Protein AF-0000000074468790 (afdb_homodimer)

Structure (mmCIF, N/CA/C/O backbone):
data_AF-0000000074468790-model_v1
#
loop_
_entity.id
_entity.type
_entity.pdbx_description
1 polymer 'Restriction endonuclease type IV Mrr domain-containing protein'
#
loop_
_atom_site.group_PDB
_atom_site.id
_atom_site.type_symbol
_atom_site.label_atom_id
_atom_site.label_alt_id
_atom_site.label_comp_id
_atom_site.label_asym_id
_atom_site.label_entity_id
_atom_site.label_seq_id
_atom_site.pdbx_PDB_ins_code
_atom_site.Cartn_x
_atom_site.Cartn_y
_atom_site.Cartn_z
_atom_site.occupancy
_atom_site.B_iso_or_equiv
_atom_site.auth_seq_id
_atom_site.auth_comp_id
_atom_site.auth_asym_id
_atom_site.auth_atom_id
_atom_site.pdbx_PDB_model_num
ATOM 1 N N . MET A 1 1 ? 9.562 -25.734 -19.328 1 58.09 1 MET A N 1
ATOM 2 C CA . MET A 1 1 ? 8.664 -25.547 -18.203 1 58.09 1 MET A CA 1
ATOM 3 C C . MET A 1 1 ? 7.207 -25.625 -18.656 1 58.09 1 MET A C 1
ATOM 5 O O . MET A 1 1 ? 6.852 -25.078 -19.703 1 58.09 1 MET A O 1
ATOM 9 N N . THR A 1 2 ? 6.508 -26.531 -18.078 1 64.88 2 THR A N 1
ATOM 10 C CA . THR A 1 2 ? 5.125 -26.766 -18.484 1 64.88 2 THR A CA 1
ATOM 11 C C . THR A 1 2 ? 4.309 -25.484 -18.391 1 64.88 2 THR A C 1
ATOM 13 O O . THR A 1 2 ? 4.414 -24.75 -17.406 1 64.88 2 THR A O 1
ATOM 16 N N . THR A 1 3 ? 3.779 -25.078 -19.578 1 78.25 3 THR A N 1
ATOM 17 C CA . THR A 1 3 ? 2.891 -23.922 -19.641 1 78.25 3 THR A CA 1
ATOM 18 C C . THR A 1 3 ? 1.458 -24.359 -19.938 1 78.25 3 THR A C 1
ATOM 20 O O . THR A 1 3 ? 1.228 -25.469 -20.422 1 78.25 3 THR A O 1
ATOM 23 N N . LEU A 1 4 ? 0.617 -23.656 -19.438 1 90.06 4 LEU A N 1
ATOM 24 C CA . LEU A 1 4 ? -0.796 -23.891 -19.703 1 90.06 4 LEU A CA 1
ATOM 25 C C . LEU A 1 4 ? -1.142 -23.5 -21.141 1 90.06 4 LEU A C 1
ATOM 27 O O . LEU A 1 4 ? -0.714 -22.453 -21.625 1 90.06 4 LEU A O 1
ATOM 31 N N . SER A 1 5 ? -1.896 -24.406 -21.797 1 90.56 5 SER A N 1
ATOM 32 C CA . SER A 1 5 ? -2.41 -24.031 -23.109 1 90.56 5 SER A CA 1
ATOM 33 C C . SER A 1 5 ? -3.418 -22.891 -23 1 90.56 5 SER A C 1
ATOM 35 O O . SER A 1 5 ? -4.023 -22.688 -21.953 1 90.56 5 SER A O 1
ATOM 37 N N . PRO A 1 6 ? -3.533 -22.172 -24.094 1 91.44 6 PRO A N 1
ATOM 38 C CA . PRO A 1 6 ? -4.539 -21.109 -24.078 1 91.44 6 PRO A CA 1
ATOM 39 C C . PRO A 1 6 ? -5.941 -21.625 -23.766 1 91.44 6 PRO A C 1
ATOM 41 O O . PRO A 1 6 ? -6.703 -20.969 -23.062 1 91.44 6 PRO A O 1
ATOM 44 N N . LEU A 1 7 ? -6.254 -22.766 -24.297 1 93.88 7 LEU A N 1
ATOM 45 C CA . LEU A 1 7 ? -7.566 -23.359 -24.047 1 93.88 7 LEU A CA 1
ATOM 46 C C . LEU A 1 7 ? -7.754 -23.672 -22.578 1 93.88 7 LEU A C 1
ATOM 48 O O . LEU A 1 7 ? -8.797 -23.375 -22 1 93.88 7 LEU A O 1
ATOM 52 N N . THR A 1 8 ? -6.734 -24.266 -22.016 1 94.56 8 THR A N 1
ATOM 53 C CA . THR A 1 8 ? -6.801 -24.641 -20.609 1 94.56 8 THR A CA 1
ATOM 54 C C . THR A 1 8 ? -6.945 -23.391 -19.734 1 94.56 8 THR A C 1
ATOM 56 O O . THR A 1 8 ? -7.754 -23.375 -18.812 1 94.56 8 THR A O 1
ATOM 59 N N . ARG A 1 9 ? -6.18 -22.438 -20.062 1 94.31 9 ARG A N 1
ATOM 60 C CA . ARG A 1 9 ? -6.227 -21.188 -19.312 1 94.31 9 ARG A CA 1
ATOM 61 C C . ARG A 1 9 ? -7.613 -20.547 -19.391 1 94.31 9 ARG A C 1
ATOM 63 O O . ARG A 1 9 ? -8.156 -20.109 -18.375 1 94.31 9 ARG A O 1
ATOM 70 N N . ARG A 1 10 ? -8.148 -20.516 -20.562 1 94.62 10 ARG A N 1
ATOM 71 C CA . ARG A 1 10 ? -9.477 -19.953 -20.766 1 94.62 10 ARG A CA 1
ATOM 72 C C . ARG A 1 10 ? -10.531 -20.781 -20.031 1 94.62 10 ARG A C 1
ATOM 74 O O . ARG A 1 10 ? -11.422 -20.234 -19.391 1 94.62 10 ARG A O 1
ATOM 81 N N . LEU A 1 11 ? -10.375 -22.062 -20.172 1 95.62 11 LEU A N 1
ATOM 82 C CA . LEU A 1 11 ? -11.336 -22.984 -19.578 1 95.62 11 LEU A CA 1
ATOM 83 C C . LEU A 1 11 ? -11.398 -22.812 -18.062 1 95.62 11 LEU A C 1
ATOM 85 O O . LEU A 1 11 ? -12.492 -22.781 -17.484 1 95.62 11 LEU A O 1
ATOM 89 N N . TYR A 1 12 ? -10.289 -22.609 -17.453 1 95.69 12 TYR A N 1
ATOM 90 C CA . TYR A 1 12 ? -10.227 -22.531 -15.992 1 95.69 12 TYR A CA 1
ATOM 91 C C . TYR A 1 12 ? -10.25 -21.078 -15.539 1 95.69 12 TYR A C 1
ATOM 93 O O . TYR A 1 12 ? -10.023 -20.781 -14.359 1 95.69 12 TYR A O 1
ATOM 101 N N . LYS A 1 13 ? -10.461 -20.141 -16.469 1 94 13 LYS A N 1
ATOM 102 C CA . LYS A 1 13 ? -10.641 -18.719 -16.172 1 94 13 LYS A CA 1
ATOM 103 C C . LYS A 1 13 ? -9.422 -18.141 -15.445 1 94 13 LYS A C 1
ATOM 105 O O . LYS A 1 13 ? -9.562 -17.422 -14.453 1 94 13 LYS A O 1
ATOM 110 N N . LEU A 1 14 ? -8.258 -18.516 -15.867 1 94.5 14 LEU A N 1
ATOM 111 C CA . LEU A 1 14 ? -7.008 -18.031 -15.297 1 94.5 14 LEU A CA 1
ATOM 112 C C . LEU A 1 14 ? -6.543 -16.766 -16.016 1 94.5 14 LEU A C 1
ATOM 114 O O . LEU A 1 14 ? -6.77 -16.609 -17.219 1 94.5 14 LEU A O 1
ATOM 118 N N . PRO A 1 15 ? -5.891 -15.891 -15.266 1 93 15 PRO A N 1
ATOM 119 C CA . PRO A 1 15 ? -5.43 -14.664 -15.922 1 93 15 PRO A CA 1
ATOM 120 C C . PRO A 1 15 ? -4.371 -14.93 -16.984 1 93 15 PRO A C 1
ATOM 122 O O . PRO A 1 15 ? -3.623 -15.906 -16.891 1 93 15 PRO A O 1
ATOM 125 N N . HIS A 1 16 ? -4.344 -14.008 -17.922 1 91.19 16 HIS A N 1
ATOM 126 C CA . HIS A 1 16 ? -3.316 -14.102 -18.953 1 91.19 16 HIS A CA 1
ATOM 127 C C . HIS A 1 16 ? -1.979 -13.57 -18.453 1 91.19 16 HIS A C 1
ATOM 129 O O . HIS A 1 16 ? -1.926 -12.516 -17.812 1 91.19 16 HIS A O 1
ATOM 135 N N . PRO A 1 17 ? -0.995 -14.344 -18.719 1 87.75 17 PRO A N 1
ATOM 136 C CA . PRO A 1 17 ? 0.326 -13.859 -18.312 1 87.75 17 PRO A CA 1
ATOM 137 C C . PRO A 1 17 ? 0.677 -12.516 -18.953 1 87.75 17 PRO A C 1
ATOM 139 O O . PRO A 1 17 ? 0.183 -12.188 -20.031 1 87.75 17 PRO A O 1
ATOM 142 N N . PRO A 1 18 ? 1.471 -11.789 -18.188 1 83.38 18 PRO A N 1
ATOM 143 C CA . PRO A 1 18 ? 1.897 -10.523 -18.797 1 83.38 18 PRO A CA 1
ATOM 144 C C . PRO A 1 18 ? 2.713 -10.719 -20.062 1 83.38 18 PRO A C 1
ATOM 146 O O . PRO A 1 18 ? 3.447 -11.703 -20.188 1 83.38 18 PRO A O 1
ATOM 149 N N . ILE A 1 19 ? 2.479 -9.781 -20.938 1 77.19 19 ILE A N 1
ATOM 150 C CA . ILE A 1 19 ? 3.262 -9.812 -22.172 1 77.19 19 ILE A CA 1
ATOM 151 C C . ILE A 1 19 ? 4.641 -9.211 -21.922 1 77.19 19 ILE A C 1
ATOM 153 O O . ILE A 1 19 ? 4.754 -8.086 -21.406 1 77.19 19 ILE A O 1
ATOM 157 N N . PRO A 1 20 ? 5.566 -10.062 -22.125 1 73.12 20 PRO A N 1
ATOM 158 C CA . PRO A 1 20 ? 6.898 -9.477 -21.953 1 73.12 20 PRO A CA 1
ATOM 159 C C . PRO A 1 20 ? 7.113 -8.242 -22.812 1 73.12 20 PRO A C 1
ATOM 161 O O . PRO A 1 20 ? 6.609 -8.172 -23.938 1 73.12 20 PRO A O 1
ATOM 164 N N . PRO A 1 21 ? 7.738 -7.348 -22.156 1 68.75 21 PRO A N 1
ATOM 165 C CA . PRO A 1 21 ? 8 -6.184 -23 1 68.75 21 PRO A CA 1
ATOM 166 C C . PRO A 1 21 ? 8.805 -6.531 -24.25 1 68.75 21 PRO A C 1
ATOM 168 O O . PRO A 1 21 ? 9.586 -7.488 -24.234 1 68.75 21 PRO A O 1
ATOM 171 N N . SER A 1 22 ? 8.438 -5.84 -25.266 1 64.31 22 SER A N 1
ATOM 172 C CA . SER A 1 22 ? 9.094 -6.062 -26.547 1 64.31 22 SER A CA 1
ATOM 173 C C . SER A 1 22 ? 10.609 -5.969 -26.406 1 64.31 22 SER A C 1
ATOM 175 O O . SER A 1 22 ? 11.352 -6.629 -27.141 1 64.31 22 SER A O 1
ATOM 177 N N . SER A 1 23 ? 10.961 -5.266 -25.516 1 63.75 23 SER A N 1
ATOM 178 C CA . SER A 1 23 ? 12.391 -5.027 -25.359 1 63.75 23 SER A CA 1
ATOM 179 C C . SER A 1 23 ? 13.055 -6.137 -24.547 1 63.75 23 SER A C 1
ATOM 181 O O . SER A 1 23 ? 14.266 -6.121 -24.344 1 63.75 23 SER A O 1
ATOM 183 N N . SER A 1 24 ? 12.242 -7.051 -24.328 1 72.56 24 SER A N 1
ATOM 184 C CA . SER A 1 24 ? 12.828 -8.078 -23.469 1 72.56 24 SER A CA 1
ATOM 185 C C . SER A 1 24 ? 13.797 -8.953 -24.25 1 72.56 24 SER A C 1
ATOM 187 O O . SER A 1 24 ? 13.453 -9.477 -25.312 1 72.56 24 SER A O 1
ATOM 189 N N . SER A 1 25 ? 14.953 -9.07 -23.812 1 80.19 25 SER A N 1
ATOM 190 C CA . SER A 1 25 ? 16.031 -9.844 -24.422 1 80.19 25 SER A CA 1
ATOM 191 C C . SER A 1 25 ? 16.031 -11.289 -23.938 1 80.19 25 SER A C 1
ATOM 193 O O . SER A 1 25 ? 16.797 -12.117 -24.438 1 80.19 25 SER A O 1
ATOM 195 N N . HIS A 1 26 ? 15.211 -11.555 -23.078 1 88.06 26 HIS A N 1
ATOM 196 C CA . HIS A 1 26 ? 15.133 -12.906 -22.531 1 88.06 26 HIS A CA 1
ATOM 197 C C . HIS A 1 26 ? 13.773 -13.18 -21.906 1 88.06 26 HIS A C 1
ATOM 199 O O . HIS A 1 26 ? 13.094 -12.25 -21.469 1 88.06 26 HIS A O 1
ATOM 205 N N . THR A 1 27 ? 13.336 -14.453 -21.953 1 87.5 27 THR A N 1
ATOM 206 C CA . THR A 1 27 ? 12.031 -14.828 -21.406 1 87.5 27 THR A CA 1
ATOM 207 C C . THR A 1 27 ? 12.156 -16.062 -20.516 1 87.5 27 THR A C 1
ATOM 209 O O . THR A 1 27 ? 11.172 -16.5 -19.922 1 87.5 27 THR A O 1
ATOM 212 N N . THR A 1 28 ? 13.305 -16.688 -20.547 1 90.62 28 THR A N 1
ATOM 213 C CA . THR A 1 28 ? 13.617 -17.844 -19.703 1 90.62 28 THR A CA 1
ATOM 214 C C . THR A 1 28 ? 15.008 -17.688 -19.094 1 90.62 28 THR A C 1
ATOM 216 O O . THR A 1 28 ? 15.781 -16.812 -19.484 1 90.62 28 THR A O 1
ATOM 219 N N . LEU A 1 29 ? 15.273 -18.547 -18.141 1 92.56 29 LEU A N 1
ATOM 220 C CA . LEU A 1 29 ? 16.594 -18.5 -17.531 1 92.56 29 LEU A CA 1
ATOM 221 C C . LEU A 1 29 ? 17.688 -18.781 -18.562 1 92.56 29 LEU A C 1
ATOM 223 O O . LEU A 1 29 ? 18.656 -18.031 -18.672 1 92.56 29 LEU A O 1
ATOM 227 N N . PRO A 1 30 ? 17.531 -19.781 -19.391 1 94.12 30 PRO A N 1
ATOM 228 C CA . PRO A 1 30 ? 18.562 -20.016 -20.406 1 94.12 30 PRO A CA 1
ATOM 229 C C . PRO A 1 30 ? 18.734 -18.828 -21.359 1 94.12 30 PRO A C 1
ATOM 231 O O . PRO A 1 30 ? 19.875 -18.453 -21.672 1 94.12 30 PRO A O 1
ATOM 234 N N . SER A 1 31 ? 17.625 -18.234 -21.797 1 93 31 SER A N 1
ATOM 235 C CA . SER A 1 31 ? 17.734 -17.109 -22.703 1 93 31 SER A CA 1
ATOM 236 C C . SER A 1 31 ? 18.375 -15.906 -22.016 1 93 31 SER A C 1
ATOM 238 O O . SER A 1 31 ? 19.062 -15.109 -22.656 1 93 31 SER A O 1
ATOM 240 N N . PHE A 1 32 ? 18.156 -15.797 -20.781 1 94.12 32 PHE A N 1
ATOM 241 C CA . PHE A 1 32 ? 18.812 -14.727 -20.016 1 94.12 32 PHE A CA 1
ATOM 242 C C . PHE A 1 32 ? 20.312 -14.953 -19.953 1 94.12 32 PHE A C 1
ATOM 244 O O . PHE A 1 32 ? 21.094 -14.023 -20.141 1 94.12 32 PHE A O 1
ATOM 251 N N . LEU A 1 33 ? 20.625 -16.156 -19.578 1 95.44 33 LEU A N 1
ATOM 252 C CA . LEU A 1 33 ? 22.047 -16.484 -19.484 1 95.44 33 LEU A CA 1
ATOM 253 C C . LEU A 1 33 ? 22.75 -16.219 -20.812 1 95.44 33 LEU A C 1
ATOM 255 O O . LEU A 1 33 ? 23.859 -15.711 -20.844 1 95.44 33 LEU A O 1
ATOM 259 N N . ALA A 1 34 ? 22.094 -16.562 -21.859 1 96 34 ALA A N 1
ATOM 260 C CA . ALA A 1 34 ? 22.625 -16.281 -23.188 1 96 34 ALA A CA 1
ATOM 261 C C . ALA A 1 34 ? 22.766 -14.781 -23.422 1 96 34 ALA A C 1
ATOM 263 O O . ALA A 1 34 ? 23.797 -14.32 -23.938 1 96 34 ALA A O 1
ATOM 264 N N . HIS A 1 35 ? 21.719 -14.125 -23.078 1 94.81 35 HIS A N 1
ATOM 265 C CA . HIS A 1 35 ? 21.734 -12.672 -23.219 1 94.81 35 HIS A CA 1
ATOM 266 C C . HIS A 1 35 ? 22.859 -12.055 -22.375 1 94.81 35 HIS A C 1
ATOM 268 O O . HIS A 1 35 ? 23.562 -11.172 -22.859 1 94.81 35 HIS A O 1
ATOM 274 N N . ALA A 1 36 ? 22.938 -12.469 -21.156 1 95.44 36 ALA A N 1
ATOM 275 C CA . ALA A 1 36 ? 23.969 -11.961 -20.25 1 95.44 36 ALA A CA 1
ATOM 276 C C . ALA A 1 36 ? 25.359 -12.211 -20.828 1 95.44 36 ALA A C 1
ATOM 278 O O . ALA A 1 36 ? 26.25 -11.352 -20.734 1 95.44 36 ALA A O 1
ATOM 279 N N . SER A 1 37 ? 25.5 -13.344 -21.406 1 95.62 37 SER A N 1
ATOM 280 C CA . SER A 1 37 ? 26.766 -13.68 -22.047 1 95.62 37 SER A CA 1
ATOM 281 C C . SER A 1 37 ? 27.047 -12.781 -23.25 1 95.62 37 SER A C 1
ATOM 283 O O . SER A 1 37 ? 28.141 -12.234 -23.391 1 95.62 37 SER A O 1
ATOM 285 N N . ARG A 1 38 ? 26.094 -12.562 -24.094 1 95.62 38 ARG A N 1
ATOM 286 C CA . ARG A 1 38 ? 26.219 -11.766 -25.312 1 95.62 38 ARG A CA 1
ATOM 287 C C . ARG A 1 38 ? 26.531 -10.312 -24.984 1 95.62 38 ARG A C 1
ATOM 289 O O . ARG A 1 38 ? 27.297 -9.672 -25.703 1 95.62 38 ARG A O 1
ATOM 296 N N . THR A 1 39 ? 25.984 -9.82 -23.953 1 95.69 39 THR A N 1
ATOM 297 C CA . THR A 1 39 ? 26.141 -8.406 -23.625 1 95.69 39 THR A CA 1
ATOM 298 C C . THR A 1 39 ? 27.234 -8.219 -22.578 1 95.69 39 THR A C 1
ATOM 300 O O . THR A 1 39 ? 27.453 -7.105 -22.094 1 95.69 39 THR A O 1
ATOM 303 N N . SER A 1 40 ? 27.875 -9.312 -22.109 1 96.5 40 SER A N 1
ATOM 304 C CA . SER A 1 40 ? 28.922 -9.273 -21.094 1 96.5 40 SER A CA 1
ATOM 305 C C . SER A 1 40 ? 28.438 -8.633 -19.812 1 96.5 40 SER A C 1
ATOM 307 O O . SER A 1 40 ? 29.109 -7.785 -19.234 1 96.5 40 SER A O 1
ATOM 309 N N . LEU A 1 41 ? 27.266 -8.945 -19.469 1 95.19 41 LEU A N 1
ATOM 310 C CA . LEU A 1 41 ? 26.734 -8.5 -18.188 1 95.19 41 LEU A CA 1
ATOM 311 C C . LEU A 1 41 ? 27.453 -9.195 -17.031 1 95.19 41 LEU A C 1
ATOM 313 O O . LEU A 1 41 ? 27.375 -10.414 -16.891 1 95.19 41 LEU A O 1
ATOM 317 N N . PRO A 1 42 ? 28.141 -8.422 -16.156 1 96.19 42 PRO A N 1
ATOM 318 C CA . PRO A 1 42 ? 28.906 -9.055 -15.086 1 96.19 42 PRO A CA 1
ATOM 319 C C . PRO A 1 42 ? 28.016 -9.805 -14.094 1 96.19 42 PRO A C 1
ATOM 321 O O . PRO A 1 42 ? 27.016 -9.258 -13.625 1 96.19 42 PRO A O 1
ATOM 324 N N . PRO A 1 43 ? 28.391 -10.953 -13.742 1 94.25 43 PRO A N 1
ATOM 325 C CA . PRO A 1 43 ? 27.594 -11.766 -12.812 1 94.25 43 PRO A CA 1
ATOM 326 C C . PRO A 1 43 ? 27.516 -11.148 -11.414 1 94.25 43 PRO A C 1
ATOM 328 O O . PRO A 1 43 ? 26.703 -11.57 -10.594 1 94.25 43 PRO A O 1
ATOM 331 N N . THR A 1 44 ? 28.297 -10.164 -11.102 1 93.31 44 THR A N 1
ATOM 332 C CA . THR A 1 44 ? 28.297 -9.516 -9.789 1 93.31 44 THR A CA 1
ATOM 333 C C . THR A 1 44 ? 27.422 -8.266 -9.805 1 93.31 44 THR A C 1
ATOM 335 O O . THR A 1 44 ? 27.188 -7.652 -8.758 1 93.31 44 THR A O 1
ATOM 338 N N . SER A 1 45 ? 26.984 -7.953 -11.016 1 93.56 45 SER A N 1
ATOM 339 C CA . SER A 1 45 ? 26.125 -6.773 -11.109 1 93.56 45 SER A CA 1
ATOM 340 C C . SER A 1 45 ? 24.766 -7.02 -10.469 1 93.56 45 SER A C 1
ATOM 342 O O . SER A 1 45 ? 24.281 -8.156 -10.445 1 93.56 45 SER A O 1
ATOM 344 N N . THR A 1 46 ? 24.141 -5.941 -9.93 1 89.94 46 THR A N 1
ATOM 345 C CA . THR A 1 46 ? 22.828 -6.02 -9.312 1 89.94 46 THR A CA 1
ATOM 346 C C . THR A 1 46 ? 21.781 -6.496 -10.312 1 89.94 46 THR A C 1
ATOM 348 O O . THR A 1 46 ? 20.875 -7.262 -9.969 1 89.94 46 THR A O 1
ATOM 351 N N . THR A 1 47 ? 21.953 -6.09 -11.555 1 90.5 47 THR A N 1
ATOM 352 C CA . THR A 1 47 ? 21.016 -6.484 -12.602 1 90.5 47 THR A CA 1
ATOM 353 C C . THR A 1 47 ? 21.094 -7.988 -12.859 1 90.5 47 THR A C 1
ATOM 355 O O . THR A 1 47 ? 20.062 -8.664 -12.93 1 90.5 47 THR A O 1
ATOM 358 N N . TYR A 1 48 ? 22.3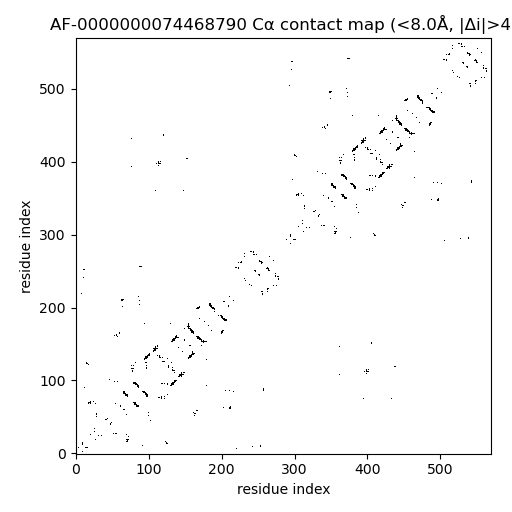12 -8.508 -12.953 1 93.75 48 TYR A N 1
ATOM 359 C CA . TYR A 1 48 ? 22.5 -9.938 -13.195 1 93.75 48 TYR A CA 1
ATOM 360 C C . TYR A 1 48 ? 21.953 -10.75 -12.023 1 93.75 48 TYR A C 1
ATOM 362 O O . TYR A 1 48 ? 21.156 -11.672 -12.219 1 93.75 48 TYR A O 1
ATOM 370 N N . ILE A 1 49 ? 22.359 -10.383 -10.836 1 94.56 49 ILE A N 1
ATOM 371 C CA . ILE A 1 49 ? 21.984 -11.141 -9.641 1 94.56 49 ILE A CA 1
ATOM 372 C C . ILE A 1 49 ? 20.469 -11.117 -9.469 1 94.56 49 ILE A C 1
ATOM 374 O O . ILE A 1 49 ? 19.859 -12.156 -9.219 1 94.56 49 ILE A O 1
ATOM 378 N N . GLY A 1 50 ? 19.891 -9.945 -9.625 1 93.94 50 GLY A N 1
ATOM 379 C CA . GLY A 1 50 ? 18.453 -9.805 -9.484 1 93.94 50 GLY A CA 1
ATOM 380 C C . GLY A 1 50 ? 17.672 -10.633 -10.492 1 93.94 50 GLY A C 1
ATOM 381 O O . GLY A 1 50 ? 16.75 -11.359 -10.117 1 93.94 50 GLY A O 1
ATOM 382 N N . THR A 1 51 ? 18.047 -10.516 -11.742 1 93.25 51 THR A N 1
ATOM 383 C CA . THR A 1 51 ? 17.344 -11.219 -12.812 1 93.25 51 THR A CA 1
ATOM 384 C C . THR A 1 51 ? 17.484 -12.727 -12.664 1 93.25 51 THR A C 1
ATOM 386 O O . THR A 1 51 ? 16.5 -13.469 -12.789 1 93.25 51 THR A O 1
ATOM 389 N N . HIS A 1 52 ? 18.703 -13.125 -12.391 1 95.5 52 HIS A N 1
ATOM 390 C CA . HIS A 1 52 ? 18.953 -14.547 -12.164 1 95.5 52 HIS A CA 1
ATOM 391 C C . HIS A 1 52 ? 18.109 -15.078 -11.008 1 95.5 52 HIS A C 1
ATOM 393 O O . HIS A 1 52 ? 17.531 -16.156 -11.102 1 95.5 52 HIS A O 1
ATOM 399 N N . TYR A 1 53 ? 18.062 -14.336 -10.016 1 96.56 53 TYR A N 1
ATOM 400 C CA . TYR A 1 53 ? 17.281 -14.727 -8.844 1 96.56 53 TYR A CA 1
ATOM 401 C C . TYR A 1 53 ? 15.805 -14.836 -9.172 1 96.56 53 TYR A C 1
ATOM 403 O O . TYR A 1 53 ? 15.125 -15.766 -8.727 1 96.56 53 TYR A O 1
ATOM 411 N N . GLU A 1 54 ? 15.211 -13.898 -9.922 1 96.06 54 GLU A N 1
ATOM 412 C CA . GLU A 1 54 ? 13.82 -13.953 -10.344 1 96.06 54 GLU A CA 1
ATOM 413 C C . GLU A 1 54 ? 13.508 -15.25 -11.078 1 96.06 54 GLU A C 1
ATOM 415 O O . GLU A 1 54 ? 12.508 -15.914 -10.797 1 96.06 54 GLU A O 1
ATOM 420 N N . TYR A 1 55 ? 14.398 -15.602 -11.945 1 96.19 55 TYR A N 1
ATOM 421 C CA . TYR A 1 55 ? 14.203 -16.844 -12.688 1 96.19 55 TYR A CA 1
ATOM 422 C C . TYR A 1 55 ? 14.32 -18.047 -11.773 1 96.19 55 TYR A C 1
ATOM 424 O O . TYR A 1 55 ? 13.602 -19.031 -11.945 1 96.19 55 TYR A O 1
ATOM 432 N N . THR A 1 56 ? 15.234 -17.969 -10.883 1 96.81 56 THR A N 1
ATOM 433 C CA . THR A 1 56 ? 15.406 -19.062 -9.93 1 96.81 56 THR A CA 1
ATOM 434 C C . THR A 1 56 ? 14.141 -19.266 -9.102 1 96.81 56 THR A C 1
ATOM 436 O O . THR A 1 56 ? 13.672 -20.391 -8.93 1 96.81 56 THR A O 1
ATOM 439 N N . ILE A 1 57 ? 13.57 -18.172 -8.648 1 97.69 57 ILE A N 1
ATOM 440 C CA . ILE A 1 57 ? 12.375 -18.219 -7.816 1 97.69 57 ILE A CA 1
ATOM 441 C C . ILE A 1 57 ? 11.195 -18.75 -8.633 1 97.69 57 ILE A C 1
ATOM 443 O O . ILE A 1 57 ? 10.422 -19.578 -8.148 1 97.69 57 ILE A O 1
ATOM 447 N N . GLN A 1 58 ? 11.086 -18.266 -9.844 1 96.56 58 GLN A N 1
ATOM 448 C CA . GLN A 1 58 ? 10.047 -18.734 -10.742 1 96.56 58 GLN A CA 1
ATOM 449 C C . GLN A 1 58 ? 10.062 -20.266 -10.852 1 96.56 58 GLN A C 1
ATOM 451 O O . GLN A 1 58 ? 9.016 -20.906 -10.812 1 96.56 58 GLN A O 1
ATOM 456 N N . SER A 1 59 ? 11.234 -20.797 -10.953 1 95.75 59 SER A N 1
ATOM 457 C CA . SER A 1 59 ? 11.398 -22.25 -11.094 1 95.75 59 SER A CA 1
ATOM 458 C C . SER A 1 59 ? 11.195 -22.953 -9.758 1 95.75 59 SER A C 1
ATOM 460 O O . SER A 1 59 ? 10.484 -23.953 -9.688 1 95.75 59 SER A O 1
ATOM 462 N N . THR A 1 60 ? 11.734 -22.453 -8.734 1 95.94 60 THR A N 1
ATOM 463 C CA . THR A 1 60 ? 11.766 -23.078 -7.426 1 95.94 60 THR A CA 1
ATOM 464 C C . THR A 1 60 ? 10.359 -23.219 -6.855 1 95.94 60 THR A C 1
ATOM 466 O O . THR A 1 60 ? 9.992 -24.266 -6.312 1 95.94 60 THR A O 1
ATOM 469 N N . LEU A 1 61 ? 9.547 -22.25 -6.988 1 96.5 61 LEU A N 1
ATOM 470 C CA . LEU A 1 61 ? 8.25 -22.234 -6.32 1 96.5 61 LEU A CA 1
ATOM 471 C C . LEU A 1 61 ? 7.234 -23.078 -7.07 1 96.5 61 LEU A C 1
ATOM 473 O O . LEU A 1 61 ? 6.117 -23.297 -6.59 1 96.5 61 LEU A O 1
ATOM 477 N N . ARG A 1 62 ? 7.621 -23.672 -8.172 1 95 62 ARG A N 1
ATOM 478 C CA . ARG A 1 62 ? 6.797 -24.656 -8.852 1 95 62 ARG A CA 1
ATOM 479 C C . ARG A 1 62 ? 6.543 -25.875 -7.957 1 95 62 ARG A C 1
ATOM 481 O O . ARG A 1 62 ? 5.48 -26.5 -8.031 1 95 62 ARG A O 1
ATOM 488 N N . SER A 1 63 ? 7.488 -26.125 -7.105 1 92.81 63 SER A N 1
ATOM 489 C CA . SER A 1 63 ? 7.371 -27.266 -6.195 1 92.81 63 SER A CA 1
ATOM 490 C C . SER A 1 63 ? 6.293 -27.016 -5.145 1 92.81 63 SER A C 1
ATOM 492 O O . SER A 1 63 ? 5.867 -27.953 -4.457 1 92.81 63 SER A O 1
ATOM 494 N N . SER A 1 64 ? 5.867 -25.844 -5.066 1 94.19 64 SER A N 1
ATOM 495 C CA . SER A 1 64 ? 4.828 -25.484 -4.109 1 94.19 64 SER A CA 1
ATOM 496 C C . SER A 1 64 ? 3.535 -25.094 -4.82 1 94.19 64 SER A C 1
ATOM 498 O O . SER A 1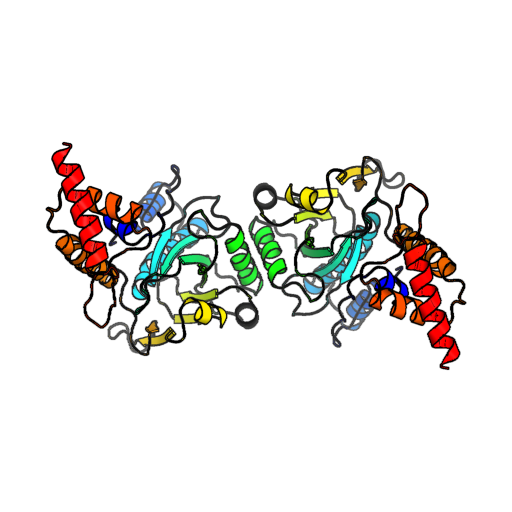 64 ? 2.768 -24.266 -4.316 1 94.19 64 SER A O 1
ATOM 500 N N . ALA A 1 65 ? 3.377 -25.578 -6.023 1 94.81 65 ALA A N 1
ATOM 501 C CA . ALA A 1 65 ? 2.156 -25.469 -6.812 1 94.81 65 ALA A CA 1
ATOM 502 C C . ALA A 1 65 ? 1.932 -24.031 -7.266 1 94.81 65 ALA A C 1
ATOM 504 O O . ALA A 1 65 ? 0.79 -23.594 -7.422 1 94.81 65 ALA A O 1
ATOM 505 N N . LEU A 1 66 ? 2.982 -23.25 -7.359 1 96.94 66 LEU A N 1
ATOM 506 C CA . LEU A 1 66 ? 2.885 -21.906 -7.895 1 96.94 66 LEU A CA 1
ATOM 507 C C . LEU A 1 66 ? 3.221 -21.891 -9.383 1 96.94 66 LEU A C 1
ATOM 509 O O . LEU A 1 66 ? 4.273 -22.375 -9.797 1 96.94 66 LEU A O 1
ATOM 513 N N . LEU A 1 67 ? 2.33 -21.375 -10.125 1 96.31 67 LEU A N 1
ATOM 514 C CA . LEU A 1 67 ? 2.572 -21.094 -11.539 1 96.31 67 LEU A CA 1
ATOM 515 C C . LEU A 1 67 ? 2.838 -19.609 -11.758 1 96.31 67 LEU A C 1
ATOM 517 O O . LEU A 1 67 ? 1.904 -18.812 -11.781 1 96.31 67 LEU A O 1
ATOM 521 N N . LEU A 1 68 ? 4.137 -19.297 -11.992 1 96.19 68 LEU A N 1
ATOM 522 C CA . LEU A 1 68 ? 4.543 -17.891 -11.977 1 96.19 68 LEU A CA 1
ATOM 523 C C . LEU A 1 68 ? 5.062 -17.453 -13.344 1 96.19 68 LEU A C 1
ATOM 525 O O . LEU A 1 68 ? 5.598 -18.281 -14.094 1 96.19 68 LEU A O 1
ATOM 529 N N . HIS A 1 69 ? 4.867 -16.188 -13.555 1 93.25 69 HIS A N 1
ATOM 530 C CA . HIS A 1 69 ? 5.348 -15.547 -14.773 1 93.25 69 HIS A CA 1
ATOM 531 C C . HIS A 1 69 ? 6.105 -14.266 -14.461 1 93.25 69 HIS A C 1
ATOM 533 O O . HIS A 1 69 ? 5.672 -13.477 -13.617 1 93.25 69 HIS A O 1
ATOM 539 N N . ARG A 1 70 ? 7.16 -14.141 -15.133 1 91.88 70 ARG A N 1
ATOM 540 C CA . ARG A 1 70 ? 7.922 -12.906 -14.938 1 91.88 70 ARG A CA 1
ATOM 541 C C . ARG A 1 70 ? 7.219 -11.719 -15.578 1 91.88 70 ARG A C 1
ATOM 543 O O . ARG A 1 70 ? 6.664 -11.836 -16.672 1 91.88 70 ARG A O 1
ATOM 550 N N . THR A 1 71 ? 7.082 -10.609 -14.938 1 85.94 71 THR A N 1
ATOM 551 C CA . THR A 1 71 ? 6.445 -9.406 -15.469 1 85.94 71 THR A CA 1
ATOM 552 C C . THR A 1 71 ? 7.422 -8.602 -16.312 1 85.94 71 THR A C 1
ATOM 554 O O . THR A 1 71 ? 7.039 -8.031 -17.344 1 85.94 71 THR A O 1
ATOM 557 N N . GLY A 1 72 ? 8.492 -8.836 -16.266 1 65.69 72 GLY A N 1
ATOM 558 C CA . GLY A 1 72 ? 9.477 -8.156 -17.094 1 65.69 72 GLY A CA 1
ATOM 559 C C . GLY A 1 72 ? 9.336 -6.645 -17.062 1 65.69 72 GLY A C 1
ATOM 560 O O . GLY A 1 72 ? 8.32 -6.117 -16.609 1 65.69 72 GLY A O 1
ATOM 561 N N . GLY A 1 73 ? 10.297 -5.758 -17.016 1 58.44 73 GLY A N 1
ATOM 562 C CA . GLY A 1 73 ? 10.281 -4.371 -17.453 1 58.44 73 GLY A CA 1
ATOM 563 C C . GLY A 1 73 ? 10.359 -3.383 -16.312 1 58.44 73 GLY A C 1
ATOM 564 O O . GLY A 1 73 ? 10.195 -3.76 -15.141 1 58.44 73 GLY A O 1
ATOM 565 N N . ARG A 1 74 ? 10.672 -2.207 -16.656 1 54.03 74 ARG A N 1
ATOM 566 C CA . ARG A 1 74 ? 10.898 -1.056 -15.789 1 54.03 74 ARG A CA 1
ATOM 567 C C . ARG A 1 74 ? 9.609 -0.629 -15.094 1 54.03 74 ARG A C 1
ATOM 569 O O . ARG A 1 74 ? 9.648 0.035 -14.055 1 54.03 74 ARG A O 1
ATOM 576 N N . SER A 1 75 ? 8.414 -1.146 -15.711 1 53.56 75 SER A N 1
ATOM 577 C CA . SER A 1 75 ? 7.164 -0.521 -15.281 1 53.56 75 SER A CA 1
ATOM 578 C C . SER A 1 75 ? 6.469 -1.351 -14.2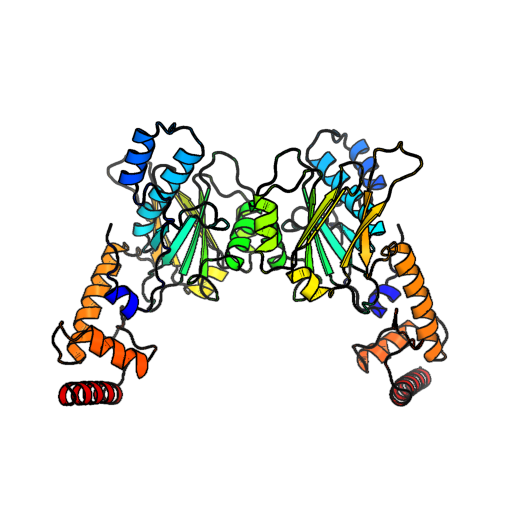03 1 53.56 75 SER A C 1
ATOM 580 O O . SER A 1 75 ? 5.328 -1.066 -13.836 1 53.56 75 SER A O 1
ATOM 582 N N . ASP A 1 76 ? 6.984 -2.438 -13.75 1 59.84 76 ASP A N 1
ATOM 583 C CA . ASP A 1 76 ? 6.152 -3.391 -13.016 1 59.84 76 ASP A CA 1
ATOM 584 C C . ASP A 1 76 ? 6.004 -2.982 -11.555 1 59.84 76 ASP A C 1
ATOM 586 O O . ASP A 1 76 ? 5.32 -3.658 -10.781 1 59.84 76 ASP A O 1
ATOM 590 N N . ALA A 1 77 ? 6.09 -1.794 -11.297 1 70.06 77 ALA A N 1
ATOM 591 C CA . ALA A 1 77 ? 5.711 -1.164 -10.039 1 70.06 77 ALA A CA 1
ATOM 592 C C . ALA A 1 77 ? 6.074 -2.055 -8.852 1 70.06 77 ALA A C 1
ATOM 594 O O . ALA A 1 77 ? 5.254 -2.271 -7.957 1 70.06 77 ALA A O 1
ATOM 595 N N . GLY A 1 78 ? 7.25 -2.861 -8.961 1 84.44 78 GLY A N 1
ATOM 596 C CA . GLY A 1 78 ? 7.773 -3.582 -7.809 1 84.44 78 GLY A CA 1
ATOM 597 C C . GLY A 1 78 ? 7.395 -5.051 -7.805 1 84.44 78 GLY A C 1
ATOM 598 O O . GLY A 1 78 ? 7.832 -5.805 -6.934 1 84.44 78 GLY A O 1
ATOM 599 N N . THR A 1 79 ? 6.609 -5.496 -8.742 1 92.5 79 THR A N 1
ATOM 600 C CA . THR A 1 79 ? 6.23 -6.898 -8.867 1 92.5 79 THR A CA 1
ATOM 601 C C . THR A 1 79 ? 7.129 -7.613 -9.875 1 92.5 79 THR A C 1
ATOM 603 O O . THR A 1 79 ? 7.125 -7.281 -11.062 1 92.5 79 THR A O 1
ATOM 606 N N . ASP A 1 80 ? 7.809 -8.555 -9.406 1 93.38 80 ASP A N 1
ATOM 607 C CA . ASP A 1 80 ? 8.766 -9.258 -10.266 1 93.38 80 ASP A CA 1
ATOM 608 C C . ASP A 1 80 ? 8.102 -10.438 -10.977 1 93.38 80 ASP A C 1
ATOM 610 O O . ASP A 1 80 ? 8.391 -10.703 -12.141 1 93.38 80 ASP A O 1
ATOM 614 N N . LEU A 1 81 ? 7.273 -11.133 -10.258 1 95.31 81 LEU A N 1
ATOM 615 C CA . LEU A 1 81 ? 6.527 -12.266 -10.789 1 95.31 81 LEU A CA 1
ATOM 616 C C . LEU A 1 81 ? 5.047 -12.148 -10.453 1 95.31 81 LEU A C 1
ATOM 618 O O . LEU A 1 81 ? 4.684 -11.609 -9.406 1 95.31 81 LEU A O 1
ATOM 622 N N . VAL A 1 82 ? 4.215 -12.664 -11.336 1 96 82 VAL A N 1
ATOM 623 C CA . VAL A 1 82 ? 2.793 -12.836 -11.07 1 96 82 VAL A CA 1
ATOM 624 C C . VAL A 1 82 ? 2.377 -14.273 -11.383 1 96 82 VAL A C 1
ATOM 626 O O . VAL A 1 82 ? 3.051 -14.969 -12.148 1 96 82 VAL A O 1
ATOM 629 N N . GLY A 1 83 ? 1.291 -14.695 -10.75 1 96.62 83 GLY A N 1
ATOM 630 C CA . GLY A 1 83 ? 0.84 -16.047 -11.062 1 96.62 83 GLY A CA 1
ATOM 631 C C . GLY A 1 83 ? -0.337 -16.484 -10.219 1 96.62 83 GLY A C 1
ATOM 632 O O . GLY A 1 83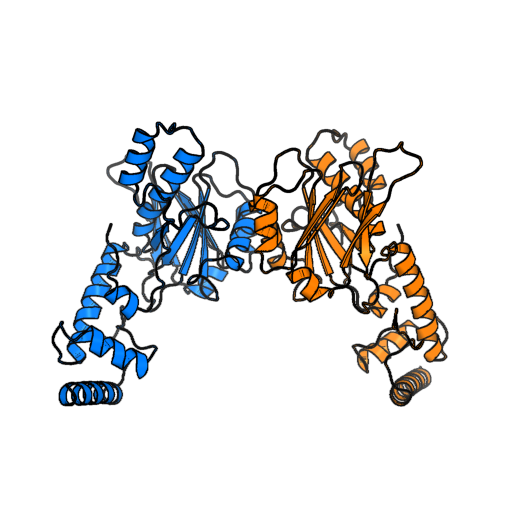 ? -1.177 -15.672 -9.828 1 96.62 83 GLY A O 1
ATOM 633 N N . THR A 1 84 ? -0.463 -17.812 -10.141 1 97.06 84 THR A N 1
ATOM 634 C CA . THR A 1 84 ? -1.549 -18.438 -9.406 1 97.06 84 THR A CA 1
ATOM 635 C C . THR A 1 84 ? -1.015 -19.547 -8.5 1 97.06 84 THR A C 1
ATOM 637 O O . THR A 1 84 ? -0.038 -20.219 -8.844 1 97.06 84 THR A O 1
ATOM 640 N N . TRP A 1 85 ? -1.643 -19.656 -7.391 1 97.69 85 TRP A N 1
ATOM 641 C CA . TRP A 1 85 ? -1.26 -20.641 -6.395 1 97.69 85 TRP A CA 1
ATOM 642 C C . TRP A 1 85 ? -2.266 -21.781 -6.348 1 97.69 85 TRP A C 1
ATOM 644 O O . TRP A 1 85 ? -3.354 -21.641 -5.781 1 97.69 85 TRP A O 1
ATOM 654 N N . HIS A 1 86 ? -1.925 -22.953 -6.863 1 96.44 86 HIS A N 1
ATOM 655 C CA . HIS A 1 86 ? -2.842 -24.062 -7.09 1 96.44 86 HIS A CA 1
ATOM 656 C C . HIS A 1 86 ? -2.805 -25.047 -5.934 1 96.44 86 HIS A C 1
ATOM 658 O O . HIS A 1 86 ? -2.463 -26.219 -6.121 1 96.44 86 HIS A O 1
ATOM 664 N N . LEU A 1 87 ? -3.27 -24.594 -4.816 1 95.38 87 LEU A N 1
ATOM 665 C CA . LEU A 1 87 ? -3.367 -25.422 -3.631 1 95.38 87 LEU A CA 1
ATOM 666 C C . LEU A 1 87 ? -4.461 -26.484 -3.797 1 95.38 87 LEU A C 1
ATOM 668 O O . LEU A 1 87 ? -5.449 -26.25 -4.5 1 95.38 87 LEU A O 1
ATOM 672 N N . PRO A 1 88 ? -4.238 -27.594 -3.107 1 91.88 88 PRO A N 1
ATOM 673 C CA . PRO A 1 88 ? -5.277 -28.625 -3.16 1 91.88 88 PRO A CA 1
ATOM 674 C C . PRO A 1 88 ? -6.621 -28.141 -2.625 1 91.88 88 PRO A C 1
ATOM 676 O O . PRO A 1 88 ? -6.664 -27.234 -1.798 1 91.88 88 PRO A O 1
ATOM 679 N N . ALA A 1 89 ? -7.719 -28.672 -3.123 1 85.12 89 ALA A N 1
ATOM 680 C CA . ALA A 1 89 ? -9.094 -28.453 -2.676 1 85.12 89 ALA A CA 1
ATOM 681 C C . ALA A 1 89 ? -9.586 -27.062 -3.066 1 85.12 89 ALA A C 1
ATOM 683 O O . ALA A 1 89 ? -10.609 -26.594 -2.553 1 85.12 89 ALA A O 1
ATOM 684 N N . HIS A 1 90 ? -8.836 -26.406 -3.928 1 90.12 90 HIS A N 1
ATOM 685 C CA . HIS A 1 90 ? -9.281 -25.109 -4.445 1 90.12 90 HIS A CA 1
ATOM 686 C C . HIS A 1 90 ? -9.609 -25.203 -5.934 1 90.12 90 HIS A C 1
ATOM 688 O O . HIS A 1 90 ? -8.719 -25.406 -6.758 1 90.12 90 HIS A O 1
ATOM 694 N N . GLU A 1 91 ? -10.828 -24.938 -6.188 1 90.12 91 GLU A N 1
ATOM 695 C CA . GLU A 1 91 ? -11.234 -24.953 -7.59 1 90.12 91 GLU A CA 1
ATOM 696 C C . GLU A 1 91 ? -10.758 -23.703 -8.32 1 90.12 91 GLU A C 1
ATOM 698 O O . GLU A 1 91 ? -10.531 -23.734 -9.531 1 90.12 91 GLU A O 1
ATOM 703 N N . HIS A 1 92 ? -10.68 -22.703 -7.582 1 90.75 92 HIS A N 1
ATOM 704 C CA . HIS A 1 92 ? -10.133 -21.469 -8.117 1 90.75 92 HIS A CA 1
ATOM 705 C C . HIS A 1 92 ? -8.906 -21.016 -7.34 1 90.75 92 HIS A C 1
ATOM 707 O O . HIS A 1 92 ? -9 -20.703 -6.148 1 90.75 92 HIS A O 1
ATOM 713 N N . PRO A 1 93 ? -7.801 -20.984 -8.008 1 95.19 93 PRO A N 1
ATOM 714 C CA . PRO A 1 93 ? -6.582 -20.625 -7.277 1 95.19 93 PRO A CA 1
ATOM 715 C C . PRO A 1 93 ? -6.473 -19.141 -6.98 1 95.19 93 PRO A C 1
ATOM 717 O O . PRO A 1 93 ? -6.875 -18.312 -7.805 1 95.19 93 PRO A O 1
ATOM 720 N N . PRO A 1 94 ? -5.969 -18.797 -5.816 1 96.81 94 PRO A N 1
ATOM 721 C CA . PRO A 1 94 ? -5.641 -17.375 -5.594 1 96.81 94 PRO A CA 1
ATOM 722 C C . PRO A 1 94 ? -4.574 -16.859 -6.555 1 96.81 94 PRO A C 1
ATOM 724 O O . PRO A 1 94 ? -3.762 -17.641 -7.062 1 96.81 94 PRO A O 1
ATOM 727 N N . ARG A 1 95 ? -4.656 -15.633 -6.824 1 97.19 95 ARG A N 1
ATOM 728 C CA . ARG A 1 95 ? -3.619 -14.953 -7.598 1 97.19 95 ARG A CA 1
ATOM 729 C C . ARG A 1 95 ? -2.512 -14.43 -6.691 1 97.19 95 ARG A C 1
ATOM 731 O O . ARG A 1 95 ? -2.754 -14.117 -5.523 1 97.19 95 ARG A O 1
ATOM 738 N N . VAL A 1 96 ? -1.291 -14.367 -7.227 1 98.12 96 VAL A N 1
ATOM 739 C CA . VAL A 1 96 ? -0.177 -13.984 -6.363 1 98.12 96 VAL A CA 1
ATOM 740 C C . VAL A 1 96 ? 0.667 -12.914 -7.047 1 98.12 96 VAL A C 1
ATOM 742 O O . VAL A 1 96 ? 0.839 -12.938 -8.266 1 98.12 96 VAL A O 1
ATOM 745 N N . LEU A 1 97 ? 1.131 -11.969 -6.289 1 97.06 97 LEU A N 1
ATOM 746 C CA . LEU A 1 97 ? 2.168 -11 -6.625 1 97.06 97 LEU A CA 1
ATOM 747 C C . LEU A 1 97 ? 3.465 -11.312 -5.883 1 97.06 97 LEU A C 1
ATOM 749 O O . LEU A 1 97 ? 3.473 -11.398 -4.652 1 97.06 97 LEU A O 1
ATOM 753 N N . VAL A 1 98 ? 4.543 -11.461 -6.609 1 97.38 98 VAL A N 1
ATOM 754 C CA . VAL A 1 98 ? 5.793 -11.852 -5.965 1 97.38 98 VAL A CA 1
ATOM 755 C C . VAL A 1 98 ? 6.832 -10.742 -6.141 1 97.38 98 VAL A C 1
ATOM 757 O O . VAL A 1 98 ? 7.051 -10.266 -7.254 1 97.38 98 VAL A O 1
ATOM 760 N N . GLN A 1 99 ? 7.352 -10.352 -5.113 1 96.06 99 GLN A N 1
ATOM 761 C CA . GLN A 1 99 ? 8.508 -9.461 -5.109 1 96.06 99 GLN A CA 1
ATOM 762 C C . GLN A 1 99 ? 9.758 -10.188 -4.625 1 96.06 99 GLN A C 1
ATOM 764 O O . GLN A 1 99 ? 9.758 -10.781 -3.551 1 96.06 99 GLN A O 1
ATOM 769 N N . CYS A 1 100 ? 10.844 -10.117 -5.383 1 95.75 100 CYS A N 1
ATOM 770 C CA . CYS A 1 100 ? 12.109 -10.766 -5.059 1 95.75 100 CYS A CA 1
ATOM 771 C C . CYS A 1 100 ? 13.156 -9.742 -4.625 1 95.75 100 CYS A C 1
ATOM 773 O O . CYS A 1 100 ? 13.383 -8.75 -5.316 1 95.75 100 CYS A O 1
ATOM 775 N N . LYS A 1 101 ? 13.773 -9.977 -3.514 1 94 101 LYS A N 1
ATOM 776 C CA . LYS A 1 101 ? 14.859 -9.148 -3.004 1 94 101 LYS A CA 1
ATOM 777 C C . LYS A 1 101 ? 16.141 -9.961 -2.834 1 94 101 LYS A C 1
ATOM 779 O O . LYS A 1 101 ? 16.344 -10.594 -1.795 1 94 101 LYS A O 1
ATOM 784 N N . ALA A 1 102 ? 17.047 -9.789 -3.766 1 92.69 102 ALA A N 1
ATOM 785 C CA . ALA A 1 102 ? 18.203 -10.672 -3.838 1 92.69 102 ALA A CA 1
ATOM 786 C C . ALA A 1 102 ? 19.391 -10.078 -3.084 1 92.69 102 ALA A C 1
ATOM 788 O O . ALA A 1 102 ? 20.375 -10.781 -2.814 1 92.69 102 ALA A O 1
ATOM 789 N N . LEU A 1 103 ? 19.297 -8.766 -2.781 1 76.06 103 LEU A N 1
ATOM 790 C CA . LEU A 1 103 ? 20.516 -8.078 -2.34 1 76.06 103 LEU A CA 1
ATOM 791 C C . LEU A 1 103 ? 20.859 -8.453 -0.903 1 76.06 103 LEU A C 1
ATOM 793 O O . LEU A 1 103 ? 19.969 -8.797 -0.115 1 76.06 103 LEU A O 1
ATOM 797 N N . LYS A 1 104 ? 22.109 -8.336 -0.637 1 70.56 104 LYS A N 1
ATOM 798 C CA . LYS A 1 104 ? 22.781 -8.797 0.583 1 70.56 104 LYS A CA 1
ATOM 799 C C . LYS A 1 104 ? 22.547 -7.816 1.731 1 70.56 104 LYS A C 1
ATOM 801 O O . LYS A 1 104 ? 22.922 -8.094 2.871 1 70.56 104 LYS A O 1
ATOM 806 N N . THR A 1 105 ? 21.719 -6.945 1.628 1 77.62 105 THR A N 1
ATOM 807 C CA . THR A 1 105 ? 21.484 -6.043 2.748 1 77.62 105 THR A CA 1
ATOM 808 C C . THR A 1 105 ? 20.266 -6.484 3.559 1 77.62 105 THR A C 1
ATOM 810 O O . THR A 1 105 ? 19.344 -7.109 3.021 1 77.62 105 THR A O 1
ATOM 813 N N . LYS A 1 106 ? 20.422 -6.297 4.898 1 82.31 106 LYS A N 1
ATOM 814 C CA . LYS A 1 106 ? 19.281 -6.605 5.77 1 82.31 106 LYS A CA 1
ATOM 815 C C . LYS A 1 106 ? 18.031 -5.844 5.332 1 82.31 106 LYS A C 1
ATOM 817 O O . LYS A 1 106 ? 18.109 -4.672 4.961 1 82.31 106 LYS A O 1
ATOM 822 N N . LEU A 1 107 ? 16.969 -6.648 5.332 1 88.94 107 LEU A N 1
ATOM 823 C CA . LEU A 1 107 ? 15.695 -6.059 4.938 1 88.94 107 LEU A CA 1
ATOM 824 C C . LEU A 1 107 ? 14.898 -5.605 6.16 1 88.94 107 LEU A C 1
ATOM 826 O O . LEU A 1 107 ? 14.797 -6.344 7.141 1 88.94 107 LEU A O 1
ATOM 830 N N . GLY A 1 108 ? 14.422 -4.371 6.168 1 88.81 108 GLY A N 1
ATOM 831 C CA . GLY A 1 108 ? 13.586 -3.848 7.238 1 88.81 108 GLY A CA 1
ATOM 832 C C . GLY A 1 108 ? 12.102 -3.939 6.938 1 88.81 108 GLY A C 1
ATOM 833 O O . GLY A 1 108 ? 11.703 -4.406 5.867 1 88.81 108 GLY A O 1
ATOM 834 N N . PRO A 1 109 ? 11.289 -3.494 7.914 1 90.94 109 PRO A N 1
ATOM 835 C CA . PRO A 1 109 ? 9.828 -3.588 7.766 1 90.94 109 PRO A CA 1
ATOM 836 C C . PRO A 1 109 ? 9.312 -2.799 6.566 1 90.94 109 PRO A C 1
ATOM 838 O O . PRO A 1 109 ? 8.195 -3.043 6.102 1 90.94 109 PRO A O 1
ATOM 841 N N . ASN A 1 110 ? 10.133 -1.827 6.039 1 90.69 110 ASN A N 1
ATOM 842 C CA . ASN A 1 110 ? 9.734 -1.021 4.891 1 90.69 110 ASN A CA 1
ATOM 843 C C . ASN A 1 110 ? 9.453 -1.89 3.666 1 90.69 110 ASN A C 1
ATOM 845 O O . ASN A 1 110 ? 8.633 -1.53 2.818 1 90.69 110 ASN A O 1
ATOM 849 N N . ILE A 1 111 ? 10.094 -3.049 3.568 1 92.81 111 ILE A N 1
ATOM 850 C CA . ILE A 1 111 ? 9.93 -3.902 2.398 1 92.81 111 ILE A CA 1
ATOM 851 C C . ILE A 1 111 ? 8.516 -4.48 2.381 1 92.81 111 ILE A C 1
ATOM 853 O O . ILE A 1 111 ? 7.941 -4.703 1.312 1 92.81 111 ILE A O 1
ATOM 857 N N . VAL A 1 112 ? 7.965 -4.668 3.6 1 95.12 112 VAL A N 1
ATOM 858 C CA . VAL A 1 112 ? 6.594 -5.16 3.693 1 95.12 112 VAL A CA 1
ATOM 859 C C . VAL A 1 112 ? 5.625 -4.094 3.191 1 95.12 112 VAL A C 1
ATOM 861 O O . VAL A 1 112 ? 4.715 -4.387 2.414 1 95.12 112 VAL A O 1
ATOM 864 N N . ARG A 1 113 ? 5.852 -2.889 3.572 1 92.56 113 ARG A N 1
ATOM 865 C CA . ARG A 1 113 ? 5.02 -1.784 3.104 1 92.56 113 ARG A CA 1
ATOM 866 C C . ARG A 1 113 ? 5.148 -1.604 1.596 1 92.56 113 ARG A C 1
ATOM 868 O O . ARG A 1 113 ? 4.172 -1.276 0.918 1 92.56 113 ARG A O 1
ATOM 875 N N . GLU A 1 114 ? 6.355 -1.731 1.124 1 93.25 114 GLU A N 1
ATOM 876 C CA . GLU A 1 114 ? 6.57 -1.686 -0.319 1 93.25 114 GLU A CA 1
ATOM 877 C C . GLU A 1 114 ? 5.738 -2.744 -1.035 1 93.25 114 GLU A C 1
ATOM 879 O O . GLU A 1 114 ? 5.109 -2.461 -2.057 1 93.25 114 GLU A O 1
ATOM 884 N N . LEU A 1 115 ? 5.727 -3.949 -0.477 1 95.69 115 LEU A N 1
ATOM 885 C CA . LEU A 1 115 ? 4.91 -5.016 -1.043 1 95.69 115 LEU A CA 1
ATOM 886 C C . LEU A 1 115 ? 3.43 -4.648 -1 1 95.69 115 LEU A C 1
ATOM 888 O O . LEU A 1 115 ? 2.703 -4.871 -1.972 1 95.69 115 LEU A O 1
ATOM 892 N N . GLU A 1 116 ? 3.016 -4.094 0.109 1 95.31 116 GLU A N 1
ATOM 893 C CA . GLU A 1 116 ? 1.627 -3.662 0.225 1 95.31 116 GLU A CA 1
ATOM 894 C C . GLU A 1 116 ? 1.264 -2.67 -0.877 1 95.31 116 GLU A C 1
ATOM 896 O O . GLU A 1 116 ? 0.163 -2.723 -1.429 1 95.31 116 GLU A O 1
ATOM 901 N N . GLY A 1 117 ? 2.191 -1.807 -1.183 1 93.06 117 GLY A N 1
ATOM 902 C CA . GLY A 1 117 ? 1.962 -0.819 -2.227 1 93.06 117 GLY A CA 1
ATOM 903 C C . GLY A 1 117 ? 1.761 -1.437 -3.598 1 93.06 117 GLY A C 1
ATOM 904 O O . GLY A 1 117 ? 1.127 -0.835 -4.469 1 93.06 117 GLY A O 1
ATOM 905 N N . THR A 1 118 ? 2.277 -2.633 -3.832 1 93.12 118 THR A N 1
ATOM 906 C CA . THR A 1 118 ? 2.172 -3.275 -5.137 1 93.12 118 THR A CA 1
ATOM 907 C C . THR A 1 118 ? 0.737 -3.717 -5.41 1 93.12 118 THR A C 1
ATOM 909 O O . THR A 1 118 ? 0.344 -3.889 -6.566 1 93.12 118 THR A O 1
ATOM 912 N N . PHE A 1 119 ? -0.077 -3.951 -4.387 1 93.5 119 PHE A N 1
ATOM 913 C CA . PHE A 1 119 ? -1.469 -4.344 -4.578 1 93.5 119 PHE A CA 1
ATOM 914 C C . PHE A 1 119 ? -2.234 -3.273 -5.344 1 93.5 119 PHE A C 1
ATOM 916 O O . PHE A 1 119 ? -3.068 -3.588 -6.195 1 93.5 119 PHE A O 1
ATOM 923 N N . ALA A 1 120 ? -1.893 -2.049 -5.02 1 87.94 120 ALA A N 1
ATOM 924 C CA . ALA A 1 120 ? -2.596 -0.938 -5.656 1 87.94 120 ALA A CA 1
ATOM 925 C C . ALA A 1 120 ? -2.182 -0.792 -7.117 1 87.94 120 ALA A C 1
ATOM 927 O O . ALA A 1 120 ? -2.953 -0.291 -7.938 1 87.94 120 ALA A O 1
ATOM 928 N N . SER A 1 121 ? -0.988 -1.216 -7.438 1 86.12 121 SER A N 1
ATOM 929 C CA . SER A 1 121 ? -0.471 -1.045 -8.789 1 86.12 121 SER A CA 1
ATOM 930 C C . SER A 1 121 ? -0.348 -2.385 -9.508 1 86.12 121 SER A C 1
ATOM 932 O O . SER A 1 121 ? 0.417 -2.514 -10.469 1 86.12 121 SER A O 1
ATOM 934 N N . ALA A 1 122 ? -1 -3.348 -9.031 1 89.31 122 ALA A N 1
ATOM 935 C CA . ALA A 1 122 ? -0.913 -4.688 -9.609 1 89.31 122 ALA A CA 1
ATOM 936 C C . ALA A 1 122 ? -1.366 -4.688 -11.07 1 89.31 122 ALA A C 1
ATOM 938 O O . ALA A 1 122 ? -2.254 -3.92 -11.445 1 89.31 122 ALA A O 1
ATOM 939 N N . PRO A 1 123 ? -0.734 -5.504 -11.914 1 86.12 123 PRO A N 1
ATOM 940 C CA . PRO A 1 123 ? -1.177 -5.617 -13.312 1 86.12 123 PRO A CA 1
ATOM 941 C C . PRO A 1 123 ? -2.627 -6.086 -13.43 1 86.12 123 PRO A C 1
ATOM 943 O O . PRO A 1 123 ? -3.166 -6.68 -12.492 1 86.12 123 PRO A O 1
ATOM 946 N N . VAL A 1 124 ? -3.039 -5.793 -14.695 1 84.5 124 VAL A N 1
ATOM 947 C CA . VAL A 1 124 ? -4.402 -6.223 -14.984 1 84.5 124 VAL A CA 1
ATOM 948 C C . VAL A 1 124 ? -4.52 -7.734 -14.797 1 84.5 124 VAL A C 1
ATOM 950 O O . VAL A 1 124 ? -3.639 -8.492 -15.219 1 84.5 124 VAL A O 1
ATOM 953 N N . GLY A 1 125 ? -5.41 -8.273 -14.148 1 89.06 125 GLY A N 1
ATOM 954 C CA . GLY A 1 125 ? -5.625 -9.688 -13.883 1 89.06 125 GLY A CA 1
ATOM 955 C C . GLY A 1 125 ? -5.27 -10.086 -12.461 1 89.06 125 GLY A C 1
ATOM 956 O O . GLY A 1 125 ? -5.633 -11.172 -12.008 1 89.06 125 GLY A O 1
ATOM 957 N N . TRP A 1 126 ? -4.52 -9.188 -11.852 1 93.44 126 TRP A N 1
ATOM 958 C CA . TRP A 1 126 ? -4.066 -9.508 -10.508 1 93.44 126 TRP A CA 1
ATOM 959 C C . TRP A 1 126 ? -4.496 -8.422 -9.516 1 93.44 126 TRP A C 1
ATOM 961 O O . TRP A 1 126 ? -3.77 -8.117 -8.57 1 93.44 126 TRP A O 1
ATOM 971 N N . ARG A 1 127 ? -5.539 -7.859 -9.797 1 90.94 127 ARG A N 1
ATOM 972 C CA . ARG A 1 127 ? -6.133 -6.855 -8.922 1 90.94 127 ARG A CA 1
ATOM 973 C C . ARG A 1 127 ? -7.355 -7.414 -8.195 1 90.94 127 ARG A C 1
ATOM 975 O O . ARG A 1 127 ? -7.879 -8.461 -8.578 1 90.94 127 ARG A O 1
ATOM 982 N N . GLY A 1 128 ? -7.715 -6.797 -7.098 1 88.88 128 GLY A N 1
ATOM 983 C CA . GLY A 1 128 ? -8.961 -7.145 -6.434 1 88.88 128 GLY A CA 1
ATOM 984 C C . GLY A 1 128 ? -8.766 -8.094 -5.266 1 88.88 128 GLY A C 1
ATOM 985 O O . GLY A 1 128 ? -7.691 -8.141 -4.668 1 88.88 128 GLY A O 1
ATOM 986 N N . THR A 1 129 ? -9.836 -8.789 -4.961 1 88.69 129 THR A N 1
ATOM 987 C CA . THR A 1 129 ? -9.844 -9.648 -3.779 1 88.69 129 THR A CA 1
ATOM 988 C C . THR A 1 129 ? -9.172 -10.984 -4.082 1 88.69 129 THR A C 1
ATOM 990 O O . THR A 1 129 ? -9.133 -11.414 -5.238 1 88.69 129 THR A O 1
ATOM 993 N N . GLY A 1 130 ? -8.617 -11.586 -3.111 1 92 130 GLY A N 1
ATOM 994 C CA . GLY A 1 130 ? -8.078 -12.93 -3.225 1 92 130 GLY A CA 1
ATOM 995 C C . GLY A 1 130 ? -6.652 -12.969 -3.746 1 92 130 GLY A C 1
ATOM 996 O O . GLY A 1 130 ? -6.172 -14.016 -4.184 1 92 130 GLY A O 1
ATOM 997 N N . VAL A 1 131 ? -6.059 -11.805 -3.873 1 97.38 131 VAL A N 1
ATOM 998 C CA . VAL A 1 131 ? -4.664 -11.734 -4.293 1 97.38 131 VAL A CA 1
ATOM 999 C C . VAL A 1 131 ? -3.75 -11.859 -3.074 1 97.38 131 VAL A C 1
ATOM 1001 O O . VAL A 1 131 ? -4.012 -11.266 -2.027 1 97.38 131 VAL A O 1
ATOM 1004 N N . ILE A 1 132 ? -2.715 -12.594 -3.18 1 98.5 132 ILE A N 1
ATOM 1005 C CA . ILE A 1 132 ? -1.734 -12.797 -2.119 1 98.5 132 ILE A CA 1
ATOM 1006 C C . ILE A 1 132 ? -0.392 -12.203 -2.533 1 98.5 132 ILE A C 1
ATOM 1008 O O . ILE A 1 132 ? 0.056 -12.391 -3.666 1 98.5 132 ILE A O 1
ATOM 1012 N N . GLY A 1 133 ? 0.181 -11.43 -1.671 1 98.38 133 GLY A N 1
ATOM 1013 C CA . GLY A 1 133 ? 1.526 -10.922 -1.891 1 98.38 133 GLY A CA 1
ATOM 1014 C C . GLY A 1 133 ? 2.602 -11.805 -1.291 1 98.38 133 GLY A C 1
ATOM 1015 O O . GLY A 1 133 ? 2.463 -12.281 -0.163 1 98.38 133 GLY A O 1
ATOM 1016 N N . MET A 1 134 ? 3.697 -12.008 -2.037 1 98.56 134 MET A N 1
ATOM 1017 C CA . MET A 1 134 ? 4.816 -12.812 -1.561 1 98.56 134 MET A CA 1
ATOM 1018 C C . MET A 1 134 ? 6.125 -12.039 -1.655 1 98.56 134 MET A C 1
ATOM 1020 O O . MET A 1 134 ? 6.43 -11.445 -2.691 1 98.56 134 MET A O 1
ATOM 1024 N N . LEU A 1 135 ? 6.812 -12.031 -0.607 1 97.69 135 LEU A N 1
ATOM 1025 C CA . LEU A 1 135 ? 8.172 -11.5 -0.571 1 97.69 135 LEU A CA 1
ATOM 1026 C C . LEU A 1 135 ? 9.188 -12.625 -0.45 1 97.69 135 LEU A C 1
ATOM 1028 O O . LEU A 1 135 ? 9.109 -13.445 0.468 1 97.69 135 LEU A O 1
ATOM 1032 N N . VAL A 1 136 ? 10.156 -12.633 -1.365 1 97.75 136 VAL A N 1
ATOM 1033 C CA . VAL A 1 136 ? 11.148 -13.703 -1.388 1 97.75 136 VAL A CA 1
ATOM 1034 C C . VAL A 1 136 ? 12.547 -13.109 -1.27 1 97.75 136 VAL A C 1
ATOM 1036 O O . VAL A 1 136 ? 12.891 -12.164 -1.982 1 97.75 136 VAL A O 1
ATOM 1039 N N . SER A 1 137 ? 13.32 -13.648 -0.413 1 97.19 137 SER A N 1
ATOM 1040 C CA . SER A 1 137 ? 14.672 -13.148 -0.177 1 97.19 137 SER A CA 1
ATOM 1041 C C . SER A 1 137 ? 15.594 -14.258 0.325 1 97.19 137 SER A C 1
ATOM 1043 O O . SER A 1 137 ? 15.133 -15.203 0.977 1 97.19 137 SER A O 1
ATOM 1045 N N . PRO A 1 138 ? 16.875 -14.164 0.051 1 96.25 138 PRO A N 1
ATOM 1046 C CA . PRO A 1 138 ? 17.828 -15.125 0.618 1 96.25 138 PRO A CA 1
ATOM 1047 C C . PRO A 1 138 ? 18.203 -14.797 2.062 1 96.25 138 PRO A C 1
ATOM 1049 O O . PRO A 1 138 ? 18.906 -15.578 2.707 1 96.25 138 PRO A O 1
ATOM 1052 N N . ARG A 1 139 ? 17.688 -13.742 2.566 1 94.69 139 ARG A N 1
ATOM 1053 C CA . ARG A 1 139 ? 18 -13.344 3.932 1 94.69 139 ARG A CA 1
ATOM 1054 C C . ARG A 1 139 ? 16.844 -13.625 4.875 1 94.69 139 ARG A C 1
ATOM 1056 O O . ARG A 1 139 ? 15.68 -13.547 4.473 1 94.69 139 ARG A O 1
ATOM 1063 N N . GLU A 1 140 ? 17.219 -13.828 6.066 1 93.94 140 GLU A N 1
ATOM 1064 C CA . GLU A 1 140 ? 16.203 -14.109 7.074 1 93.94 140 GLU A CA 1
ATOM 1065 C C . GLU A 1 140 ? 15.344 -12.875 7.348 1 93.94 140 GLU A C 1
ATOM 1067 O O . GLU A 1 140 ? 15.82 -11.742 7.246 1 93.94 140 GLU A O 1
ATOM 1072 N N . ALA A 1 141 ? 14.102 -13.148 7.723 1 93.56 141 ALA A N 1
ATOM 1073 C CA . ALA A 1 141 ? 13.219 -12.062 8.133 1 93.56 141 ALA A CA 1
ATOM 1074 C C . ALA A 1 141 ? 13.633 -11.5 9.492 1 93.56 141 ALA A C 1
ATOM 1076 O O . ALA A 1 141 ? 13.805 -12.25 10.453 1 93.56 141 ALA A O 1
ATOM 1077 N N . THR A 1 142 ? 13.805 -10.242 9.562 1 92.94 142 THR A N 1
ATOM 1078 C CA . THR A 1 142 ? 14.047 -9.594 10.852 1 92.94 142 THR A CA 1
ATOM 1079 C C . THR A 1 142 ? 12.789 -9.617 11.711 1 92.94 142 THR A C 1
ATOM 1081 O O . THR A 1 142 ? 11.703 -9.953 11.227 1 92.94 142 THR A O 1
ATOM 1084 N N . ARG A 1 143 ? 12.969 -9.344 12.992 1 93.25 143 ARG A N 1
ATOM 1085 C CA . ARG A 1 143 ? 11.812 -9.211 13.867 1 93.25 143 ARG A CA 1
ATOM 1086 C C . ARG A 1 143 ? 10.828 -8.172 13.328 1 93.25 143 ARG A C 1
ATOM 1088 O O . ARG A 1 143 ? 9.617 -8.391 13.344 1 93.25 143 ARG A O 1
ATOM 1095 N N . GLY A 1 144 ? 11.367 -7.027 12.852 1 91.06 144 GLY A N 1
ATOM 1096 C CA . GLY A 1 144 ? 10.531 -5.98 12.281 1 91.06 144 GLY A CA 1
ATOM 1097 C C . GLY A 1 144 ? 9.734 -6.441 11.078 1 91.06 144 GLY A C 1
ATOM 1098 O O . GLY A 1 144 ? 8.562 -6.074 10.93 1 91.06 144 GLY A O 1
ATOM 1099 N N . VAL A 1 145 ? 10.305 -7.223 10.305 1 93.88 145 VAL A N 1
ATOM 1100 C CA . VAL A 1 145 ? 9.617 -7.75 9.125 1 93.88 145 VAL A CA 1
ATOM 1101 C C . VAL A 1 145 ? 8.492 -8.688 9.555 1 93.88 145 VAL A C 1
ATOM 1103 O O . VAL A 1 145 ? 7.371 -8.586 9.055 1 93.88 145 VAL A O 1
ATOM 1106 N N . ARG A 1 146 ? 8.773 -9.531 10.469 1 95.94 146 ARG A N 1
ATOM 1107 C CA . ARG A 1 146 ? 7.777 -10.469 10.969 1 95.94 146 ARG A CA 1
ATOM 1108 C C . ARG A 1 146 ? 6.594 -9.734 11.586 1 95.94 146 ARG A C 1
ATOM 1110 O O . ARG A 1 146 ? 5.438 -10.102 11.352 1 95.94 146 ARG A O 1
ATOM 1117 N N . GLU A 1 147 ? 6.871 -8.773 12.336 1 93.81 147 GLU A N 1
ATOM 1118 C CA . GLU A 1 147 ? 5.82 -7.977 12.961 1 93.81 147 GLU A CA 1
ATOM 1119 C C . GLU A 1 147 ? 4.973 -7.258 11.914 1 93.81 147 GLU A C 1
ATOM 1121 O O . GLU A 1 147 ? 3.748 -7.207 12.023 1 93.81 147 GLU A O 1
ATOM 1126 N N . ALA A 1 148 ? 5.664 -6.691 10.938 1 93.5 148 ALA A N 1
ATOM 1127 C CA . ALA A 1 148 ? 4.945 -6.012 9.859 1 93.5 148 ALA A CA 1
ATOM 1128 C C . ALA A 1 148 ? 4.035 -6.977 9.109 1 93.5 148 ALA A C 1
ATOM 1130 O O . ALA A 1 148 ? 2.904 -6.629 8.766 1 93.5 148 ALA A O 1
ATOM 1131 N N . LEU A 1 149 ? 4.5 -8.164 8.875 1 96.12 149 LEU A N 1
ATOM 1132 C CA . LEU A 1 149 ? 3.686 -9.188 8.227 1 96.12 149 LEU A CA 1
ATOM 1133 C C . LEU A 1 149 ? 2.428 -9.484 9.039 1 96.12 149 LEU A C 1
ATOM 1135 O O . LEU A 1 149 ? 1.324 -9.516 8.492 1 96.12 149 LEU A O 1
ATOM 1139 N N . THR A 1 150 ? 2.627 -9.648 10.289 1 95.31 150 THR A N 1
ATOM 1140 C CA . THR A 1 150 ? 1.543 -10.023 11.188 1 95.31 150 THR A CA 1
ATOM 1141 C C . THR A 1 150 ? 0.486 -8.922 11.25 1 95.31 150 THR A C 1
ATOM 1143 O O . THR A 1 150 ? -0.713 -9.203 11.266 1 95.31 150 THR A O 1
ATOM 1146 N N . ARG A 1 151 ? 0.89 -7.699 11.164 1 91.44 151 ARG A N 1
ATOM 1147 C CA . ARG A 1 151 ? -0.009 -6.566 11.359 1 91.44 151 ARG A CA 1
ATOM 1148 C C . ARG A 1 151 ? -0.683 -6.172 10.047 1 91.44 151 ARG A C 1
ATOM 1150 O O . ARG A 1 151 ? -1.672 -5.438 10.047 1 91.44 151 ARG A O 1
ATOM 1157 N N . SER A 1 152 ? -0.127 -6.617 9 1 94.75 152 SER A N 1
ATOM 1158 C CA . SER A 1 152 ? -0.623 -6.188 7.695 1 94.75 152 SER A CA 1
ATOM 1159 C C . SER A 1 152 ? -2.072 -6.613 7.484 1 94.75 152 SER A C 1
ATOM 1161 O O . SER A 1 152 ? -2.463 -7.715 7.879 1 94.75 152 SER A O 1
ATOM 1163 N N . ARG A 1 153 ? -2.842 -5.758 6.805 1 92.81 153 ARG A N 1
ATOM 1164 C CA . ARG A 1 153 ? -4.223 -6.07 6.445 1 92.81 153 ARG A CA 1
ATOM 1165 C C . ARG A 1 153 ? -4.281 -6.859 5.141 1 92.81 153 ARG A C 1
ATOM 1167 O O . ARG A 1 153 ? -5.348 -7.332 4.746 1 92.81 153 ARG A O 1
ATOM 1174 N N . PHE A 1 154 ? -3.191 -6.988 4.453 1 96.44 154 PHE A N 1
ATOM 1175 C CA . PHE A 1 154 ? -3.104 -7.742 3.207 1 96.44 154 PHE A CA 1
ATOM 1176 C C . PHE A 1 154 ? -2.633 -9.164 3.469 1 96.44 154 PHE A C 1
ATOM 1178 O O . PHE A 1 154 ? -1.855 -9.406 4.395 1 96.44 154 PHE A O 1
ATOM 1185 N N . PRO A 1 155 ? -3.154 -10.141 2.695 1 98.38 155 PRO A N 1
ATOM 1186 C CA . PRO A 1 155 ? -2.566 -11.484 2.781 1 98.38 155 PRO A CA 1
ATOM 1187 C C . PRO A 1 155 ? -1.138 -11.539 2.248 1 98.38 155 PRO A C 1
ATOM 1189 O O . PRO A 1 155 ? -0.91 -11.312 1.058 1 98.38 155 PRO A O 1
ATOM 1192 N N . LEU A 1 156 ? -0.203 -11.828 3.1 1 98.69 156 LEU A N 1
ATOM 1193 C CA . LEU A 1 156 ? 1.204 -11.75 2.721 1 98.69 156 LEU A CA 1
ATOM 1194 C C . LEU A 1 156 ? 1.939 -13.031 3.115 1 98.69 156 LEU A C 1
ATOM 1196 O O . LEU A 1 156 ? 1.681 -13.594 4.18 1 98.69 156 LEU A O 1
ATOM 1200 N N . VAL A 1 157 ? 2.891 -13.422 2.291 1 98.62 157 VAL A N 1
ATOM 1201 C CA . VAL A 1 157 ? 3.764 -14.57 2.518 1 98.62 157 VAL A CA 1
ATOM 1202 C C . VAL A 1 157 ? 5.223 -14.133 2.432 1 98.62 157 VAL A C 1
ATOM 1204 O O . VAL A 1 157 ? 5.59 -13.328 1.569 1 98.62 157 VAL A O 1
ATOM 1207 N N . TRP A 1 158 ? 6.031 -14.617 3.33 1 98.12 158 TRP A N 1
ATOM 1208 C CA . TRP A 1 158 ? 7.484 -14.477 3.283 1 98.12 158 TRP A CA 1
ATOM 1209 C C . TRP A 1 158 ? 8.148 -15.812 2.967 1 98.12 158 TRP A C 1
ATOM 1211 O O . TRP A 1 158 ? 7.863 -16.828 3.609 1 98.12 158 TRP A O 1
ATOM 1221 N N . CYS A 1 159 ? 9.062 -15.781 1.993 1 97.75 159 CYS A N 1
ATOM 1222 C CA . CYS A 1 159 ? 9.828 -16.984 1.655 1 97.75 159 CYS A CA 1
ATOM 1223 C C . CYS A 1 159 ? 11.328 -16.719 1.755 1 97.75 159 CYS A C 1
ATOM 1225 O O . CYS A 1 159 ? 11.852 -15.836 1.068 1 97.75 159 CYS A O 1
ATOM 1227 N N . LEU A 1 160 ? 11.945 -17.484 2.629 1 96.75 160 LEU A N 1
ATOM 1228 C CA . LEU A 1 160 ? 13.406 -17.516 2.65 1 96.75 160 LEU A CA 1
ATOM 1229 C C . LEU A 1 160 ? 13.938 -18.531 1.637 1 96.75 160 LEU A C 1
ATOM 1231 O O . LEU A 1 160 ? 13.844 -19.734 1.849 1 96.75 160 LEU A O 1
ATOM 1235 N N . VAL A 1 161 ? 14.5 -17.984 0.56 1 96.88 161 VAL A N 1
ATOM 1236 C CA . VAL A 1 161 ? 15.008 -18.844 -0.502 1 96.88 161 VAL A CA 1
ATOM 1237 C C . VAL A 1 161 ? 16.438 -18.422 -0.86 1 96.88 161 VAL A C 1
ATOM 1239 O O . VAL A 1 161 ? 16.688 -17.266 -1.221 1 96.88 161 VAL A O 1
ATOM 1242 N N . GLY A 1 162 ? 17.297 -19.328 -0.802 1 95.31 162 GLY A N 1
ATOM 1243 C CA . GLY A 1 162 ? 18.672 -19.047 -1.163 1 95.31 162 GLY A CA 1
ATOM 1244 C C . GLY A 1 162 ? 18.844 -18.703 -2.629 1 95.31 162 GLY A C 1
ATOM 1245 O O . GLY A 1 162 ? 17.953 -18.953 -3.441 1 95.31 162 GLY A O 1
ATOM 1246 N N . LEU A 1 163 ? 20 -18.109 -2.93 1 94.75 163 LEU A N 1
ATOM 1247 C CA . LEU A 1 163 ? 20.281 -17.734 -4.309 1 94.75 163 LEU A CA 1
ATOM 1248 C C . LEU A 1 163 ? 20.281 -18.953 -5.219 1 94.75 163 LEU A C 1
ATOM 1250 O O . LEU A 1 163 ? 20.016 -18.844 -6.414 1 94.75 163 LEU A O 1
ATOM 1254 N N . GLU A 1 164 ? 20.484 -20.078 -4.602 1 93.38 164 GLU A N 1
ATOM 1255 C CA . GLU A 1 164 ? 20.547 -21.312 -5.363 1 93.38 164 GLU A CA 1
ATOM 1256 C C . GLU A 1 164 ? 19.172 -21.938 -5.523 1 93.38 164 GLU A C 1
ATOM 1258 O O . GLU A 1 164 ? 19.016 -22.953 -6.219 1 93.38 164 GLU A O 1
ATOM 1263 N N . GLY A 1 165 ? 18.188 -21.422 -4.844 1 95.69 165 GLY A N 1
ATOM 1264 C CA . GLY A 1 165 ? 16.828 -21.859 -5.07 1 95.69 165 GLY A CA 1
ATOM 1265 C C . GLY A 1 165 ? 16.281 -22.734 -3.943 1 95.69 165 GLY A C 1
ATOM 1266 O O . GLY A 1 165 ? 15.133 -23.172 -3.988 1 95.69 165 GLY A O 1
ATOM 1267 N N . ARG A 1 166 ? 17.062 -22.891 -2.875 1 94.44 166 ARG A N 1
ATOM 1268 C CA . ARG A 1 166 ? 16.594 -23.703 -1.758 1 94.44 166 ARG A CA 1
ATOM 1269 C C . ARG A 1 166 ? 15.641 -22.922 -0.868 1 94.44 166 ARG A C 1
ATOM 1271 O O . ARG A 1 166 ? 15.992 -21.859 -0.354 1 94.44 166 ARG A O 1
ATOM 1278 N N . VAL A 1 167 ? 14.484 -23.516 -0.707 1 96.5 167 VAL A N 1
ATOM 1279 C CA . VAL A 1 167 ? 13.508 -22.906 0.188 1 96.5 167 VAL A CA 1
ATOM 1280 C C . VAL A 1 167 ? 13.812 -23.297 1.632 1 96.5 167 VAL A C 1
ATOM 1282 O O . VAL A 1 167 ? 13.844 -24.469 1.971 1 96.5 167 VAL A O 1
ATOM 1285 N N . ARG A 1 168 ? 13.984 -22.328 2.479 1 96 168 ARG A N 1
ATOM 1286 C CA . ARG A 1 168 ? 14.391 -22.609 3.85 1 96 168 ARG A CA 1
ATOM 1287 C C . ARG A 1 168 ? 13.273 -22.297 4.836 1 96 168 ARG A C 1
ATOM 1289 O O . ARG A 1 168 ? 13.195 -22.891 5.906 1 96 168 ARG A O 1
ATOM 1296 N N . GLN A 1 169 ? 12.477 -21.375 4.5 1 96.31 169 GLN A N 1
ATOM 1297 C CA . GLN A 1 169 ? 11.398 -20.969 5.395 1 96.31 169 GLN A CA 1
ATOM 1298 C C . GLN A 1 169 ? 10.234 -20.359 4.617 1 96.31 169 GLN A C 1
ATOM 1300 O O . GLN A 1 169 ? 10.445 -19.656 3.629 1 96.31 169 GLN A O 1
ATOM 1305 N N . VAL A 1 170 ? 9.062 -20.656 5.023 1 97.31 170 VAL A N 1
ATOM 1306 C CA . VAL A 1 170 ? 7.855 -20 4.531 1 97.31 170 VAL A CA 1
ATOM 1307 C C . VAL A 1 170 ? 7.004 -19.547 5.711 1 97.31 170 VAL A C 1
ATOM 1309 O O . VAL A 1 170 ? 6.684 -20.328 6.602 1 97.31 170 VAL A O 1
ATOM 1312 N N . LEU A 1 171 ? 6.738 -18.25 5.742 1 97.31 171 LEU A N 1
ATOM 1313 C CA . LEU A 1 171 ? 5.855 -17.641 6.734 1 97.31 171 LEU A CA 1
ATOM 1314 C C . LEU A 1 171 ? 4.688 -16.938 6.062 1 97.31 171 LEU A C 1
ATOM 1316 O O . LEU A 1 171 ? 4.801 -16.484 4.918 1 97.31 171 LEU A O 1
ATOM 1320 N N . TRP A 1 172 ? 3.568 -16.922 6.727 1 98.06 172 TRP A N 1
ATOM 1321 C CA . TRP A 1 172 ? 2.445 -16.141 6.211 1 98.06 172 TRP A CA 1
ATOM 1322 C C . TRP A 1 172 ? 1.609 -15.57 7.352 1 98.06 172 TRP A C 1
ATOM 1324 O O . TRP A 1 172 ? 1.713 -16.031 8.492 1 98.06 172 TRP A O 1
ATOM 1334 N N . ASN A 1 173 ? 0.92 -14.469 7.098 1 97.81 173 ASN A N 1
ATOM 1335 C CA . ASN A 1 173 ? 0.065 -13.883 8.125 1 97.81 173 ASN A CA 1
ATOM 1336 C C . ASN A 1 173 ? -1.339 -14.477 8.094 1 97.81 173 ASN A C 1
ATOM 1338 O O . ASN A 1 173 ? -1.653 -15.297 7.223 1 97.81 173 ASN A O 1
ATOM 1342 N N . GLU A 1 174 ? -2.152 -14.109 9.039 1 97.38 174 GLU A N 1
ATOM 1343 C CA . GLU A 1 174 ? -3.488 -14.672 9.242 1 97.38 174 GLU A CA 1
ATOM 1344 C C . GLU A 1 174 ? -4.383 -14.398 8.031 1 97.38 174 GLU A C 1
ATOM 1346 O O . GLU A 1 174 ? -5.246 -15.211 7.699 1 97.38 174 GLU A O 1
ATOM 1351 N N . LYS A 1 175 ? -4.188 -13.289 7.363 1 97.62 175 LYS A N 1
ATOM 1352 C CA . LYS A 1 175 ? -5.027 -12.898 6.234 1 97.62 175 LYS A CA 1
ATOM 1353 C C . LYS A 1 175 ? -4.902 -13.898 5.09 1 97.62 175 LYS A C 1
ATOM 1355 O O . LYS A 1 175 ? -5.828 -14.047 4.289 1 97.62 175 LYS A O 1
ATOM 1360 N N . VAL A 1 176 ? -3.768 -14.57 4.98 1 98.19 176 VAL A N 1
ATOM 1361 C CA . VAL A 1 176 ? -3.586 -15.594 3.959 1 98.19 176 VAL A CA 1
ATOM 1362 C C . VAL A 1 176 ? -4.574 -16.734 4.191 1 98.19 176 VAL A C 1
ATOM 1364 O O . VAL A 1 176 ? -5.16 -17.266 3.24 1 98.19 176 VAL A O 1
ATOM 1367 N N . GLU A 1 177 ? -4.766 -17.109 5.418 1 95.75 177 GLU A N 1
ATOM 1368 C CA . GLU A 1 177 ? -5.703 -18.172 5.758 1 95.75 177 GLU A CA 1
ATOM 1369 C C . GLU A 1 177 ? -7.133 -17.781 5.398 1 95.75 177 GLU A C 1
ATOM 1371 O O . GLU A 1 177 ? -7.953 -18.641 5.078 1 95.75 177 GLU A O 1
ATOM 1376 N N . GLY A 1 178 ? -7.379 -16.484 5.453 1 94.94 178 GLY A N 1
ATOM 1377 C CA . GLY A 1 178 ? -8.68 -16.016 5.012 1 94.94 178 GLY A CA 1
ATOM 1378 C C . GLY A 1 178 ? -8.922 -16.219 3.529 1 94.94 178 GLY A C 1
ATOM 1379 O O . GLY A 1 178 ? -10.062 -16.328 3.09 1 94.94 178 GLY A O 1
ATOM 1380 N N . VAL A 1 179 ? -7.84 -16.266 2.803 1 96.06 179 VAL A N 1
ATOM 1381 C CA . VAL A 1 179 ? -7.938 -16.406 1.354 1 96.06 179 VAL A CA 1
ATOM 1382 C C . VAL A 1 179 ? -7.941 -17.875 0.978 1 96.06 179 VAL A C 1
ATOM 1384 O O . VAL A 1 179 ? -8.758 -18.312 0.159 1 96.06 179 VAL A O 1
ATOM 1387 N N . VAL A 1 180 ? -7.078 -18.656 1.63 1 96.06 180 VAL A N 1
ATOM 1388 C CA . VAL A 1 180 ? -6.875 -20.016 1.139 1 96.06 180 VAL A CA 1
ATOM 1389 C C . VAL A 1 180 ? -7.539 -21.016 2.084 1 96.06 180 VAL A C 1
ATOM 1391 O O . VAL A 1 180 ? -7.719 -22.188 1.737 1 96.06 180 VAL A O 1
ATOM 1394 N N . GLY A 1 181 ? -7.906 -20.594 3.273 1 93.44 181 GLY A N 1
ATOM 1395 C CA . GLY A 1 181 ? -8.445 -21.516 4.262 1 93.44 181 GLY A CA 1
ATOM 1396 C C . GLY A 1 181 ? -7.41 -22 5.258 1 93.44 181 GLY A C 1
ATOM 1397 O O . GLY A 1 181 ? -6.281 -21.5 5.277 1 93.44 181 GLY A O 1
ATOM 1398 N N . ASP A 1 182 ? -7.652 -23 6.074 1 92.56 182 ASP A N 1
ATOM 1399 C CA . ASP A 1 182 ? -6.848 -23.359 7.234 1 92.56 182 ASP A CA 1
ATOM 1400 C C . ASP A 1 182 ? -5.98 -24.594 6.938 1 92.56 182 ASP A C 1
ATOM 1402 O O . ASP A 1 182 ? -5.344 -25.141 7.84 1 92.56 182 ASP A O 1
ATOM 1406 N N . GLY A 1 183 ? -5.871 -25.031 5.836 1 95.06 183 GLY A N 1
ATOM 1407 C CA . GLY A 1 183 ? -5.145 -26.25 5.535 1 95.06 183 GLY A CA 1
ATOM 1408 C C . GLY A 1 183 ? -3.668 -26.016 5.273 1 95.06 183 GLY A C 1
ATOM 1409 O O . GLY A 1 183 ? -2.887 -26.969 5.195 1 95.06 183 GLY A O 1
ATOM 1410 N N . LEU A 1 184 ? -3.268 -24.781 5.23 1 95.69 184 LEU A N 1
ATOM 1411 C CA . LEU A 1 184 ? -1.901 -24.422 4.859 1 95.69 184 LEU A CA 1
ATOM 1412 C C . LEU A 1 184 ? -0.926 -24.781 5.977 1 95.69 184 LEU A C 1
ATOM 1414 O O . LEU A 1 184 ? -1.21 -24.547 7.152 1 95.69 184 LEU A O 1
ATOM 1418 N N . GLY A 1 185 ? 0.202 -25.391 5.633 1 96.19 185 GLY A N 1
ATOM 1419 C CA . GLY A 1 185 ? 1.271 -25.734 6.555 1 96.19 185 GLY A CA 1
ATOM 1420 C C . GLY A 1 185 ? 2.637 -25.781 5.895 1 96.19 185 GLY A C 1
ATOM 1421 O O . GLY A 1 185 ? 2.773 -25.453 4.715 1 96.19 185 GLY A O 1
ATOM 1422 N N . VAL A 1 186 ? 3.627 -26.078 6.707 1 95.62 186 VAL A N 1
ATOM 1423 C CA . VAL A 1 186 ? 4.984 -26.203 6.191 1 95.62 186 VAL A CA 1
ATOM 1424 C C . VAL A 1 186 ? 5.645 -27.438 6.797 1 95.62 186 VAL A C 1
ATOM 1426 O O . VAL A 1 186 ? 5.492 -27.719 7.988 1 95.62 186 VAL A O 1
ATOM 1429 N N . GLY A 1 187 ? 6.25 -28.172 5.953 1 92.81 187 GLY A N 1
ATOM 1430 C CA . GLY A 1 187 ? 7.055 -29.297 6.375 1 92.81 187 GLY A CA 1
ATOM 1431 C C . GLY A 1 187 ? 8.516 -29.172 5.984 1 92.81 187 GLY A C 1
ATOM 1432 O O . GLY A 1 187 ? 8.898 -28.234 5.281 1 92.81 187 GLY A O 1
ATOM 1433 N N . VAL A 1 188 ? 9.352 -30.062 6.547 1 90.12 188 VAL A N 1
ATOM 1434 C CA . VAL A 1 188 ? 10.781 -30.078 6.23 1 90.12 188 VAL A CA 1
ATOM 1435 C C . VAL A 1 188 ? 11.125 -31.391 5.527 1 90.12 188 VAL A C 1
ATOM 1437 O O . VAL A 1 188 ? 10.719 -32.469 5.965 1 90.12 188 VAL A O 1
ATOM 1440 N N . VAL A 1 189 ? 11.789 -31.219 4.434 1 84.12 189 VAL A N 1
ATOM 1441 C CA . VAL A 1 189 ? 12.25 -32.375 3.697 1 84.12 189 VAL A CA 1
ATOM 1442 C C . VAL A 1 189 ? 13.773 -32.406 3.676 1 84.12 189 VAL A C 1
ATOM 1444 O O . VAL A 1 189 ? 14.422 -31.375 3.521 1 84.12 189 VAL A O 1
ATOM 1447 N N . TYR A 1 190 ? 14.281 -33.531 4.004 1 77.75 190 TYR A N 1
ATOM 1448 C CA . TYR A 1 190 ? 15.727 -33.719 4.012 1 77.75 190 TYR A CA 1
ATOM 1449 C C . TYR A 1 190 ? 16.203 -34.344 2.713 1 77.75 190 TYR A C 1
ATOM 1451 O O . TYR A 1 190 ? 15.602 -35.312 2.219 1 77.75 190 TYR A O 1
ATOM 1459 N N . ARG A 1 191 ? 16.906 -33.656 1.889 1 65.25 191 ARG A N 1
ATOM 1460 C CA . ARG A 1 191 ? 17.453 -34.219 0.647 1 65.25 191 ARG A CA 1
ATOM 1461 C C . ARG A 1 191 ? 18.609 -35.156 0.926 1 65.25 191 ARG A C 1
ATOM 1463 O O . ARG A 1 191 ? 19.484 -34.875 1.737 1 65.25 191 ARG A O 1
ATOM 1470 N N . ALA A 1 192 ? 18.344 -36.531 0.55 1 58.31 192 ALA A N 1
ATOM 1471 C CA . ALA A 1 192 ? 19.266 -37.625 0.788 1 58.31 192 ALA A CA 1
ATOM 1472 C C . ALA A 1 192 ? 20.672 -37.281 0.313 1 58.31 192 ALA A C 1
ATOM 1474 O O . ALA A 1 192 ? 21.656 -37.656 0.949 1 58.31 192 ALA A O 1
ATOM 1475 N N . ASP A 1 193 ? 20.672 -36.938 -1.004 1 54.53 193 ASP A N 1
ATOM 1476 C CA . ASP A 1 193 ? 22.031 -36.938 -1.523 1 54.53 193 ASP A CA 1
ATOM 1477 C C . ASP A 1 193 ? 22.906 -35.906 -0.805 1 54.53 193 ASP A C 1
ATOM 1479 O O . ASP A 1 193 ? 24.109 -35.844 -1.053 1 54.53 193 ASP A O 1
ATOM 1483 N N . ALA A 1 194 ? 22.312 -34.781 -0.549 1 49.91 194 ALA A N 1
ATOM 1484 C CA . ALA A 1 194 ? 23.188 -33.719 -0.078 1 49.91 194 ALA A CA 1
ATOM 1485 C C . ALA A 1 194 ? 23.438 -33.844 1.424 1 49.91 194 ALA A C 1
ATOM 1487 O O . ALA A 1 194 ? 22.484 -33.938 2.209 1 49.91 194 ALA A O 1
ATOM 1488 N N . GLY A 1 195 ? 24.297 -34.438 1.823 1 47.31 195 GLY A N 1
ATOM 1489 C CA . GLY A 1 195 ? 24.672 -34.562 3.225 1 47.31 195 GLY A CA 1
ATOM 1490 C C . GLY A 1 195 ? 23.625 -33.969 4.164 1 47.31 195 GLY A C 1
ATOM 1491 O O . GLY A 1 195 ? 22.656 -33.344 3.721 1 47.31 195 GLY A O 1
ATOM 1492 N N . GLU A 1 196 ? 23.516 -34.5 5.57 1 51.44 196 GLU A N 1
ATOM 1493 C CA . GLU A 1 196 ? 22.578 -34.281 6.672 1 51.44 196 GLU A CA 1
ATOM 1494 C C . GLU A 1 196 ? 21.984 -32.875 6.613 1 51.44 196 GLU A C 1
ATOM 1496 O O . GLU A 1 196 ? 20.906 -32.625 7.137 1 51.44 196 GLU A O 1
ATOM 1501 N N . GLN A 1 197 ? 22.719 -31.797 6.102 1 55.25 197 GLN A N 1
ATOM 1502 C CA . GLN A 1 197 ? 22.562 -30.438 6.59 1 55.25 197 GLN A CA 1
ATOM 1503 C C . GLN A 1 197 ? 21.625 -29.641 5.688 1 55.25 197 GLN A C 1
ATOM 1505 O O . GLN A 1 197 ? 21.297 -28.484 5.984 1 55.25 197 GLN A O 1
ATOM 1510 N N . ASP A 1 198 ? 21.047 -30.203 4.488 1 70.44 198 ASP A N 1
ATOM 1511 C CA . ASP A 1 198 ? 20.406 -29.172 3.691 1 70.44 198 ASP A CA 1
ATOM 1512 C C . ASP A 1 198 ? 18.875 -29.281 3.756 1 70.44 198 ASP A C 1
ATOM 1514 O O . ASP A 1 198 ? 18.266 -29.922 2.902 1 70.44 198 ASP A O 1
ATOM 1518 N N . ALA A 1 199 ? 18.297 -29.062 4.816 1 84.81 199 ALA A N 1
ATOM 1519 C CA . ALA A 1 199 ? 16.859 -29.062 5.047 1 84.81 199 ALA A CA 1
ATOM 1520 C C . ALA A 1 199 ? 16.172 -28 4.188 1 84.81 199 ALA A C 1
ATOM 1522 O O . ALA A 1 199 ? 16.703 -26.922 3.969 1 84.81 199 ALA A O 1
ATOM 1523 N N . GLU A 1 200 ? 15.062 -28.516 3.455 1 92.12 200 GLU A N 1
ATOM 1524 C CA . GLU A 1 200 ? 14.242 -27.625 2.648 1 92.12 200 GLU A CA 1
ATOM 1525 C C . GLU A 1 200 ? 12.82 -27.547 3.189 1 92.12 200 GLU A C 1
ATOM 1527 O O . GLU A 1 200 ? 12.25 -28.547 3.609 1 92.12 200 GLU A O 1
ATOM 1532 N N . ALA A 1 201 ? 12.344 -26.406 3.232 1 94.62 201 ALA A N 1
ATOM 1533 C CA . ALA A 1 201 ? 10.953 -26.203 3.625 1 94.62 201 ALA A CA 1
ATOM 1534 C C . ALA A 1 201 ? 10.008 -26.484 2.459 1 94.62 201 ALA A C 1
ATOM 1536 O O . ALA A 1 201 ? 10.297 -26.125 1.315 1 94.62 201 ALA A O 1
ATOM 1537 N N . ARG A 1 202 ? 8.898 -27.188 2.781 1 93.44 202 ARG A N 1
ATOM 1538 C CA . ARG A 1 202 ? 7.883 -27.484 1.773 1 93.44 202 ARG A CA 1
ATOM 1539 C C . ARG A 1 202 ? 6.496 -27.078 2.266 1 93.44 202 ARG A C 1
ATOM 1541 O O . ARG A 1 202 ? 6.152 -27.312 3.428 1 93.44 202 ARG A O 1
ATOM 1548 N N . VAL A 1 203 ? 5.801 -26.438 1.37 1 96.12 203 VAL A N 1
ATOM 1549 C CA . VAL A 1 203 ? 4.422 -26.094 1.704 1 96.12 203 VAL A CA 1
ATOM 1550 C C . VAL A 1 203 ? 3.561 -27.344 1.74 1 96.12 203 VAL A C 1
ATOM 1552 O O . VAL A 1 203 ? 3.695 -28.219 0.883 1 96.12 203 VAL A O 1
ATOM 1555 N N . THR A 1 204 ? 2.703 -27.438 2.748 1 96.56 204 THR A N 1
ATOM 1556 C CA . THR A 1 204 ? 1.793 -28.562 2.887 1 96.56 204 THR A CA 1
ATOM 1557 C C . THR A 1 204 ? 0.343 -28.094 2.932 1 96.56 204 THR A C 1
ATOM 1559 O O . THR A 1 204 ? 0.078 -26.906 3.174 1 96.56 204 THR A O 1
ATOM 1562 N N . TRP A 1 205 ? -0.501 -28.938 2.588 1 96.31 205 TRP A N 1
ATOM 1563 C CA . TRP A 1 205 ? -1.943 -28.766 2.721 1 96.31 205 TRP A CA 1
ATOM 1564 C C . TRP A 1 205 ? -2.576 -29.938 3.447 1 96.31 205 TRP A C 1
ATOM 1566 O O . TRP A 1 205 ? -2.467 -31.094 3 1 96.31 205 TRP A O 1
ATOM 1576 N N . ASP A 1 206 ? -3.209 -29.672 4.582 1 95 206 ASP A N 1
ATOM 1577 C CA . ASP A 1 206 ? -3.793 -30.703 5.438 1 95 206 ASP A CA 1
ATOM 1578 C C . ASP A 1 206 ? -2.77 -31.797 5.766 1 95 206 ASP A C 1
ATOM 1580 O O . ASP A 1 206 ? -3.074 -33 5.684 1 95 206 ASP A O 1
ATOM 1584 N N . GLY A 1 207 ? -1.521 -31.359 5.883 1 93.44 207 GLY A N 1
ATOM 1585 C CA . GLY A 1 207 ? -0.471 -32.25 6.363 1 93.44 207 GLY A CA 1
ATOM 1586 C C . GLY A 1 207 ? 0.26 -32.969 5.25 1 93.44 207 GLY A C 1
ATOM 1587 O O . GLY A 1 207 ? 1.235 -33.688 5.5 1 93.44 207 GLY A O 1
ATOM 1588 N N . GLU A 1 208 ? -0.207 -32.781 4.074 1 94.38 208 GLU A N 1
ATOM 1589 C CA . GLU A 1 208 ? 0.436 -33.438 2.939 1 94.38 208 GLU A CA 1
ATOM 1590 C C . GLU A 1 208 ? 1.161 -32.438 2.059 1 94.38 208 GLU A C 1
ATOM 1592 O O . GLU A 1 208 ? 0.736 -31.281 1.946 1 94.38 208 GLU A O 1
ATOM 1597 N N . ASP A 1 209 ? 2.172 -32.906 1.383 1 92.62 209 ASP A N 1
ATOM 1598 C CA . ASP A 1 209 ? 2.914 -32.031 0.489 1 92.62 209 ASP A CA 1
ATOM 1599 C C . ASP A 1 209 ? 2.029 -31.531 -0.647 1 92.62 209 ASP A C 1
ATOM 1601 O O . ASP A 1 209 ? 1.264 -32.312 -1.233 1 92.62 209 ASP A O 1
ATOM 1605 N N . VAL A 1 210 ? 2.139 -30.297 -0.883 1 94.75 210 VAL A N 1
ATOM 1606 C CA . VAL A 1 210 ? 1.459 -29.75 -2.051 1 94.75 210 VAL A CA 1
ATOM 1607 C C . VAL A 1 210 ? 2.123 -30.266 -3.326 1 94.75 210 VAL A C 1
ATOM 1609 O O . VAL A 1 210 ? 3.346 -30.406 -3.385 1 94.75 210 VAL A O 1
ATOM 1612 N N . PRO A 1 211 ? 1.328 -30.578 -4.312 1 93.25 211 PRO A N 1
ATOM 1613 C CA . PRO A 1 211 ? 1.911 -31.094 -5.551 1 93.25 211 PRO A CA 1
ATOM 1614 C C . PRO A 1 211 ? 2.721 -30.047 -6.309 1 93.25 211 PRO A C 1
ATOM 1616 O O . PRO A 1 211 ? 2.5 -28.844 -6.133 1 93.25 211 PRO A O 1
ATOM 1619 N N . GLU A 1 212 ? 3.635 -30.531 -7.141 1 94.19 212 GLU A N 1
ATOM 1620 C CA . GLU A 1 212 ? 4.285 -29.625 -8.078 1 94.19 212 GLU A CA 1
ATOM 1621 C C . GLU A 1 212 ? 3.299 -29.109 -9.125 1 94.19 212 GLU A C 1
ATOM 1623 O O . GLU A 1 212 ? 2.312 -29.781 -9.438 1 94.19 212 GLU A O 1
ATOM 1628 N N . VAL A 1 213 ? 3.596 -28.016 -9.625 1 94 213 VAL A N 1
ATOM 1629 C CA . VAL A 1 213 ? 2.666 -27.359 -10.547 1 94 213 VAL A CA 1
ATOM 1630 C C . VAL A 1 213 ? 2.465 -28.25 -11.781 1 94 213 VAL A C 1
ATOM 1632 O O . VAL A 1 213 ? 1.373 -28.281 -12.352 1 94 213 VAL A O 1
ATOM 1635 N N . ASP A 1 214 ? 3.48 -28.984 -12.188 1 93.88 214 ASP A N 1
ATOM 1636 C CA . ASP A 1 214 ? 3.357 -29.859 -13.344 1 93.88 214 ASP A CA 1
ATOM 1637 C C . ASP A 1 214 ? 2.268 -30.906 -13.133 1 93.88 214 ASP A C 1
ATOM 1639 O O . ASP A 1 214 ? 1.535 -31.25 -14.062 1 93.88 214 ASP A O 1
ATOM 1643 N N . ALA A 1 215 ? 2.23 -31.391 -11.961 1 94.5 215 ALA A N 1
ATOM 1644 C CA . ALA A 1 215 ? 1.186 -32.375 -11.625 1 94.5 215 ALA A CA 1
ATOM 1645 C C . ALA A 1 215 ? -0.196 -31.719 -11.688 1 94.5 215 ALA A C 1
ATOM 1647 O O . ALA A 1 215 ? -1.167 -32.344 -12.109 1 94.5 215 ALA A O 1
ATOM 1648 N N . VAL A 1 216 ? -0.255 -30.531 -11.281 1 94.56 216 VAL A N 1
ATOM 1649 C CA . VAL A 1 216 ? -1.519 -29.797 -11.305 1 94.56 216 VAL A CA 1
ATOM 1650 C C . VAL A 1 216 ? -1.956 -29.578 -12.75 1 94.56 216 VAL A C 1
ATOM 1652 O O . VAL A 1 216 ? -3.123 -29.797 -13.094 1 94.56 216 VAL A O 1
ATOM 1655 N N . VAL A 1 217 ? -1.056 -29.188 -13.562 1 94.12 217 VAL A N 1
ATOM 1656 C CA . VAL A 1 217 ? -1.34 -28.938 -14.969 1 94.12 217 VAL A CA 1
ATOM 1657 C C . VAL A 1 217 ? -1.804 -30.219 -15.641 1 94.12 217 VAL A C 1
ATOM 1659 O O . VAL A 1 217 ? -2.754 -30.219 -16.422 1 94.12 217 VAL A O 1
ATOM 1662 N N . GLU A 1 218 ? -1.164 -31.25 -15.305 1 94.56 218 GLU A N 1
ATOM 1663 C CA . GLU A 1 218 ? -1.576 -32.562 -15.844 1 94.56 218 GLU A CA 1
ATOM 1664 C C . GLU A 1 218 ? -3.004 -32.875 -15.43 1 94.56 218 GLU A C 1
ATOM 1666 O O . GLU A 1 218 ? -3.799 -33.344 -16.25 1 94.56 218 GLU A O 1
ATOM 1671 N N . ARG A 1 219 ? -3.283 -32.719 -14.242 1 94.31 219 ARG A N 1
ATOM 1672 C CA . ARG A 1 219 ? -4.637 -32.969 -13.758 1 94.31 219 ARG A CA 1
ATOM 1673 C C . ARG A 1 219 ? -5.648 -32.094 -14.484 1 94.31 219 ARG A C 1
ATOM 1675 O O . ARG A 1 219 ? -6.73 -32.562 -14.852 1 94.31 219 ARG A O 1
ATOM 1682 N N . MET A 1 220 ? -5.293 -30.859 -14.68 1 95.31 220 MET A N 1
ATOM 1683 C CA . MET A 1 220 ? -6.172 -29.938 -15.406 1 95.31 220 MET A CA 1
ATOM 1684 C C . MET A 1 220 ? -6.469 -30.469 -16.812 1 95.31 220 MET A C 1
ATOM 1686 O O . MET A 1 220 ? -7.605 -30.391 -17.266 1 95.31 220 MET A O 1
ATOM 1690 N N . GLU A 1 221 ? -5.457 -30.953 -17.375 1 94.56 221 GLU A N 1
ATOM 1691 C CA . GLU A 1 221 ? -5.621 -31.469 -18.734 1 94.56 221 GLU A CA 1
ATOM 1692 C C . GLU A 1 221 ? -6.523 -32.688 -18.75 1 94.56 221 GLU A C 1
ATOM 1694 O O . GLU A 1 221 ? -7.355 -32.844 -19.641 1 94.56 221 GLU A O 1
ATOM 1699 N N . VAL A 1 222 ? -6.359 -33.531 -17.797 1 95.31 222 VAL A N 1
ATOM 1700 C CA . VAL A 1 222 ? -7.195 -34.719 -17.688 1 95.31 222 VAL A CA 1
ATOM 1701 C C . VAL A 1 222 ? -8.648 -34.312 -17.453 1 95.31 222 VAL A C 1
ATOM 1703 O O . VAL A 1 222 ? -9.547 -34.812 -18.156 1 95.31 222 VAL A O 1
ATOM 1706 N N . MET A 1 223 ? -8.883 -33.469 -16.562 1 96.38 223 MET A N 1
ATOM 1707 C CA . MET A 1 223 ? -10.242 -33.031 -16.234 1 96.38 223 MET A CA 1
ATOM 1708 C C . MET A 1 223 ? -10.875 -32.281 -17.391 1 96.38 223 MET A C 1
ATOM 1710 O O . MET A 1 223 ? -12.078 -32.375 -17.609 1 96.38 223 MET A O 1
ATOM 1714 N N . GLN A 1 224 ? -10.062 -31.5 -18.078 1 96.5 224 GLN A N 1
ATOM 1715 C CA . GLN A 1 224 ? -10.508 -30.812 -19.281 1 96.5 224 GLN A CA 1
ATOM 1716 C C . GLN A 1 224 ? -11.055 -31.797 -20.312 1 96.5 224 GLN A C 1
ATOM 1718 O O . GLN A 1 224 ? -12.141 -31.578 -20.875 1 96.5 224 GLN A O 1
ATOM 1723 N N . ARG A 1 225 ? -10.32 -32.812 -20.547 1 96 225 ARG A N 1
ATOM 1724 C CA . ARG A 1 225 ? -10.758 -33.844 -21.516 1 96 225 ARG A CA 1
ATOM 1725 C C . ARG A 1 225 ? -12.062 -34.5 -21.078 1 96 225 ARG A C 1
ATOM 1727 O O . ARG A 1 225 ? -12.984 -34.625 -21.875 1 96 225 ARG A O 1
ATOM 1734 N N . ARG A 1 226 ? -12.133 -34.781 -19.859 1 96.56 226 ARG A N 1
ATOM 1735 C CA . ARG A 1 226 ? -13.344 -35.406 -19.312 1 96.56 226 ARG A CA 1
ATOM 1736 C C . ARG A 1 226 ? -14.531 -34.438 -19.406 1 96.56 226 ARG A C 1
ATOM 1738 O O . ARG A 1 226 ? -15.656 -34.875 -19.703 1 96.56 226 ARG A O 1
ATOM 1745 N N . TRP A 1 227 ? -14.25 -33.25 -19.125 1 97.62 227 TRP A N 1
ATOM 1746 C CA . TRP A 1 227 ? -15.289 -32.219 -19.172 1 97.62 227 TRP A CA 1
ATOM 1747 C C . TRP A 1 227 ? -15.828 -32.062 -20.594 1 97.62 227 TRP A C 1
ATOM 1749 O O . TRP A 1 227 ? -17.047 -32 -20.797 1 97.62 227 TRP A O 1
ATOM 1759 N N . PHE A 1 228 ? -14.984 -32.094 -21.547 1 96.88 228 PHE A N 1
ATOM 1760 C CA . PHE A 1 228 ? -15.414 -31.922 -22.938 1 96.88 228 PHE A CA 1
ATOM 1761 C C . PHE A 1 228 ? -16.172 -33.156 -23.422 1 96.88 228 PHE A C 1
ATOM 1763 O O . PHE A 1 228 ? -17.047 -33.062 -24.281 1 96.88 228 PHE A O 1
ATOM 1770 N N . GLU A 1 229 ? -15.875 -34.281 -22.859 1 95.44 229 GLU A N 1
ATOM 1771 C CA . GLU A 1 229 ? -16.578 -35.5 -23.219 1 95.44 229 GLU A CA 1
ATOM 1772 C C . GLU A 1 229 ? -18.062 -35.438 -22.859 1 95.44 229 GLU A C 1
ATOM 1774 O O . GLU A 1 229 ? -18.891 -36.125 -23.453 1 95.44 229 GLU A O 1
ATOM 1779 N N . LEU A 1 230 ? -18.359 -34.594 -21.953 1 95.19 230 LEU A N 1
ATOM 1780 C CA . LEU A 1 230 ? -19.734 -34.438 -21.5 1 95.19 230 LEU A CA 1
ATOM 1781 C C . LEU A 1 230 ? -20.641 -33.938 -22.641 1 95.19 230 LEU A C 1
ATOM 1783 O O . LEU A 1 230 ? -21.859 -34.062 -22.578 1 95.19 230 LEU A O 1
ATOM 1787 N N . TRP A 1 231 ? -20.016 -33.375 -23.562 1 94.62 231 TRP A N 1
ATOM 1788 C CA . TRP A 1 231 ? -20.812 -32.656 -24.562 1 94.62 231 TRP A CA 1
ATOM 1789 C C . TRP A 1 231 ? -20.953 -33.469 -25.844 1 94.62 231 TRP A C 1
ATOM 1791 O O . TRP A 1 231 ? -21.688 -33.094 -26.75 1 94.62 231 TRP A O 1
ATOM 1801 N N . GLY A 1 232 ? -20.219 -34.531 -26 1 90.69 232 GLY A N 1
ATOM 1802 C CA . GLY A 1 232 ? -20.375 -35.469 -27.094 1 90.69 232 GLY A CA 1
ATOM 1803 C C . GLY A 1 232 ? -19.875 -34.906 -28.422 1 90.69 232 GLY A C 1
ATOM 1804 O O . GLY A 1 232 ? -20.484 -35.156 -29.469 1 90.69 232 GLY A O 1
ATOM 1805 N N . VAL A 1 233 ? -18.953 -34.031 -28.328 1 91.44 233 VAL A N 1
ATOM 1806 C CA . VAL A 1 233 ? -18.422 -33.438 -29.562 1 91.44 233 VAL A CA 1
ATOM 1807 C C . VAL A 1 233 ? -16.938 -33.781 -29.703 1 91.44 233 VAL A C 1
ATOM 1809 O O . VAL A 1 233 ? -16.281 -34.156 -28.719 1 91.44 233 VAL A O 1
ATOM 1812 N N . GLY A 1 234 ? -16.484 -33.688 -30.953 1 92.19 234 GLY A N 1
ATOM 1813 C CA . GLY A 1 234 ? -15.07 -33.875 -31.219 1 92.19 234 GLY A CA 1
ATOM 1814 C C . GLY A 1 234 ? -14.219 -32.688 -30.797 1 92.19 234 GLY A C 1
ATOM 1815 O O . GLY A 1 234 ? -14.742 -31.625 -30.5 1 92.19 234 GLY A O 1
ATOM 1816 N N . GLU A 1 235 ? -12.883 -32.875 -30.734 1 93.94 235 GLU A N 1
ATOM 1817 C CA . GLU A 1 235 ? -11.938 -31.875 -30.266 1 93.94 235 GLU A CA 1
ATOM 1818 C C . GLU A 1 235 ? -11.992 -30.625 -31.125 1 93.94 235 GLU A C 1
ATOM 1820 O O . GLU A 1 235 ? -11.719 -29.516 -30.656 1 93.94 235 GLU A O 1
ATOM 1825 N N . GLU A 1 236 ? -12.391 -30.797 -32.344 1 93.56 236 GLU A N 1
ATOM 1826 C CA . GLU A 1 236 ? -12.445 -29.688 -33.281 1 93.56 236 GLU A CA 1
ATOM 1827 C C . GLU A 1 236 ? -13.516 -28.672 -32.875 1 93.56 236 GLU A C 1
ATOM 1829 O O . GLU A 1 236 ? -13.484 -27.516 -33.312 1 93.56 236 GLU A O 1
ATOM 1834 N N . ARG A 1 237 ? -14.398 -29.094 -32 1 94.81 237 ARG A N 1
ATOM 1835 C CA . ARG A 1 237 ? -15.5 -28.219 -31.625 1 94.81 237 ARG A CA 1
ATOM 1836 C C . ARG A 1 237 ? -15.359 -27.734 -30.188 1 94.81 237 ARG A C 1
ATOM 1838 O O . ARG A 1 237 ? -16.281 -27.125 -29.641 1 94.81 237 ARG A O 1
ATOM 1845 N N . TRP A 1 238 ? -14.289 -28 -29.594 1 96.06 238 TRP A N 1
ATOM 1846 C CA . TRP A 1 238 ? -14.086 -27.625 -28.188 1 96.06 238 TRP A CA 1
ATOM 1847 C C . TRP A 1 238 ? -14.242 -26.125 -28 1 96.06 238 TRP A C 1
ATOM 1849 O O . TRP A 1 238 ? -14.867 -25.688 -27.031 1 96.06 238 TRP A O 1
ATOM 1859 N N . GLU A 1 239 ? -13.727 -25.328 -28.859 1 95 239 GLU A N 1
ATOM 1860 C CA . GLU A 1 239 ? -13.828 -23.891 -28.75 1 95 239 GLU A CA 1
ATOM 1861 C C . GLU A 1 239 ? -15.281 -23.422 -28.828 1 95 239 GLU A C 1
ATOM 1863 O O . GLU A 1 239 ? -15.68 -22.469 -28.156 1 95 239 GLU A O 1
ATOM 1868 N N . GLU A 1 240 ? -15.922 -24.094 -29.656 1 95.25 240 GLU A N 1
ATOM 1869 C CA . GLU A 1 240 ? -17.344 -23.766 -29.781 1 95.25 240 GLU A CA 1
ATOM 1870 C C . GLU A 1 240 ? -18.094 -24.078 -28.5 1 95.25 240 GLU A C 1
ATOM 1872 O O . GLU A 1 240 ? -18.922 -23.281 -28.047 1 95.25 240 GLU A O 1
ATOM 1877 N N . VAL A 1 241 ? -17.891 -25.25 -28 1 96.56 241 VAL A N 1
ATOM 1878 C CA . VAL A 1 241 ? -18.516 -25.641 -26.75 1 96.56 241 VAL A CA 1
ATOM 1879 C C . VAL A 1 241 ? -18.219 -24.594 -25.672 1 96.56 241 VAL A C 1
ATOM 1881 O O . VAL A 1 241 ? -19.125 -24.156 -24.969 1 96.56 241 VAL A O 1
ATOM 1884 N N . LEU A 1 242 ? -16.969 -24.297 -25.578 1 96.81 242 LEU A N 1
ATOM 1885 C CA . LEU A 1 242 ? -16.547 -23.328 -24.562 1 96.81 242 LEU A CA 1
ATOM 1886 C C . LEU A 1 242 ? -17.266 -22 -24.75 1 96.81 242 LEU A C 1
ATOM 1888 O O . LEU A 1 242 ? -17.703 -21.375 -23.781 1 96.81 242 LEU A O 1
ATOM 1892 N N . GLY A 1 243 ? -17.375 -21.531 -25.938 1 96.44 243 GLY A N 1
ATOM 1893 C CA . GLY A 1 243 ? -18.094 -20.297 -26.219 1 96.44 243 GLY A CA 1
ATOM 1894 C C . GLY A 1 243 ? -19.531 -20.344 -25.75 1 96.44 243 GLY A C 1
ATOM 1895 O O . GLY A 1 243 ? -20.016 -19.391 -25.125 1 96.44 243 GLY A O 1
ATOM 1896 N N . VAL A 1 244 ? -20.188 -21.422 -26.016 1 96.81 244 VAL A N 1
ATOM 1897 C CA . VAL A 1 244 ? -21.578 -21.594 -25.641 1 96.81 244 VAL A CA 1
ATOM 1898 C C . VAL A 1 244 ? -21.703 -21.625 -24.109 1 96.81 244 VAL A C 1
ATOM 1900 O O . VAL A 1 244 ? -22.562 -20.969 -23.531 1 96.81 244 VAL A O 1
ATOM 1903 N N . VAL A 1 245 ? -20.891 -22.359 -23.5 1 97.31 245 VAL A N 1
ATOM 1904 C CA . VAL A 1 245 ? -20.953 -22.516 -22.062 1 97.31 245 VAL A CA 1
ATOM 1905 C C . VAL A 1 245 ? -20.656 -21.172 -21.375 1 97.31 245 VAL A C 1
ATOM 1907 O O . VAL A 1 245 ? -21.328 -20.812 -20.406 1 97.31 245 VAL A O 1
ATOM 1910 N N . GLU A 1 246 ? -19.672 -20.453 -21.891 1 96.62 246 GLU A N 1
ATOM 1911 C CA . GLU A 1 246 ? -19.328 -19.172 -21.297 1 96.62 246 GLU A CA 1
ATOM 1912 C C . GLU A 1 246 ? -20.484 -18.188 -21.391 1 96.62 246 GLU A C 1
ATOM 1914 O O . GLU A 1 246 ? -20.672 -17.359 -20.5 1 96.62 246 GLU A O 1
ATOM 1919 N N . ARG A 1 247 ? -21.219 -18.266 -22.406 1 96.38 247 ARG A N 1
ATOM 1920 C CA . ARG A 1 247 ? -22.359 -17.375 -22.594 1 96.38 247 ARG A CA 1
ATOM 1921 C C . ARG A 1 247 ? -23.5 -17.75 -21.672 1 96.38 247 ARG A C 1
ATOM 1923 O O . ARG A 1 247 ? -24.125 -16.875 -21.062 1 96.38 247 ARG A O 1
ATOM 1930 N N . LEU A 1 248 ? -23.766 -19.031 -21.516 1 96.69 248 LEU A N 1
ATOM 1931 C CA . LEU A 1 248 ? -24.938 -19.5 -20.781 1 96.69 248 LEU A CA 1
ATOM 1932 C C . LEU A 1 248 ? -24.625 -19.656 -19.297 1 96.69 248 LEU A C 1
ATOM 1934 O O . LEU A 1 248 ? -25.469 -19.391 -18.438 1 96.69 248 LEU A O 1
ATOM 1938 N N . PHE A 1 249 ? -23.484 -20.125 -19.047 1 97.25 249 PHE A N 1
ATOM 1939 C CA . PHE A 1 249 ? -23.031 -20.375 -17.688 1 97.25 249 PHE A CA 1
ATOM 1940 C C . PHE A 1 249 ? -21.609 -19.859 -17.484 1 97.25 249 PHE A C 1
ATOM 1942 O O . PHE A 1 249 ? -20.672 -20.641 -17.359 1 97.25 249 PHE A O 1
ATOM 1949 N N . PRO A 1 250 ? -21.484 -18.578 -17.25 1 96 250 PRO A N 1
ATOM 1950 C CA . PRO A 1 250 ? -20.172 -17.922 -17.25 1 96 250 PRO A CA 1
ATOM 1951 C C . PRO A 1 250 ? -19.234 -18.438 -16.172 1 96 250 PRO A C 1
ATOM 1953 O O . PRO A 1 250 ? -18.016 -18.297 -16.281 1 96 250 PRO A O 1
ATOM 1956 N N . PHE A 1 251 ? -19.719 -19.156 -15.188 1 94.25 251 PHE A N 1
ATOM 1957 C CA . PHE A 1 251 ? -18.875 -19.578 -14.078 1 94.25 251 PHE A CA 1
ATOM 1958 C C . PHE A 1 251 ? -18.562 -21.062 -14.156 1 94.25 251 PHE A C 1
ATOM 1960 O O . PHE A 1 251 ? -17.828 -21.594 -13.336 1 94.25 251 PHE A O 1
ATOM 1967 N N . GLU A 1 252 ? -19.062 -21.656 -15.195 1 96.25 252 GLU A N 1
ATOM 1968 C CA . GLU A 1 252 ? -18.859 -23.094 -15.336 1 96.25 252 GLU A CA 1
ATOM 1969 C C . GLU A 1 252 ? -17.438 -23.422 -15.812 1 96.25 252 GLU A C 1
ATOM 1971 O O . GLU A 1 252 ? -16.922 -22.75 -16.703 1 96.25 252 GLU A O 1
ATOM 1976 N N . LYS A 1 253 ? -16.844 -24.359 -15.195 1 96.19 253 LYS A N 1
ATOM 1977 C CA . LYS A 1 253 ? -15.531 -24.922 -15.539 1 96.19 253 LYS A CA 1
ATOM 1978 C C . LYS A 1 253 ? -15.383 -26.328 -14.992 1 96.19 253 LYS A C 1
ATOM 1980 O O . LYS A 1 253 ? -16.156 -26.766 -14.133 1 96.19 253 LYS A O 1
ATOM 1985 N N . PRO A 1 254 ? -14.422 -27.016 -15.539 1 96.62 254 PRO A N 1
ATOM 1986 C CA . PRO A 1 254 ? -14.219 -28.359 -14.969 1 96.62 254 PRO A CA 1
ATOM 1987 C C . PRO A 1 254 ? -13.836 -28.312 -13.492 1 96.62 254 PRO A C 1
ATOM 1989 O O . PRO A 1 254 ? -13.086 -27.438 -13.07 1 96.62 254 PRO A O 1
ATOM 1992 N N . LEU A 1 255 ? -14.32 -29.281 -12.781 1 95.25 255 LEU A N 1
ATOM 1993 C CA . LEU A 1 255 ? -13.953 -29.422 -11.375 1 95.25 255 LEU A CA 1
ATOM 1994 C C . LEU A 1 255 ? -12.672 -30.234 -11.227 1 95.25 255 LEU A C 1
ATOM 1996 O O . LEU A 1 255 ? -12.547 -31.312 -11.789 1 95.25 255 LEU A O 1
ATOM 2000 N N . LEU A 1 256 ? -11.781 -29.734 -10.484 1 93.31 256 LEU A N 1
ATOM 2001 C CA . LEU A 1 256 ? -10.484 -30.391 -10.344 1 93.31 256 LEU A CA 1
ATOM 2002 C C . LEU A 1 256 ? -10.484 -31.359 -9.164 1 93.31 256 LEU A C 1
ATOM 2004 O O . LEU A 1 256 ? -9.828 -32.406 -9.211 1 93.31 256 LEU A O 1
ATOM 2008 N N . TYR A 1 257 ? -11.305 -31.016 -8.148 1 91.06 257 TYR A N 1
ATOM 2009 C CA . TYR A 1 257 ? -11.117 -31.75 -6.906 1 91.06 257 TYR A CA 1
ATOM 2010 C C . TYR A 1 257 ? -12.445 -32.25 -6.352 1 91.06 257 TYR A C 1
ATOM 2012 O O . TYR A 1 257 ? -12.57 -32.469 -5.148 1 91.06 257 TYR A O 1
ATOM 2020 N N . ALA A 1 258 ? -13.398 -32.312 -7.18 1 89.31 258 ALA A N 1
ATOM 2021 C CA . ALA A 1 258 ? -14.695 -32.781 -6.703 1 89.31 258 ALA A CA 1
ATOM 2022 C C . ALA A 1 258 ? -14.562 -34.156 -6.062 1 89.31 258 ALA A C 1
ATOM 2024 O O . ALA A 1 258 ? -13.945 -35.062 -6.629 1 89.31 258 ALA A O 1
ATOM 2025 N N . ARG A 1 259 ? -15.125 -34.344 -4.922 1 85.75 259 ARG A N 1
ATOM 2026 C CA . ARG A 1 259 ? -15 -35.562 -4.156 1 85.75 259 ARG A CA 1
ATOM 2027 C C . ARG A 1 259 ? -15.922 -36.656 -4.703 1 85.75 259 ARG A C 1
ATOM 2029 O O . ARG A 1 259 ? -15.641 -37.844 -4.578 1 85.75 259 ARG A O 1
ATOM 2036 N N . ASP A 1 260 ? -16.953 -36.219 -5.398 1 88.06 260 ASP A N 1
ATOM 2037 C CA . ASP A 1 260 ? -17.938 -37.188 -5.883 1 88.06 260 ASP A CA 1
ATOM 2038 C C . ASP A 1 260 ? -17.625 -37.625 -7.316 1 88.06 260 ASP A C 1
ATOM 2040 O O . ASP A 1 260 ? -18.422 -38.312 -7.957 1 88.06 260 ASP A O 1
ATOM 2044 N N . GLY A 1 261 ? -16.5 -37.188 -7.816 1 84.88 261 GLY A N 1
ATOM 2045 C CA . GLY A 1 261 ? -16.047 -37.594 -9.141 1 84.88 261 GLY A CA 1
ATOM 2046 C C . GLY A 1 261 ? -16.672 -36.781 -10.258 1 84.88 261 GLY A C 1
ATOM 2047 O O . GLY A 1 261 ? -16.406 -37.031 -11.43 1 84.88 261 GLY A O 1
ATOM 2048 N N . ARG A 1 262 ? -17.484 -35.875 -9.859 1 90.88 262 ARG A N 1
ATOM 2049 C CA . ARG A 1 262 ? -18.078 -35 -10.883 1 90.88 262 ARG A CA 1
ATOM 2050 C C . ARG A 1 262 ? -17.016 -34.156 -11.57 1 90.88 262 ARG A C 1
ATOM 2052 O O . ARG A 1 262 ? -16.047 -33.719 -10.938 1 90.88 262 ARG A O 1
ATOM 2059 N N . VAL A 1 263 ? -17.344 -33.875 -12.844 1 95.31 263 VAL A N 1
ATOM 2060 C CA . VAL A 1 263 ? -16.391 -33.094 -13.617 1 95.31 263 VAL A CA 1
ATOM 2061 C C . VAL A 1 263 ? -16.984 -31.703 -13.867 1 95.31 263 VAL A C 1
ATOM 2063 O O . VAL A 1 263 ? -16.266 -30.766 -14.211 1 95.31 263 VAL A O 1
ATOM 2066 N N . SER A 1 264 ? -18.312 -31.641 -13.695 1 95.94 264 SER A N 1
ATOM 2067 C CA . SER A 1 264 ? -19.031 -30.391 -13.93 1 95.94 264 SER A CA 1
ATOM 2068 C C . SER A 1 264 ? -19.984 -30.078 -12.781 1 95.94 264 SER A C 1
ATOM 2070 O O . SER A 1 264 ? -20.516 -30.984 -12.141 1 95.94 264 SER A O 1
ATOM 2072 N N . GLY A 1 265 ? -20.109 -28.781 -12.609 1 94.19 265 GLY A N 1
ATOM 2073 C CA . GLY A 1 265 ? -21.078 -28.344 -11.617 1 94.19 265 GLY A CA 1
ATOM 2074 C C . GLY A 1 265 ? -22.484 -28.172 -12.18 1 94.19 265 GLY A C 1
ATOM 2075 O O . GLY A 1 265 ? -23.438 -27.953 -11.43 1 94.19 265 GLY A O 1
ATOM 2076 N N . LEU A 1 266 ? -22.625 -28.344 -13.367 1 96.25 266 LEU A N 1
ATOM 2077 C CA . LEU A 1 266 ? -23.922 -28.141 -14.023 1 96.25 266 LEU A CA 1
ATOM 2078 C C . LEU A 1 266 ? -24.828 -29.359 -13.805 1 96.25 266 LEU A C 1
ATOM 2080 O O . LEU A 1 266 ? -24.359 -30.5 -13.836 1 96.25 266 LEU A O 1
ATOM 2084 N N . SER A 1 267 ? -26.125 -29.016 -13.664 1 95.56 267 SER A N 1
ATOM 2085 C CA . SER A 1 267 ? -27.125 -30.078 -13.625 1 95.56 267 SER A CA 1
ATOM 2086 C C . SER A 1 267 ? -27.312 -30.703 -15 1 95.56 267 SER A C 1
ATOM 2088 O O . SER A 1 267 ? -26.844 -30.172 -16 1 95.56 267 SER A O 1
ATOM 2090 N N . GLU A 1 268 ? -27.969 -31.906 -14.961 1 94.25 268 GLU A N 1
ATOM 2091 C CA . GLU A 1 268 ? -28.266 -32.562 -16.234 1 94.25 268 GLU A CA 1
ATOM 2092 C C . GLU A 1 268 ? -29.172 -31.672 -17.094 1 94.25 268 GLU A C 1
ATOM 2094 O O . GLU A 1 268 ? -29.031 -31.641 -18.328 1 94.25 268 GLU A O 1
ATOM 2099 N N . GLU A 1 269 ? -30 -31.016 -16.453 1 96.75 269 GLU A N 1
ATOM 2100 C CA . GLU A 1 269 ? -30.875 -30.109 -17.172 1 96.75 269 GLU A CA 1
ATOM 2101 C C . GLU A 1 269 ? -30.078 -28.984 -17.844 1 96.75 269 GLU A C 1
ATOM 2103 O O . GLU A 1 269 ? -30.328 -28.641 -19 1 96.75 269 GLU A O 1
ATOM 2108 N N . ASP A 1 270 ? -29.156 -28.469 -17.125 1 97 270 ASP A N 1
ATOM 2109 C CA . ASP A 1 270 ? -28.328 -27.391 -17.656 1 97 270 ASP A CA 1
ATOM 2110 C C . ASP A 1 270 ? -27.453 -27.875 -18.812 1 97 270 ASP A C 1
ATOM 2112 O O . ASP A 1 270 ? -27.234 -27.156 -19.781 1 97 270 ASP A O 1
ATOM 2116 N N . ARG A 1 271 ? -26.984 -29.062 -18.656 1 96.31 271 ARG A N 1
ATOM 2117 C CA . ARG A 1 271 ? -26.156 -29.641 -19.703 1 96.31 271 ARG A CA 1
ATOM 2118 C C . ARG A 1 271 ? -26.953 -29.844 -20.984 1 96.31 271 ARG A C 1
ATOM 2120 O O . ARG A 1 271 ? -26.438 -29.656 -22.094 1 96.31 271 ARG A O 1
ATOM 2127 N N . GLU A 1 272 ? -28.156 -30.172 -20.781 1 95.38 272 GLU A N 1
ATOM 2128 C CA . GLU A 1 272 ? -29.016 -30.359 -21.938 1 95.38 272 GLU A CA 1
ATOM 2129 C C . GLU A 1 272 ? -29.25 -29.047 -22.656 1 95.38 272 GLU A C 1
ATOM 2131 O O . GLU A 1 272 ? -29.359 -29.016 -23.891 1 95.38 272 GLU A O 1
ATOM 2136 N N . VAL A 1 273 ? -29.359 -28.078 -21.906 1 96.62 273 VAL A N 1
ATOM 2137 C CA . VAL A 1 273 ? -29.5 -26.766 -22.5 1 96.62 273 VAL A CA 1
ATOM 2138 C C . VAL A 1 273 ? -28.297 -26.453 -23.375 1 96.62 273 VAL A C 1
ATOM 2140 O O . VAL A 1 273 ? -28.438 -25.969 -24.5 1 96.62 273 VAL A O 1
ATOM 2143 N N . VAL A 1 274 ? -27.156 -26.766 -22.922 1 96.38 274 VAL A N 1
ATOM 2144 C CA . VAL A 1 274 ? -25.922 -26.516 -23.672 1 96.38 274 VAL A CA 1
ATOM 2145 C C . VAL A 1 274 ? -25.891 -27.375 -24.922 1 96.38 274 VAL A C 1
ATOM 2147 O O . VAL A 1 274 ? -25.578 -26.891 -26.016 1 96.38 274 VAL A O 1
ATOM 2150 N N . ARG A 1 275 ? -26.281 -28.609 -24.797 1 95.12 275 ARG A N 1
ATOM 2151 C CA . ARG A 1 275 ? -26.297 -29.516 -25.938 1 95.12 275 ARG A CA 1
ATOM 2152 C C . ARG A 1 275 ? -27.281 -29.047 -27 1 95.12 275 ARG A C 1
ATOM 2154 O O . ARG A 1 275 ? -27.031 -29.172 -28.203 1 95.12 275 ARG A O 1
ATOM 2161 N N . GLY A 1 276 ? -28.375 -28.578 -26.5 1 94.75 276 GLY A N 1
ATOM 2162 C CA . GLY A 1 276 ? -29.359 -28 -27.422 1 94.75 276 GLY A CA 1
ATOM 2163 C C . GLY A 1 276 ? -28.812 -26.844 -28.234 1 94.75 276 GLY A C 1
ATOM 2164 O O . GLY A 1 276 ? -29.031 -26.766 -29.438 1 94.75 276 GLY A O 1
ATOM 2165 N N . GLU A 1 277 ? -28.125 -25.984 -27.547 1 94.94 277 GLU A N 1
ATOM 2166 C CA . GLU A 1 277 ? -27.531 -24.844 -28.219 1 94.94 277 GLU A CA 1
ATOM 2167 C C . GLU A 1 277 ? -26.469 -25.281 -29.219 1 94.94 277 GLU A C 1
ATOM 2169 O O . GLU A 1 277 ? -26.312 -24.672 -30.281 1 94.94 277 GLU A O 1
ATOM 2174 N N . LEU A 1 278 ? -25.734 -26.344 -28.906 1 94.19 278 LEU A N 1
ATOM 2175 C CA . LEU A 1 278 ? -24.688 -26.859 -29.781 1 94.19 278 LEU A CA 1
ATOM 2176 C C . LEU A 1 278 ? -25.281 -27.484 -31.031 1 94.19 278 LEU A C 1
ATOM 2178 O O . LEU A 1 278 ? -24.703 -27.391 -32.125 1 94.19 278 LEU A O 1
ATOM 2182 N N . ARG A 1 279 ? -26.484 -27.984 -30.906 1 91.62 279 ARG A N 1
ATOM 2183 C CA . ARG A 1 279 ? -27.188 -28.562 -32.031 1 91.62 279 ARG A CA 1
ATOM 2184 C C . ARG A 1 279 ? -27.719 -27.484 -32.969 1 91.62 279 ARG A C 1
ATOM 2186 O O . ARG A 1 279 ? -27.703 -27.641 -34.188 1 91.62 279 ARG A O 1
ATOM 2193 N N . ARG A 1 280 ? -28.172 -26.484 -32.344 1 86.12 280 ARG A N 1
ATOM 2194 C CA . ARG A 1 280 ? -28.719 -25.375 -33.125 1 86.12 280 ARG A CA 1
ATOM 2195 C C . ARG A 1 280 ? -27.625 -24.719 -33.969 1 86.12 280 ARG A C 1
ATOM 2197 O O . ARG A 1 280 ? -27.875 -24.312 -35.094 1 86.12 280 ARG A O 1
ATOM 2204 N N . CYS A 1 281 ? -26.469 -24.703 -33.469 1 81 281 CYS A N 1
ATOM 2205 C CA . CYS A 1 281 ? -25.359 -24.062 -34.156 1 81 281 CYS A CA 1
ATOM 2206 C C . CYS A 1 281 ? -24.875 -24.922 -35.312 1 81 281 CYS A C 1
ATOM 2208 O O . CYS A 1 281 ? -24.359 -24.406 -36.312 1 81 281 CYS A O 1
ATOM 2210 N N . GLN A 1 282 ? -25 -26.156 -35.25 1 75.94 282 GLN A N 1
ATOM 2211 C CA . GLN A 1 282 ? -24.625 -27.062 -36.344 1 75.94 282 GLN A CA 1
ATOM 2212 C C . GLN A 1 282 ? -25.609 -27 -37.5 1 75.94 282 GLN A C 1
ATOM 2214 O O . GLN A 1 282 ? -25.219 -27.125 -38.656 1 75.94 282 GLN A O 1
ATOM 2219 N N . SER A 1 283 ? -26.797 -26.812 -37.094 1 70.94 283 SER A N 1
ATOM 2220 C CA . SER A 1 283 ? -27.812 -26.766 -38.125 1 70.94 283 SER A CA 1
ATOM 2221 C C . SER A 1 283 ? -27.734 -25.484 -38.938 1 70.94 283 SER A C 1
ATOM 2223 O O . SER A 1 283 ? -28.141 -25.453 -40.094 1 70.94 283 SER A O 1
ATOM 2225 N N . THR A 1 284 ? -27.125 -24.516 -38.344 1 61.53 284 THR A N 1
ATOM 2226 C CA . THR A 1 284 ? -27.031 -23.25 -39.062 1 61.53 284 THR A CA 1
ATOM 2227 C C . THR A 1 284 ? -25.75 -23.203 -39.906 1 61.53 284 THR A C 1
ATOM 2229 O O . THR A 1 284 ? -25.562 -22.281 -40.688 1 61.53 284 THR A O 1
ATOM 2232 N N . THR A 1 285 ? -24.844 -24.031 -39.75 1 49.53 285 THR A N 1
ATOM 2233 C CA . THR A 1 285 ? -23.688 -24.062 -40.625 1 49.53 285 THR A CA 1
ATOM 2234 C C . THR A 1 285 ? -23.875 -25.125 -41.719 1 49.53 285 THR A C 1
ATOM 2236 O O . THR A 1 285 ? -24.312 -26.234 -41.406 1 49.53 285 THR A O 1
ATOM 2239 N N . MET B 1 1 ? 4.312 26.438 19.797 1 57.91 1 MET B N 1
ATOM 2240 C CA . MET B 1 1 ? 3.562 26.141 18.578 1 57.91 1 MET B CA 1
ATOM 2241 C C . MET B 1 1 ? 2.07 26.031 18.875 1 57.91 1 MET B C 1
ATOM 2243 O O . MET B 1 1 ? 1.674 25.453 19.891 1 57.91 1 MET B O 1
ATOM 2247 N N . THR B 1 2 ? 1.326 26.844 18.219 1 64.62 2 THR B N 1
ATOM 2248 C CA . THR B 1 2 ? -0.107 26.906 18.484 1 64.62 2 THR B CA 1
ATOM 2249 C C . THR B 1 2 ? -0.75 25.531 18.312 1 64.62 2 THR B C 1
ATOM 2251 O O . THR B 1 2 ? -0.465 24.828 17.344 1 64.62 2 THR B O 1
ATOM 2254 N N . THR B 1 3 ? -1.336 25.047 19.453 1 78 3 THR B N 1
ATOM 2255 C CA . THR B 1 3 ? -2.084 23.797 19.438 1 78 3 THR B CA 1
ATOM 2256 C C . THR B 1 3 ? -3.58 24.062 19.578 1 78 3 THR B C 1
ATOM 2258 O O . THR B 1 3 ? -3.99 25.141 20.016 1 78 3 THR B O 1
ATOM 2261 N N . LEU B 1 4 ? -4.273 23.266 19 1 90.06 4 LEU B N 1
ATOM 2262 C CA . LEU B 1 4 ? -5.727 23.328 19.125 1 90.06 4 LEU B CA 1
ATOM 2263 C C . LEU B 1 4 ? -6.172 22.906 20.516 1 90.06 4 LEU B C 1
ATOM 2265 O O . LEU B 1 4 ? -5.684 21.906 21.047 1 90.06 4 LEU B O 1
ATOM 2269 N N . SER B 1 5 ? -7.094 23.719 21.094 1 90.62 5 SER B N 1
ATOM 2270 C CA . SER B 1 5 ? -7.691 23.266 22.344 1 90.62 5 SER B CA 1
ATOM 2271 C C . SER B 1 5 ? -8.531 22.016 22.141 1 90.62 5 SER B C 1
ATOM 2273 O O . SER B 1 5 ? -9 21.75 21.031 1 90.62 5 SER B O 1
ATOM 2275 N N . PRO B 1 6 ? -8.672 21.266 23.219 1 91.5 6 PRO B N 1
ATOM 2276 C CA . PRO B 1 6 ? -9.531 20.094 23.109 1 91.5 6 PRO B CA 1
ATOM 2277 C C . PRO B 1 6 ? -10.945 20.422 22.656 1 91.5 6 PRO B C 1
ATOM 2279 O O . PRO B 1 6 ? -11.547 19.688 21.859 1 91.5 6 PRO B O 1
ATOM 2282 N N . LEU B 1 7 ? -11.445 21.531 23.141 1 94 7 LEU B N 1
ATOM 2283 C CA . LEU B 1 7 ? -12.789 21.953 22.75 1 94 7 LEU B CA 1
ATOM 2284 C C . LEU B 1 7 ? -12.859 22.266 21.266 1 94 7 LEU B C 1
ATOM 2286 O O . LEU B 1 7 ? -13.797 21.844 20.578 1 94 7 LEU B O 1
ATOM 2290 N N . THR B 1 8 ? -11.875 22.984 20.812 1 94.62 8 THR B N 1
ATOM 2291 C CA . THR B 1 8 ? -11.836 23.344 19.406 1 94.62 8 THR B CA 1
ATOM 2292 C C . THR B 1 8 ? -11.734 22.094 18.531 1 94.62 8 THR B C 1
ATOM 2294 O O . THR B 1 8 ? -12.438 21.969 17.516 1 94.62 8 THR B O 1
ATOM 2297 N N . ARG B 1 9 ? -10.906 21.234 18.938 1 94.44 9 ARG B N 1
ATOM 2298 C CA . ARG B 1 9 ? -10.719 19.984 18.203 1 94.44 9 ARG B CA 1
ATOM 2299 C C . ARG B 1 9 ? -12.016 19.188 18.125 1 94.44 9 ARG B C 1
ATOM 2301 O O . ARG B 1 9 ? -12.391 18.688 17.062 1 94.44 9 ARG B O 1
ATOM 2308 N N . ARG B 1 10 ? -12.656 19.078 19.25 1 94.69 10 ARG B N 1
ATOM 2309 C CA . ARG B 1 10 ? -13.93 18.359 19.312 1 94.69 10 ARG B CA 1
ATOM 2310 C C . ARG B 1 10 ? -14.992 19.062 18.484 1 94.69 10 ARG B C 1
ATOM 2312 O O . ARG B 1 10 ? -15.734 18.406 17.734 1 94.69 10 ARG B O 1
ATOM 2319 N N . LEU B 1 11 ? -15.008 20.359 18.609 1 95.81 11 LEU B N 1
ATOM 2320 C CA . LEU B 1 11 ? -16.016 21.156 17.922 1 95.81 11 LEU B CA 1
ATOM 2321 C C . LEU B 1 11 ? -15.898 20.969 16.406 1 95.81 11 LEU B C 1
ATOM 2323 O O . LEU B 1 11 ? -16.906 20.812 15.719 1 95.81 11 LEU B O 1
ATOM 2327 N N . TYR B 1 12 ? -14.711 20.922 15.914 1 95.75 12 TYR B N 1
ATOM 2328 C CA . TYR B 1 12 ? -14.484 20.844 14.477 1 95.75 12 TYR B CA 1
ATOM 2329 C C . TYR B 1 12 ? -14.281 19.406 14.031 1 95.75 12 TYR B C 1
ATOM 2331 O O . TYR B 1 12 ? -13.906 19.141 12.883 1 95.75 12 TYR B O 1
ATOM 2339 N N . LYS B 1 13 ? -14.461 18.438 14.938 1 94.12 13 LYS B N 1
ATOM 2340 C CA . LYS B 1 13 ? -14.438 17 14.633 1 94.12 13 LYS B CA 1
ATOM 2341 C C . LYS B 1 13 ? -13.086 16.594 14.039 1 94.12 13 LYS B C 1
ATOM 2343 O O . LYS B 1 13 ? -13.039 15.875 13.047 1 94.12 13 LYS B O 1
ATOM 2348 N N . LEU B 1 14 ? -12.023 17.109 14.586 1 94.56 14 LEU B N 1
ATOM 2349 C CA . LEU B 1 14 ? -10.68 16.766 14.148 1 94.56 14 LEU B CA 1
ATOM 2350 C C . LEU B 1 14 ? -10.141 15.57 14.914 1 94.56 14 LEU B C 1
ATOM 2352 O O . LEU B 1 14 ? -10.461 15.383 16.094 1 94.56 14 LEU B O 1
ATOM 2356 N N . PRO B 1 15 ? -9.305 14.797 14.227 1 93 15 PRO B N 1
ATOM 2357 C CA . PRO B 1 15 ? -8.773 13.633 14.938 1 93 15 PRO B CA 1
ATOM 2358 C C . PRO B 1 15 ? -7.867 14.016 16.109 1 93 15 PRO B C 1
ATOM 2360 O O . PRO B 1 15 ? -7.242 15.078 16.078 1 93 15 PRO B O 1
ATOM 2363 N N . HIS B 1 16 ? -7.816 13.094 17.031 1 91.25 16 HIS B N 1
ATOM 2364 C CA . HIS B 1 16 ? -6.922 13.305 18.172 1 91.25 16 HIS B CA 1
ATOM 2365 C C . HIS B 1 16 ? -5.484 12.938 17.812 1 91.25 16 HIS B C 1
ATOM 2367 O O . HIS B 1 16 ? -5.234 11.898 17.203 1 91.25 16 HIS B O 1
ATOM 2373 N N . PRO B 1 17 ? -4.652 13.828 18.172 1 87.69 17 PRO B N 1
ATOM 2374 C CA . PRO B 1 17 ? -3.246 13.508 17.906 1 87.69 17 PRO B CA 1
ATOM 2375 C C . PRO B 1 17 ? -2.795 12.219 18.594 1 87.69 17 PRO B C 1
ATOM 2377 O O . PRO B 1 17 ? -3.354 11.828 19.625 1 87.69 17 PRO B O 1
ATOM 2380 N N . PRO B 1 18 ? -1.832 11.609 17.922 1 83.31 18 PRO B N 1
ATOM 2381 C CA . PRO B 1 18 ? -1.312 10.406 18.578 1 83.31 18 PRO B CA 1
ATOM 2382 C C . PRO B 1 18 ? -0.664 10.695 19.922 1 83.31 18 PRO B C 1
ATOM 2384 O O . PRO B 1 18 ? -0.077 11.766 20.109 1 83.31 18 PRO B O 1
ATOM 2387 N N . ILE B 1 19 ? -0.857 9.734 20.781 1 76.94 19 ILE B N 1
ATOM 2388 C CA . ILE B 1 19 ? -0.214 9.859 22.078 1 76.94 19 ILE B CA 1
ATOM 2389 C C . ILE B 1 19 ? 1.248 9.43 21.984 1 76.94 19 ILE B C 1
ATOM 2391 O O . ILE B 1 19 ? 1.548 8.336 21.516 1 76.94 19 ILE B O 1
ATOM 2395 N N . PRO B 1 20 ? 2.029 10.391 22.266 1 72.88 20 PRO B N 1
ATOM 2396 C CA . PRO B 1 20 ? 3.434 9.977 22.234 1 72.88 20 PRO B CA 1
ATOM 2397 C C . PRO B 1 20 ? 3.713 8.773 23.125 1 72.88 20 PRO B C 1
ATOM 2399 O O . PRO B 1 20 ? 3.115 8.641 24.203 1 72.88 20 PRO B O 1
ATOM 2402 N N . PRO B 1 21 ? 4.512 7.973 22.531 1 68.12 21 PRO B N 1
ATOM 2403 C CA . PRO B 1 21 ? 4.832 6.844 23.406 1 68.12 21 PRO B CA 1
ATOM 2404 C C . PRO B 1 21 ? 5.453 7.285 24.734 1 68.12 21 PRO B C 1
ATOM 2406 O O . PRO B 1 21 ? 6.113 8.328 24.797 1 68.12 21 PRO B O 1
ATOM 2409 N N . SER B 1 22 ? 5.082 6.547 25.703 1 64.06 22 SER B N 1
ATOM 2410 C CA . SER B 1 22 ? 5.574 6.844 27.031 1 64.06 22 SER B CA 1
ATOM 2411 C C . SER B 1 22 ? 7.094 6.934 27.062 1 64.06 22 SER B C 1
ATOM 2413 O O . SER B 1 22 ? 7.664 7.68 27.859 1 64.06 22 SER B O 1
ATOM 2415 N N . SER B 1 23 ? 7.621 6.281 26.203 1 63.75 23 SER B N 1
ATOM 2416 C CA . SER B 1 23 ? 9.078 6.223 26.188 1 63.75 23 SER B CA 1
ATOM 2417 C C . SER B 1 23 ? 9.68 7.41 25.438 1 63.75 23 SER B C 1
ATOM 2419 O O . SER B 1 23 ? 10.898 7.551 25.359 1 63.75 23 SER B O 1
ATOM 2421 N N . SER B 1 24 ? 8.781 8.219 25.141 1 72.25 24 SER B N 1
ATOM 2422 C CA . SER B 1 24 ? 9.328 9.312 24.344 1 72.25 24 SER B CA 1
ATOM 2423 C C . SER B 1 24 ? 10.094 10.305 25.219 1 72.25 24 SER B C 1
ATOM 2425 O O . SER B 1 24 ? 9.578 10.773 26.234 1 72.25 24 SER B O 1
ATOM 2427 N N . SER B 1 25 ? 11.266 10.57 24.891 1 79.88 25 SER B N 1
ATOM 2428 C CA . SER B 1 25 ? 12.164 11.461 25.609 1 79.88 25 SER B CA 1
ATOM 2429 C C . SER B 1 25 ? 12.031 12.898 25.125 1 79.88 25 SER B C 1
ATOM 2431 O O . SER B 1 25 ? 12.625 13.812 25.688 1 79.88 25 SER B O 1
ATOM 2433 N N . HIS B 1 26 ? 11.273 13.062 24.172 1 87.88 26 HIS B N 1
ATOM 2434 C CA . HIS B 1 26 ? 11.086 14.398 23.625 1 87.88 26 HIS B CA 1
ATOM 2435 C C . HIS B 1 26 ? 9.766 14.508 22.859 1 87.88 26 HIS B C 1
ATOM 2437 O O . HIS B 1 26 ? 9.258 13.508 22.344 1 87.88 26 HIS B O 1
ATOM 2443 N N . THR B 1 27 ? 9.18 15.711 22.844 1 87.38 27 THR B N 1
ATOM 2444 C CA . THR B 1 27 ? 7.906 15.93 22.156 1 87.38 27 THR B CA 1
ATOM 2445 C C . THR B 1 27 ? 7.965 17.172 21.281 1 87.38 27 THR B C 1
ATOM 2447 O O . THR B 1 27 ? 7.004 17.484 20.578 1 87.38 27 THR B O 1
ATOM 2450 N N . THR B 1 28 ? 9.016 17.938 21.438 1 90.5 28 THR B N 1
ATOM 2451 C CA . THR B 1 28 ? 9.266 19.125 20.625 1 90.5 28 THR B CA 1
ATOM 2452 C C . THR B 1 28 ? 10.719 19.156 20.141 1 90.5 28 THR B C 1
ATOM 2454 O O . THR B 1 28 ? 11.555 18.391 20.625 1 90.5 28 THR B O 1
ATOM 2457 N N . LEU B 1 29 ? 10.977 20.047 19.234 1 92.5 29 LEU B N 1
ATOM 2458 C CA . LEU B 1 29 ? 12.352 20.156 18.766 1 92.5 29 LEU B CA 1
ATOM 2459 C C . LEU B 1 29 ? 13.281 20.562 19.891 1 92.5 29 LEU B C 1
ATOM 2461 O O . LEU B 1 29 ? 14.328 19.938 20.094 1 92.5 29 LEU B O 1
ATOM 2465 N N . PRO B 1 30 ? 12.938 21.531 20.688 1 94.12 30 PRO B N 1
ATOM 2466 C CA . PRO B 1 30 ? 13.82 21.891 21.797 1 94.12 30 PRO B CA 1
ATOM 2467 C C . PRO B 1 30 ? 14.047 20.734 22.766 1 94.12 30 PRO B C 1
ATOM 2469 O O . PRO B 1 30 ? 15.172 20.5 23.203 1 94.12 30 PRO B O 1
ATOM 2472 N N . SER B 1 31 ? 12.961 20 23.094 1 93 31 SER B N 1
ATOM 2473 C CA . SER B 1 31 ? 13.125 18.891 24.016 1 93 31 SER B CA 1
ATOM 2474 C C . SER B 1 31 ? 13.969 17.781 23.406 1 93 31 SER B C 1
ATOM 2476 O O . SER B 1 31 ? 14.695 17.078 24.109 1 93 31 SER B O 1
ATOM 2478 N N . PHE B 1 32 ? 13.898 17.656 22.172 1 94.12 32 PHE B N 1
ATOM 2479 C CA . PHE B 1 32 ? 14.75 16.672 21.484 1 94.12 32 PHE B CA 1
ATOM 2480 C C . PHE B 1 32 ? 16.219 17.078 21.562 1 94.12 32 PHE B C 1
ATOM 2482 O O . PHE B 1 32 ? 17.078 16.25 21.844 1 94.12 32 PHE B O 1
ATOM 2489 N N . LEU B 1 33 ? 16.406 18.328 21.219 1 95.44 33 LEU B N 1
ATOM 2490 C CA . LEU B 1 33 ? 17.781 18.828 21.266 1 95.44 33 LEU B CA 1
ATOM 2491 C C . LEU B 1 33 ? 18.359 18.656 22.672 1 95.44 33 LEU B C 1
ATOM 2493 O O . LEU B 1 33 ? 19.531 18.281 22.812 1 95.44 33 LEU B O 1
ATOM 2497 N N . ALA B 1 34 ? 17.578 18.906 23.625 1 96 34 ALA B N 1
ATOM 2498 C CA . ALA B 1 34 ? 18.016 18.688 25 1 96 34 ALA B CA 1
ATOM 2499 C C . ALA B 1 34 ? 18.312 17.219 25.266 1 96 34 ALA B C 1
ATOM 2501 O O . ALA B 1 34 ? 19.328 16.875 25.875 1 96 34 ALA B O 1
ATOM 2502 N N . HIS B 1 35 ? 17.391 16.438 24.812 1 94.88 35 HIS B N 1
ATOM 2503 C CA . HIS B 1 35 ? 17.578 14.992 24.953 1 94.88 35 HIS B CA 1
ATOM 2504 C C . HIS B 1 35 ? 18.844 14.531 24.25 1 94.88 35 HIS B C 1
ATOM 2506 O O . HIS B 1 35 ? 19.609 13.742 24.797 1 94.88 35 HIS B O 1
ATOM 2512 N N . ALA B 1 36 ? 19 14.945 23.031 1 95.44 36 ALA B N 1
ATOM 2513 C CA . ALA B 1 36 ? 20.172 14.578 22.266 1 95.44 36 ALA B CA 1
ATOM 2514 C C . ALA B 1 36 ? 21.453 14.992 22.969 1 95.44 36 ALA B C 1
ATOM 2516 O O . ALA B 1 36 ? 22.453 14.25 22.969 1 95.44 36 ALA B O 1
ATOM 2517 N N . SER B 1 37 ? 21.391 16.141 23.547 1 95.56 37 SER B N 1
ATOM 2518 C CA . SER B 1 37 ? 22.531 16.625 24.312 1 95.56 37 SER B CA 1
ATOM 2519 C C . SER B 1 37 ? 22.797 15.766 25.531 1 95.56 37 SER B C 1
ATOM 2521 O O . SER B 1 37 ? 23.938 15.367 25.797 1 95.56 37 SER B O 1
ATOM 2523 N N . ARG B 1 38 ? 21.797 15.43 26.266 1 95.62 38 ARG B N 1
ATOM 2524 C CA . ARG B 1 38 ? 21.891 14.648 27.5 1 95.62 38 ARG B CA 1
ATOM 2525 C C . ARG B 1 38 ? 22.422 13.25 27.219 1 95.62 38 ARG B C 1
ATOM 2527 O O . ARG B 1 38 ? 23.188 12.703 28.016 1 95.62 38 ARG B O 1
ATOM 2534 N N . THR B 1 39 ? 22.047 12.688 26.156 1 95.69 39 THR B N 1
ATOM 2535 C CA . THR B 1 39 ? 22.406 11.312 25.859 1 95.69 39 THR B CA 1
ATOM 2536 C C . THR B 1 39 ? 23.609 11.258 24.922 1 95.69 39 THR B C 1
ATOM 2538 O O . THR B 1 39 ? 24 10.188 24.469 1 95.69 39 THR B O 1
ATOM 2541 N N . SER B 1 40 ? 24.172 12.422 24.531 1 96.5 40 SER B N 1
ATOM 2542 C CA . SER B 1 40 ? 25.312 12.523 23.625 1 96.5 40 SER B CA 1
ATOM 2543 C C . SER B 1 40 ? 25.031 11.828 22.297 1 96.5 40 SER B C 1
ATOM 2545 O O . SER B 1 40 ? 25.859 11.07 21.797 1 96.5 40 SER B O 1
ATOM 2547 N N . LEU B 1 41 ? 23.875 12 21.844 1 95.25 41 LEU B N 1
ATOM 2548 C CA . LEU B 1 41 ? 23.516 11.5 20.516 1 95.25 41 LEU B CA 1
ATOM 2549 C C . LEU B 1 41 ? 24.266 12.273 19.438 1 95.25 41 LEU B C 1
ATOM 2551 O O . LEU B 1 41 ? 24.047 13.477 19.281 1 95.25 41 LEU B O 1
ATOM 2555 N N . PRO B 1 42 ? 25.125 11.602 18.656 1 96.31 42 PRO B N 1
ATOM 2556 C CA . PRO B 1 42 ? 25.906 12.32 17.656 1 96.31 42 PRO B CA 1
ATOM 2557 C C . PRO B 1 42 ? 25.047 12.961 16.578 1 96.31 42 PRO B C 1
ATOM 2559 O O . PRO B 1 42 ? 24.172 12.305 16 1 96.31 42 PRO B O 1
ATOM 2562 N N . PRO B 1 43 ? 25.297 14.148 16.25 1 94.31 43 PRO B N 1
ATOM 2563 C CA . PRO B 1 43 ? 24.5 14.859 15.234 1 94.31 43 PRO B CA 1
ATOM 2564 C C . PRO B 1 43 ? 24.656 14.242 13.844 1 94.31 43 PRO B C 1
ATOM 2566 O O . PRO B 1 43 ? 23.875 14.562 12.938 1 94.31 43 PRO B O 1
ATOM 2569 N N . THR B 1 44 ? 25.562 13.367 13.617 1 93.38 44 THR B N 1
ATOM 2570 C CA . THR B 1 44 ? 25.781 12.727 12.328 1 93.38 44 THR B CA 1
ATOM 2571 C C . THR B 1 44 ? 25.062 11.383 12.258 1 93.38 44 THR B C 1
ATOM 2573 O O . THR B 1 44 ? 25.016 10.75 11.203 1 93.38 44 THR B O 1
ATOM 2576 N N . SER B 1 45 ? 24.547 11.008 13.422 1 93.62 45 SER B N 1
ATOM 2577 C CA . SER B 1 45 ? 23.844 9.734 13.438 1 93.62 45 SER B CA 1
ATOM 2578 C C . SER B 1 45 ? 22.547 9.812 12.656 1 93.62 45 SER B C 1
ATOM 2580 O O . SER B 1 45 ? 21.922 10.875 12.562 1 93.62 45 SER B O 1
ATOM 2582 N N . THR B 1 46 ? 22.125 8.672 12.062 1 89.94 46 THR B N 1
ATOM 2583 C CA . THR B 1 46 ? 20.875 8.586 11.312 1 89.94 46 THR B CA 1
ATOM 2584 C C . THR B 1 46 ? 19.688 8.922 12.195 1 89.94 46 THR B C 1
ATOM 2586 O O . THR B 1 46 ? 18.734 9.57 11.758 1 89.94 46 THR B O 1
ATOM 2589 N N . THR B 1 47 ? 19.781 8.539 13.453 1 90.5 47 THR B N 1
ATOM 2590 C CA . THR B 1 47 ? 18.688 8.805 14.391 1 90.5 47 THR B CA 1
ATOM 2591 C C . THR B 1 47 ? 18.562 10.305 14.648 1 90.5 47 THR B C 1
ATOM 2593 O O . THR B 1 47 ? 17.453 10.852 14.609 1 90.5 47 THR B O 1
ATOM 2596 N N . TYR B 1 48 ? 19.688 10.969 14.852 1 93.75 48 TYR B N 1
ATOM 2597 C CA . TYR B 1 48 ? 19.656 12.414 15.094 1 93.75 48 TYR B CA 1
ATOM 2598 C C . TYR B 1 48 ? 19.141 13.156 13.875 1 93.75 48 TYR B C 1
ATOM 2600 O O . TYR B 1 48 ? 18.219 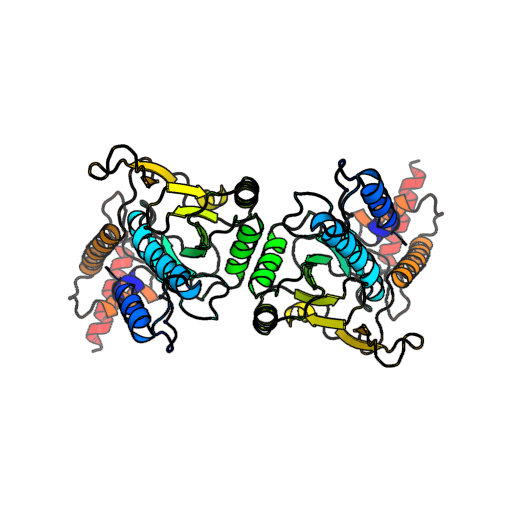13.969 13.984 1 93.75 48 TYR B O 1
ATOM 2608 N N . ILE B 1 49 ? 19.703 12.852 12.742 1 94.56 49 ILE B N 1
ATOM 2609 C CA . ILE B 1 49 ? 19.359 13.562 11.516 1 94.56 49 ILE B CA 1
ATOM 2610 C C . ILE B 1 49 ? 17.891 13.352 11.188 1 94.56 49 ILE B C 1
ATOM 2612 O O . ILE B 1 49 ? 17.172 14.305 10.867 1 94.56 49 ILE B O 1
ATOM 2616 N N . GLY B 1 50 ? 17.438 12.117 11.297 1 93.88 50 GLY B N 1
ATOM 2617 C CA . GLY B 1 50 ? 16.047 11.805 11.008 1 93.88 50 GLY B CA 1
ATOM 2618 C C . GLY B 1 50 ? 15.078 12.516 11.922 1 93.88 50 GLY B C 1
ATOM 2619 O O . GLY B 1 50 ? 14.117 13.133 11.453 1 93.88 50 GLY B O 1
ATOM 2620 N N . THR B 1 51 ? 15.336 12.453 13.211 1 93.19 51 THR B N 1
ATOM 2621 C CA . THR B 1 51 ? 14.445 13.055 14.188 1 93.19 51 THR B CA 1
ATOM 2622 C C . THR B 1 51 ? 14.422 14.57 14.039 1 93.19 51 THR B C 1
ATOM 2624 O O . THR B 1 51 ? 13.352 15.188 14.062 1 93.19 51 THR B O 1
ATOM 2627 N N . HIS B 1 52 ? 15.594 15.117 13.883 1 95.56 52 HIS B N 1
ATOM 2628 C CA . HIS B 1 52 ? 15.688 16.547 13.68 1 95.56 52 HIS B CA 1
ATOM 2629 C C . HIS B 1 52 ? 14.906 16.984 12.438 1 95.56 52 HIS B C 1
ATOM 2631 O O . HIS B 1 52 ? 14.195 17.984 12.461 1 95.56 52 HIS B O 1
ATOM 2637 N N . TYR B 1 53 ? 15.055 16.234 11.453 1 96.5 53 TYR B N 1
ATOM 2638 C CA . TYR B 1 53 ? 14.367 16.547 10.203 1 96.5 53 TYR B CA 1
ATOM 2639 C C . TYR B 1 53 ? 12.859 16.469 10.375 1 96.5 53 TYR B C 1
ATOM 2641 O O . TYR B 1 53 ? 12.117 17.312 9.859 1 96.5 53 TYR B O 1
ATOM 2649 N N . GLU B 1 54 ? 12.312 15.461 11.078 1 96 54 GLU B N 1
ATOM 2650 C CA . GLU B 1 54 ? 10.883 15.336 11.352 1 96 54 GLU B CA 1
ATOM 2651 C C . GLU B 1 54 ? 10.344 16.594 12.047 1 96 54 GLU B C 1
ATOM 2653 O O . GLU B 1 54 ? 9.305 17.125 11.656 1 96 54 GLU B O 1
ATOM 2658 N N . TYR B 1 55 ? 11.086 17.031 12.984 1 96.12 55 TYR B N 1
ATOM 2659 C CA . TYR B 1 55 ? 10.672 18.234 13.703 1 96.12 55 TYR B CA 1
ATOM 2660 C C . TYR B 1 55 ? 10.727 19.469 12.789 1 96.12 55 TYR B C 1
ATOM 2662 O O . TYR B 1 55 ? 9.875 20.344 12.883 1 96.12 55 TYR B O 1
ATOM 2670 N N . THR B 1 56 ? 11.727 19.5 12 1 96.81 56 THR B N 1
ATOM 2671 C CA . THR B 1 56 ? 11.859 20.609 11.055 1 96.81 56 THR B CA 1
ATOM 2672 C C . THR B 1 56 ? 10.672 20.656 10.102 1 96.81 56 THR B C 1
ATOM 2674 O O . THR B 1 56 ? 10.086 21.719 9.875 1 96.81 56 THR B O 1
ATOM 2677 N N . ILE B 1 57 ? 10.297 19.516 9.609 1 97.69 57 ILE B N 1
ATOM 2678 C CA . ILE B 1 57 ? 9.188 19.422 8.664 1 97.69 57 ILE B CA 1
ATOM 2679 C C . ILE B 1 57 ? 7.883 19.797 9.352 1 97.69 57 ILE B C 1
ATOM 2681 O O . ILE B 1 57 ? 7.062 20.516 8.781 1 97.69 57 ILE B O 1
ATOM 2685 N N . GLN B 1 58 ? 7.707 19.281 10.547 1 96.5 58 GLN B N 1
ATOM 2686 C CA . GLN B 1 58 ? 6.527 19.625 11.336 1 96.5 58 GLN B CA 1
ATOM 2687 C C . GLN B 1 58 ? 6.348 21.141 11.438 1 96.5 58 GLN B C 1
ATOM 2689 O O . GLN B 1 58 ? 5.234 21.641 11.289 1 96.5 58 GLN B O 1
ATOM 2694 N N . SER B 1 59 ? 7.422 21.812 11.648 1 95.75 59 SER B N 1
ATOM 2695 C CA . SER B 1 59 ? 7.391 23.266 11.789 1 95.75 59 SER B CA 1
ATOM 2696 C C . SER B 1 59 ? 7.238 23.953 10.438 1 95.75 59 SER B C 1
ATOM 2698 O O . SER B 1 59 ? 6.418 24.859 10.289 1 95.75 59 SER B O 1
ATOM 2700 N N . THR B 1 60 ? 7.938 23.516 9.477 1 95.88 60 THR B N 1
ATOM 2701 C CA . THR B 1 60 ? 8.023 24.156 8.164 1 95.88 60 THR B CA 1
ATOM 2702 C C . THR B 1 60 ? 6.672 24.125 7.457 1 95.88 60 THR B C 1
ATOM 2704 O O . THR B 1 60 ? 6.242 25.109 6.875 1 95.88 60 THR B O 1
ATOM 2707 N N . LEU B 1 61 ? 5.98 23.062 7.523 1 96.44 61 LEU B N 1
ATOM 2708 C CA . LEU B 1 61 ? 4.773 22.875 6.727 1 96.44 61 LEU B CA 1
ATOM 2709 C C . LEU B 1 61 ? 3.588 23.594 7.363 1 96.44 61 LEU B C 1
ATOM 2711 O O . LEU B 1 61 ? 2.506 23.656 6.773 1 96.44 61 LEU B O 1
ATOM 2715 N N . ARG B 1 62 ? 3.777 24.219 8.484 1 94.88 62 ARG B N 1
ATOM 2716 C CA . ARG B 1 62 ? 2.771 25.094 9.078 1 94.88 62 ARG B CA 1
ATOM 2717 C C . ARG B 1 62 ? 2.463 26.266 8.156 1 94.88 62 ARG B C 1
ATOM 2719 O O . ARG B 1 62 ? 1.332 26.75 8.125 1 94.88 62 ARG B O 1
ATOM 2726 N N . SER B 1 63 ? 3.455 26.656 7.395 1 92.88 63 SER B N 1
ATOM 2727 C CA . SER B 1 63 ? 3.289 27.766 6.473 1 92.88 63 SER B CA 1
ATOM 2728 C C . SER B 1 63 ? 2.357 27.406 5.324 1 92.88 63 SER B C 1
ATOM 2730 O O . SER B 1 63 ? 1.891 28.281 4.594 1 92.88 63 SER B O 1
ATOM 2732 N N . SER B 1 64 ? 2.096 26.172 5.207 1 94.12 64 SER B N 1
ATOM 2733 C CA . SER B 1 64 ? 1.207 25.703 4.152 1 94.12 64 SER B CA 1
ATOM 2734 C C . SER B 1 64 ? -0.091 25.141 4.734 1 94.12 64 SER B C 1
ATOM 2736 O O . SER B 1 64 ? -0.699 24.234 4.156 1 94.12 64 SER B O 1
ATOM 2738 N N . ALA B 1 65 ? -0.43 25.609 5.914 1 94.88 65 ALA B N 1
ATOM 2739 C CA . ALA B 1 65 ? -1.702 25.328 6.578 1 94.88 65 ALA B CA 1
ATOM 2740 C C . ALA B 1 65 ? -1.791 23.875 7.016 1 94.88 65 ALA B C 1
ATOM 2742 O O . ALA B 1 65 ? -2.881 23.297 7.059 1 94.88 65 ALA B O 1
ATOM 2743 N N . LEU B 1 66 ? -0.664 23.25 7.227 1 96.88 66 LEU B N 1
ATOM 2744 C CA . 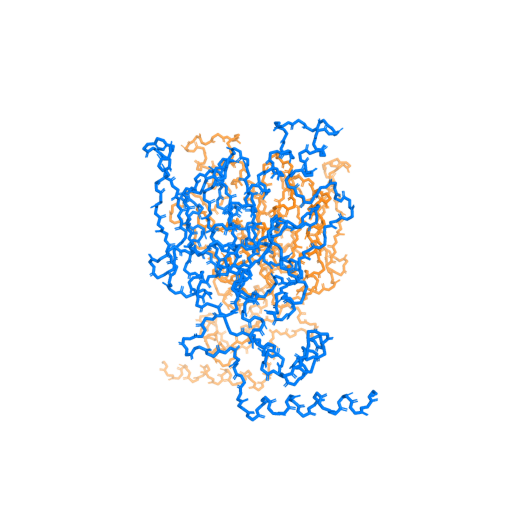LEU B 1 66 ? -0.647 21.891 7.758 1 96.88 66 LEU B CA 1
ATOM 2745 C C . LEU B 1 66 ? -0.465 21.906 9.273 1 96.88 66 LEU B C 1
ATOM 2747 O O . LEU B 1 66 ? 0.471 22.516 9.781 1 96.88 66 LEU B O 1
ATOM 2751 N N . LEU B 1 67 ? -1.355 21.281 9.922 1 96.31 67 LEU B N 1
ATOM 2752 C CA . LEU B 1 67 ? -1.226 21.031 11.352 1 96.31 67 LEU B CA 1
ATOM 2753 C C . LEU B 1 67 ? -0.801 19.578 11.609 1 96.31 67 LEU B C 1
ATOM 2755 O O . LEU B 1 67 ? -1.625 18.672 11.547 1 96.31 67 LEU B O 1
ATOM 2759 N N . LEU B 1 68 ? 0.497 19.422 11.969 1 96.12 68 LEU B N 1
ATOM 2760 C CA . LEU B 1 68 ? 1.073 18.078 12 1 96.12 68 LEU B CA 1
ATOM 2761 C C . LEU B 1 68 ? 1.501 17.719 13.422 1 96.12 68 LEU B C 1
ATOM 2763 O O . LEU B 1 68 ? 1.854 18.594 14.211 1 96.12 68 LEU B O 1
ATOM 2767 N N . HIS B 1 69 ? 1.453 16.438 13.617 1 93.19 69 HIS B N 1
ATOM 2768 C CA . HIS B 1 69 ? 1.881 15.844 14.883 1 93.19 69 HIS B CA 1
ATOM 2769 C C . HIS B 1 69 ? 2.822 14.664 14.656 1 93.19 69 HIS B C 1
ATOM 2771 O O . HIS B 1 69 ? 2.578 13.828 13.781 1 93.19 69 HIS B O 1
ATOM 2777 N N . ARG B 1 70 ? 3.803 14.672 15.438 1 91.75 70 ARG B N 1
ATOM 2778 C CA . ARG B 1 70 ? 4.727 13.547 15.328 1 91.75 70 ARG B CA 1
ATOM 2779 C C . ARG B 1 70 ? 4.117 12.273 15.914 1 91.75 70 ARG B C 1
ATOM 2781 O O . ARG B 1 70 ? 3.441 12.32 16.938 1 91.75 70 ARG B O 1
ATOM 2788 N N . THR B 1 71 ? 4.195 11.156 15.258 1 86 71 THR B N 1
ATOM 2789 C CA . THR B 1 71 ? 3.662 9.883 15.727 1 86 71 THR B CA 1
ATOM 2790 C C . THR B 1 71 ? 4.648 9.203 16.672 1 86 71 THR B C 1
ATOM 2792 O O . THR B 1 71 ? 4.242 8.578 17.656 1 86 71 THR B O 1
ATOM 2795 N N . GLY B 1 72 ? 5.68 9.555 16.734 1 65.44 72 GLY B N 1
ATOM 2796 C CA . GLY B 1 72 ? 6.66 8.992 17.641 1 65.44 72 GLY B CA 1
ATOM 2797 C C . GLY B 1 72 ? 6.699 7.48 17.609 1 65.44 72 GLY B C 1
ATOM 2798 O O . GLY B 1 72 ? 5.809 6.84 17.062 1 65.44 72 GLY B O 1
ATOM 2799 N N . GLY B 1 73 ? 7.766 6.723 17.719 1 58.38 73 GLY B N 1
ATOM 2800 C CA . GLY B 1 73 ? 7.875 5.344 18.172 1 58.38 73 GLY B CA 1
ATOM 2801 C C . GLY B 1 73 ? 8.195 4.371 17.062 1 58.38 73 GLY B C 1
ATOM 2802 O O . GLY B 1 73 ? 8.109 4.723 15.875 1 58.38 73 GLY B O 1
ATOM 2803 N N . ARG B 1 74 ? 8.609 3.238 17.438 1 54.03 74 ARG B N 1
ATOM 2804 C CA . ARG B 1 74 ? 9.07 2.121 16.609 1 54.03 74 ARG B CA 1
ATOM 2805 C C . ARG B 1 74 ? 7.922 1.542 15.789 1 54.03 74 ARG B C 1
ATOM 2807 O O . ARG B 1 74 ? 8.156 0.871 14.781 1 54.03 74 ARG B O 1
ATOM 2814 N N . SER B 1 75 ? 6.609 1.907 16.25 1 53.59 75 SER B N 1
ATOM 2815 C CA . SER B 1 75 ? 5.5 1.137 15.695 1 53.59 75 SER B CA 1
ATOM 2816 C C . SER B 1 75 ? 4.82 1.89 14.562 1 53.59 75 SER B C 1
ATOM 2818 O O . SER B 1 75 ? 3.75 1.489 14.094 1 53.59 75 SER B O 1
ATOM 2820 N N . ASP B 1 76 ? 5.273 3.018 14.117 1 60 76 ASP B N 1
ATOM 2821 C CA . ASP B 1 76 ? 4.438 3.9 13.305 1 60 76 ASP B CA 1
ATOM 2822 C C . ASP B 1 76 ? 4.445 3.473 11.844 1 60 76 ASP B C 1
ATOM 2824 O O . ASP B 1 76 ? 3.76 4.074 11.008 1 60 76 ASP B O 1
ATOM 2828 N N . ALA B 1 77 ? 4.68 2.293 11.609 1 70.25 77 ALA B N 1
ATOM 2829 C CA . ALA B 1 77 ? 4.492 1.635 10.32 1 70.25 77 ALA B CA 1
ATOM 2830 C C . ALA B 1 77 ? 4.859 2.566 9.172 1 70.25 77 ALA B C 1
ATOM 2832 O O . ALA B 1 77 ? 4.105 2.695 8.203 1 70.25 77 ALA B O 1
ATOM 2833 N N . GLY B 1 78 ? 5.91 3.52 9.391 1 84.31 78 GLY B N 1
ATOM 2834 C CA . GLY B 1 78 ? 6.453 4.301 8.289 1 84.31 78 GLY B CA 1
ATOM 2835 C C . GLY B 1 78 ? 5.898 5.715 8.234 1 84.31 78 GLY B C 1
ATOM 2836 O O . GLY B 1 78 ? 6.328 6.52 7.41 1 84.31 78 GLY B O 1
ATOM 2837 N N . THR B 1 79 ? 4.973 6.059 9.078 1 92.5 79 THR B N 1
ATOM 2838 C CA . THR B 1 79 ? 4.41 7.402 9.156 1 92.5 79 THR B CA 1
ATOM 2839 C C . THR B 1 79 ? 5.109 8.219 10.242 1 92.5 79 THR B C 1
ATOM 2841 O O . THR B 1 79 ? 5.02 7.887 11.43 1 92.5 79 THR B O 1
ATOM 2844 N N . ASP B 1 80 ? 5.711 9.242 9.844 1 93.31 80 ASP B N 1
ATOM 2845 C CA . ASP B 1 80 ? 6.484 10.047 10.781 1 93.31 80 ASP B CA 1
ATOM 2846 C C . ASP B 1 80 ? 5.613 11.133 11.414 1 93.31 80 ASP B C 1
ATOM 2848 O O . ASP B 1 80 ? 5.746 11.43 12.609 1 93.31 80 ASP B O 1
ATOM 2852 N N . LEU B 1 81 ? 4.785 11.734 10.609 1 95.25 81 LEU B N 1
ATOM 2853 C CA . LEU B 1 81 ? 3.854 12.758 11.062 1 95.25 81 LEU B CA 1
ATOM 2854 C C . LEU B 1 81 ? 2.438 12.461 10.578 1 95.25 81 LEU B C 1
ATOM 2856 O O . LEU B 1 81 ? 2.254 11.891 9.5 1 95.25 81 LEU B O 1
ATOM 2860 N N . VAL B 1 82 ? 1.462 12.859 11.383 1 95.94 82 VAL B N 1
ATOM 2861 C CA . VAL B 1 82 ? 0.063 12.859 10.961 1 95.94 82 VAL B CA 1
ATOM 2862 C C . VAL B 1 82 ? -0.557 14.227 11.227 1 95.94 82 VAL B C 1
ATOM 2864 O O . VAL B 1 82 ? -0.052 15 12.047 1 95.94 82 VAL B O 1
ATOM 2867 N N . GLY B 1 83 ? -1.619 14.516 10.469 1 96.56 83 GLY B N 1
ATOM 2868 C CA . GLY B 1 83 ? -2.262 15.797 10.727 1 96.56 83 GLY B CA 1
ATOM 2869 C C . GLY B 1 83 ? -3.393 16.094 9.758 1 96.56 83 GLY B C 1
ATOM 2870 O O . GLY B 1 83 ? -4.082 15.188 9.297 1 96.56 83 GLY B O 1
ATOM 2871 N N . THR B 1 84 ? -3.666 17.391 9.664 1 97.06 84 THR B N 1
ATOM 2872 C CA . THR B 1 84 ? -4.742 17.891 8.812 1 97.06 84 THR B CA 1
ATOM 2873 C C . THR B 1 84 ? -4.258 19.062 7.965 1 97.06 84 THR B C 1
ATOM 2875 O O . THR B 1 84 ? -3.41 19.844 8.398 1 97.06 84 THR B O 1
ATOM 2878 N N . TRP B 1 85 ? -4.789 19.109 6.805 1 97.75 85 TRP B N 1
ATOM 2879 C CA . TRP B 1 85 ? -4.43 20.141 5.844 1 97.75 85 TRP B CA 1
ATOM 2880 C C . TRP B 1 85 ? -5.562 21.156 5.691 1 97.75 85 TRP B C 1
ATOM 2882 O O . TRP B 1 85 ? -6.559 20.891 5.016 1 97.75 85 TRP B O 1
ATOM 2892 N N . HIS B 1 86 ? -5.414 22.328 6.23 1 96.44 86 HIS B N 1
ATOM 2893 C CA . HIS B 1 86 ? -6.477 23.312 6.355 1 96.44 86 HIS B CA 1
ATOM 2894 C C . HIS B 1 86 ? -6.445 24.312 5.203 1 96.44 86 HIS B C 1
ATOM 2896 O O . HIS B 1 86 ? -6.281 25.516 5.418 1 96.44 86 HIS B O 1
ATOM 2902 N N . LEU B 1 87 ? -6.75 23.812 4.051 1 95.44 87 LEU B N 1
ATOM 2903 C CA . LEU B 1 87 ? -6.828 24.641 2.855 1 95.44 87 LEU B CA 1
ATOM 2904 C C . LEU B 1 87 ? -8.055 25.547 2.904 1 95.44 87 LEU B C 1
ATOM 2906 O O . LEU B 1 87 ? -9.07 25.188 3.504 1 95.44 87 LEU B O 1
ATOM 2910 N N . PRO B 1 88 ? -7.895 26.672 2.217 1 91.88 88 PRO B N 1
ATOM 2911 C CA . PRO B 1 88 ? -9.055 27.578 2.162 1 91.88 88 PRO B CA 1
ATOM 2912 C C . PRO B 1 88 ? -10.266 26.938 1.502 1 91.88 88 PRO B C 1
ATOM 2914 O O . PRO B 1 88 ? -10.117 26.016 0.682 1 91.88 88 PRO B O 1
ATOM 2917 N N . ALA B 1 89 ? -11.453 27.312 1.888 1 85.25 89 ALA B N 1
ATOM 2918 C CA . ALA B 1 89 ? -12.742 26.938 1.308 1 85.25 89 ALA B CA 1
ATOM 2919 C C . ALA B 1 89 ? -13.102 25.5 1.662 1 85.25 89 ALA B C 1
ATOM 2921 O O . ALA B 1 89 ? -14.016 24.906 1.067 1 85.25 89 ALA B O 1
ATOM 2922 N N . HIS B 1 90 ? -12.352 24.922 2.588 1 90.38 90 HIS B N 1
ATOM 2923 C CA . HIS B 1 90 ? -12.688 23.578 3.068 1 90.38 90 HIS B CA 1
ATOM 2924 C C . HIS B 1 90 ? -13.172 23.625 4.512 1 90.38 90 HIS B C 1
ATOM 2926 O O . HIS B 1 90 ? -12.398 23.938 5.426 1 90.38 90 HIS B O 1
ATOM 2932 N N . GLU B 1 91 ? -14.359 23.219 4.637 1 90.38 91 GLU B N 1
ATOM 2933 C CA . GLU B 1 91 ? -14.906 23.172 5.988 1 90.38 91 GLU B CA 1
ATOM 2934 C C . GLU B 1 91 ? -14.359 21.984 6.766 1 90.38 91 GLU B C 1
ATOM 2936 O O . GLU B 1 91 ? -14.266 22.031 7.996 1 90.38 91 GLU B O 1
ATOM 2941 N N . HIS B 1 92 ? -14.094 21.016 6.043 1 90.75 92 HIS B N 1
ATOM 2942 C CA . HIS B 1 92 ? -13.461 19.844 6.637 1 90.75 92 HIS B CA 1
ATOM 2943 C C . HIS B 1 92 ? -12.117 19.547 5.988 1 90.75 92 HIS B C 1
ATOM 2945 O O . HIS B 1 92 ? -12.047 19.234 4.797 1 90.75 92 HIS B O 1
ATOM 2951 N N . PRO B 1 93 ? -11.086 19.641 6.77 1 95.25 93 PRO B N 1
ATOM 2952 C CA . PRO B 1 93 ? -9.766 19.453 6.172 1 95.25 93 PRO B CA 1
ATOM 2953 C C . PRO B 1 93 ? -9.445 17.984 5.898 1 95.25 93 PRO B C 1
ATOM 2955 O O . PRO B 1 93 ? -9.82 17.109 6.688 1 95.25 93 PRO B O 1
ATOM 2958 N N . PRO B 1 94 ? -8.789 17.703 4.801 1 96.81 94 PRO B N 1
ATOM 2959 C CA . PRO B 1 94 ? -8.273 16.359 4.625 1 96.81 94 PRO B CA 1
ATOM 2960 C C . PRO B 1 94 ? -7.25 15.969 5.695 1 96.81 94 PRO B C 1
ATOM 2962 O O . PRO B 1 94 ? -6.598 16.844 6.27 1 96.81 94 PRO B O 1
ATOM 2965 N N . ARG B 1 95 ? -7.199 14.734 5.961 1 97.25 95 ARG B N 1
ATOM 2966 C CA . ARG B 1 95 ? -6.172 14.188 6.84 1 97.25 95 ARG B CA 1
ATOM 2967 C C . ARG B 1 95 ? -4.922 13.805 6.055 1 97.25 95 ARG B C 1
ATOM 2969 O O . ARG B 1 95 ? -5.004 13.477 4.871 1 97.25 95 ARG B O 1
ATOM 2976 N N . VAL B 1 96 ? -3.766 13.891 6.719 1 98.12 96 VAL B N 1
ATOM 2977 C CA . VAL B 1 96 ? -2.533 13.656 5.973 1 98.12 96 VAL B CA 1
ATOM 2978 C C . VAL B 1 96 ? -1.635 12.695 6.746 1 98.12 96 VAL B C 1
ATOM 2980 O O . VAL B 1 96 ? -1.591 12.727 7.977 1 98.12 96 VAL B O 1
ATOM 2983 N N . LEU B 1 97 ? -0.979 11.82 6.039 1 97 97 LEU B N 1
ATOM 2984 C CA . LEU B 1 97 ? 0.131 10.984 6.484 1 97 97 LEU B CA 1
ATOM 2985 C C . LEU B 1 97 ? 1.446 11.461 5.875 1 97 97 LEU B C 1
ATOM 2987 O O . LEU B 1 97 ? 1.567 11.562 4.652 1 97 97 LEU B O 1
ATOM 2991 N N . VAL B 1 98 ? 2.422 11.727 6.715 1 97.31 98 VAL B N 1
ATOM 2992 C CA . VAL B 1 98 ? 3.672 12.273 6.195 1 97.31 98 VAL B CA 1
ATOM 2993 C C . VAL B 1 98 ? 4.816 11.305 6.484 1 97.31 98 VAL B C 1
ATOM 2995 O O . VAL B 1 98 ? 4.98 10.844 7.617 1 97.31 98 VAL B O 1
ATOM 2998 N N . GLN B 1 99 ? 5.488 11 5.516 1 95.94 99 GLN B N 1
ATOM 2999 C CA . GLN B 1 99 ? 6.734 10.25 5.633 1 95.94 99 GLN B CA 1
ATOM 3000 C C . GLN B 1 99 ? 7.934 11.125 5.273 1 95.94 99 GLN B C 1
ATOM 3002 O O . GLN B 1 99 ? 7.973 11.719 4.195 1 95.94 99 GLN B O 1
ATOM 3007 N N . CYS B 1 100 ? 8.945 11.188 6.145 1 95.69 100 CYS B N 1
ATOM 3008 C CA . CYS B 1 100 ? 10.148 11.992 5.941 1 95.69 100 CYS B CA 1
ATOM 3009 C C . CYS B 1 100 ? 11.344 11.109 5.621 1 95.69 100 CYS B C 1
ATOM 3011 O O . CYS B 1 100 ? 11.617 10.148 6.34 1 95.69 100 CYS B O 1
ATOM 3013 N N . LYS B 1 101 ? 12.039 11.414 4.582 1 94 101 LYS B N 1
ATOM 3014 C CA . LYS B 1 101 ? 13.266 10.727 4.188 1 94 101 LYS B CA 1
ATOM 3015 C C . LYS B 1 101 ? 14.445 11.695 4.137 1 94 101 LYS B C 1
ATOM 3017 O O . LYS B 1 101 ? 14.68 12.344 3.115 1 94 101 LYS B O 1
ATOM 3022 N N . ALA B 1 102 ? 15.242 11.648 5.168 1 92.69 102 ALA B N 1
ATOM 3023 C CA . ALA B 1 102 ? 16.266 12.672 5.344 1 92.69 102 ALA B CA 1
ATOM 3024 C C . ALA B 1 102 ? 17.594 12.242 4.723 1 92.69 102 ALA B C 1
ATOM 3026 O O . ALA B 1 102 ? 18.484 13.07 4.527 1 92.69 102 ALA B O 1
ATOM 3027 N N . LEU B 1 103 ? 17.719 10.914 4.449 1 76.44 103 LEU B N 1
ATOM 3028 C CA . LEU B 1 103 ? 19.047 10.398 4.156 1 76.44 103 LEU B CA 1
ATOM 3029 C C . LEU B 1 103 ? 19.484 10.789 2.746 1 76.44 103 LEU B C 1
ATOM 3031 O O . LEU B 1 103 ? 18.641 10.977 1.863 1 76.44 103 LEU B O 1
ATOM 3035 N N . LYS B 1 104 ? 20.766 10.812 2.609 1 69.06 104 LYS B N 1
ATOM 3036 C CA . LYS B 1 104 ? 21.5 11.344 1.457 1 69.06 104 LYS B CA 1
ATOM 3037 C C . LYS B 1 104 ? 21.531 10.328 0.318 1 69.06 104 LYS B C 1
ATOM 3039 O O . LYS B 1 104 ? 22.156 10.57 -0.716 1 69.06 104 LYS B O 1
ATOM 3044 N N . THR B 1 105 ? 20.734 9.43 0.288 1 77.5 105 THR B N 1
ATOM 3045 C CA . THR B 1 105 ? 20.75 8.508 -0.842 1 77.5 105 THR B CA 1
ATOM 3046 C C . THR B 1 105 ? 19.578 8.797 -1.785 1 77.5 105 THR B C 1
ATOM 3048 O O . THR B 1 105 ? 18.547 9.312 -1.36 1 77.5 105 THR B O 1
ATOM 3051 N N . LYS B 1 106 ? 19.906 8.617 -3.092 1 82.25 106 LYS B N 1
ATOM 3052 C CA . LYS B 1 106 ? 18.844 8.781 -4.082 1 82.25 106 LYS B CA 1
ATOM 3053 C C . LYS B 1 106 ? 17.656 7.879 -3.771 1 82.25 106 LYS B C 1
ATOM 3055 O O . LYS B 1 106 ? 17.828 6.727 -3.377 1 82.25 106 LYS B O 1
ATOM 3060 N N . LEU B 1 107 ? 16.5 8.547 -3.881 1 89 107 LEU B N 1
ATOM 3061 C CA . LEU B 1 107 ? 15.273 7.812 -3.613 1 89 107 LEU B CA 1
ATOM 3062 C C . LEU B 1 107 ? 14.672 7.27 -4.906 1 89 107 LEU B C 1
ATOM 3064 O O . LEU B 1 107 ? 14.578 7.988 -5.902 1 89 107 LEU B O 1
ATOM 3068 N N . GLY B 1 108 ? 14.344 5.988 -4.953 1 88.88 108 GLY B N 1
ATOM 3069 C CA . GLY B 1 108 ? 13.695 5.367 -6.098 1 88.88 108 GLY B CA 1
ATOM 3070 C C . GLY B 1 108 ? 12.188 5.27 -5.945 1 88.88 108 GLY B C 1
ATOM 3071 O O . GLY B 1 108 ? 11.633 5.676 -4.926 1 88.88 108 GLY B O 1
ATOM 3072 N N . PRO B 1 109 ? 11.539 4.734 -6.992 1 91 109 PRO B N 1
ATOM 3073 C CA . PRO B 1 109 ? 10.07 4.645 -6.988 1 91 109 PRO B CA 1
ATOM 3074 C C . PRO B 1 109 ? 9.539 3.791 -5.84 1 91 109 PRO B C 1
ATOM 3076 O O . PRO B 1 109 ? 8.359 3.889 -5.492 1 91 109 PRO B O 1
ATOM 3079 N N . ASN B 1 110 ? 10.406 2.93 -5.223 1 90.56 110 ASN B N 1
ATOM 3080 C CA . ASN B 1 110 ? 10 2.074 -4.113 1 90.56 110 ASN B CA 1
ATOM 3081 C C . ASN B 1 110 ? 9.492 2.896 -2.932 1 90.56 110 ASN B C 1
ATOM 3083 O O . ASN B 1 110 ? 8.641 2.434 -2.17 1 90.56 110 ASN B O 1
ATOM 3087 N N . ILE B 1 111 ? 9.969 4.121 -2.783 1 92.88 111 ILE B N 1
ATOM 3088 C CA . ILE B 1 111 ? 9.578 4.941 -1.642 1 92.88 111 ILE B CA 1
ATOM 3089 C C . ILE B 1 111 ? 8.117 5.348 -1.774 1 92.88 111 ILE B C 1
ATOM 3091 O O . ILE B 1 111 ? 7.414 5.496 -0.771 1 92.88 111 ILE B O 1
ATOM 3095 N N . VAL B 1 112 ? 7.672 5.469 -3.043 1 95.12 112 VAL B N 1
ATOM 3096 C CA . VAL B 1 112 ? 6.27 5.789 -3.279 1 95.12 112 VAL B CA 1
ATOM 3097 C C . VAL B 1 112 ? 5.395 4.605 -2.873 1 95.12 112 VAL B C 1
ATOM 3099 O O . VAL B 1 112 ? 4.379 4.777 -2.193 1 95.12 112 VAL B O 1
ATOM 3102 N N . ARG B 1 113 ? 5.812 3.439 -3.221 1 92.62 113 ARG B N 1
ATOM 3103 C CA . ARG B 1 113 ? 5.078 2.238 -2.832 1 92.62 113 ARG B CA 1
ATOM 3104 C C . ARG B 1 113 ? 5.07 2.068 -1.317 1 92.62 113 ARG B C 1
ATOM 3106 O O . ARG B 1 113 ? 4.074 1.624 -0.742 1 92.62 113 ARG B O 1
ATOM 3113 N N . GLU B 1 114 ? 6.195 2.34 -0.723 1 93.25 114 GLU B N 1
ATOM 3114 C CA . GLU B 1 114 ? 6.266 2.312 0.735 1 93.25 114 GLU B CA 1
ATOM 3115 C C . GLU B 1 114 ? 5.238 3.258 1.354 1 93.25 114 GLU B C 1
ATOM 3117 O O . GLU B 1 114 ? 4.547 2.896 2.309 1 93.25 114 GLU B O 1
ATOM 3122 N N . LEU B 1 115 ? 5.141 4.457 0.787 1 95.69 115 LEU B N 1
ATOM 3123 C CA . LEU B 1 115 ? 4.145 5.414 1.258 1 95.69 115 LEU B CA 1
ATOM 3124 C C . LEU B 1 115 ? 2.734 4.871 1.066 1 95.69 115 LEU B C 1
ATOM 3126 O O . LEU B 1 115 ? 1.89 4.996 1.956 1 95.69 115 LEU B O 1
ATOM 3130 N N . GLU B 1 116 ? 2.512 4.273 -0.067 1 95.31 116 GLU B N 1
ATOM 3131 C CA . GLU B 1 116 ? 1.205 3.674 -0.32 1 95.31 116 GLU B CA 1
ATOM 3132 C C . GLU B 1 116 ? 0.857 2.639 0.747 1 95.31 116 GLU B C 1
ATOM 3134 O O . GLU B 1 116 ? -0.293 2.555 1.184 1 95.31 116 GLU B O 1
ATOM 3139 N N . GLY B 1 117 ? 1.847 1.888 1.145 1 93.12 117 GLY B N 1
ATOM 3140 C CA . GLY B 1 117 ? 1.634 0.874 2.166 1 93.12 117 GLY B CA 1
ATOM 3141 C C . GLY B 1 117 ? 1.218 1.454 3.504 1 93.12 117 GLY B C 1
ATOM 3142 O O . GLY B 1 117 ? 0.574 0.776 4.309 1 93.12 117 GLY B O 1
ATOM 3143 N N . THR B 1 118 ? 1.556 2.707 3.783 1 93.12 118 THR B N 1
ATOM 3144 C CA . THR B 1 118 ? 1.24 3.322 5.066 1 93.12 118 THR B CA 1
ATOM 3145 C C . THR B 1 118 ? -0.259 3.58 5.188 1 93.12 118 THR B C 1
ATOM 3147 O O . THR B 1 118 ? -0.785 3.699 6.297 1 93.12 118 THR B O 1
ATOM 3150 N N . PHE B 1 119 ? -0.992 3.717 4.094 1 93.56 119 PHE B N 1
ATOM 3151 C CA . PHE B 1 119 ? -2.434 3.932 4.137 1 93.56 119 PHE B CA 1
ATOM 3152 C C . PHE B 1 119 ? -3.133 2.77 4.828 1 93.56 119 PHE B C 1
ATOM 3154 O O . PHE B 1 119 ? -4.082 2.973 5.594 1 93.56 119 PHE B O 1
ATOM 3161 N N . ALA B 1 120 ? -2.613 1.604 4.547 1 87.94 120 ALA B N 1
ATOM 3162 C CA . ALA B 1 120 ? -3.232 0.41 5.117 1 87.94 120 ALA B CA 1
ATOM 3163 C C . ALA B 1 120 ? -2.951 0.309 6.613 1 87.94 120 ALA B C 1
ATOM 3165 O O . ALA B 1 120 ? -3.738 -0.276 7.363 1 87.94 120 ALA B O 1
ATOM 3166 N N . SER B 1 121 ? -1.853 0.875 7.047 1 86.12 121 SER B N 1
ATOM 3167 C CA . SER B 1 121 ? -1.454 0.763 8.445 1 86.12 121 SER B CA 1
ATOM 3168 C C . SER B 1 121 ? -1.572 2.104 9.164 1 86.12 121 SER B C 1
ATOM 3170 O O . SER B 1 121 ? -0.932 2.32 10.195 1 86.12 121 SER B O 1
ATOM 3172 N N . ALA B 1 122 ? -2.293 2.977 8.609 1 89.31 122 ALA B N 1
ATOM 3173 C CA . ALA B 1 122 ? -2.432 4.312 9.188 1 89.31 122 ALA B CA 1
ATOM 3174 C C . ALA B 1 122 ? -3.025 4.25 10.586 1 89.31 122 ALA B C 1
ATOM 3176 O O . ALA B 1 122 ? -3.846 3.375 10.883 1 89.31 122 ALA B O 1
ATOM 3177 N N . PRO B 1 123 ? -2.598 5.141 11.5 1 86.12 123 PRO B N 1
ATOM 3178 C CA . PRO B 1 123 ? -3.188 5.188 12.836 1 86.12 123 PRO B CA 1
ATOM 3179 C C . PRO B 1 123 ? -4.688 5.477 12.812 1 86.12 123 PRO B C 1
ATOM 3181 O O . PRO B 1 123 ? -5.199 6.012 11.828 1 86.12 123 PRO B O 1
ATOM 3184 N N . VAL B 1 124 ? -5.199 5.125 14.016 1 84.69 124 VAL B N 1
ATOM 3185 C CA . VAL B 1 124 ? -6.625 5.398 14.164 1 84.69 124 VAL B CA 1
ATOM 3186 C C . VAL B 1 124 ? -6.887 6.891 13.961 1 84.69 124 VAL B C 1
ATOM 3188 O O . VAL B 1 124 ? -6.152 7.734 14.469 1 84.69 124 VAL B O 1
ATOM 3191 N N . GLY B 1 125 ? -7.789 7.312 13.227 1 89.19 125 GLY B N 1
ATOM 3192 C CA . GLY B 1 125 ? -8.133 8.695 12.93 1 89.19 125 GLY B CA 1
ATOM 3193 C C . GLY B 1 125 ? -7.684 9.133 11.547 1 89.19 125 GLY B C 1
ATOM 3194 O O . GLY B 1 125 ? -8.117 10.172 11.047 1 89.19 125 GLY B O 1
ATOM 3195 N N . TRP B 1 126 ? -6.781 8.328 11.031 1 93.44 126 TRP B N 1
ATOM 3196 C CA . TRP B 1 126 ? -6.234 8.703 9.734 1 93.44 126 TRP B CA 1
ATOM 3197 C C . TRP B 1 126 ? -6.426 7.578 8.719 1 93.44 126 TRP B C 1
ATOM 3199 O O . TRP B 1 126 ? -5.574 7.367 7.848 1 93.44 126 TRP B O 1
ATOM 3209 N N . ARG B 1 127 ? -7.414 6.891 8.891 1 90.88 127 ARG B N 1
ATOM 3210 C CA . ARG B 1 127 ? -7.789 5.824 7.973 1 90.88 127 ARG B CA 1
ATOM 3211 C C . ARG B 1 127 ? -8.992 6.23 7.121 1 90.88 127 ARG B C 1
ATOM 3213 O O . ARG B 1 127 ? -9.672 7.211 7.43 1 90.88 127 ARG B O 1
ATOM 3220 N N . GLY B 1 128 ? -9.164 5.566 6 1 88.75 128 GLY B N 1
ATOM 3221 C CA . GLY B 1 128 ? -10.367 5.766 5.207 1 88.75 128 GLY B CA 1
ATOM 3222 C C . GLY B 1 128 ? -10.172 6.734 4.059 1 88.75 128 GLY B C 1
ATOM 3223 O O . GLY B 1 128 ? -9.055 6.918 3.576 1 88.75 128 GLY B O 1
ATOM 3224 N N . THR B 1 129 ? -11.273 7.305 3.639 1 88.75 129 THR B N 1
ATOM 3225 C CA . THR B 1 129 ? -11.258 8.164 2.459 1 88.75 129 THR B CA 1
ATOM 3226 C C . THR B 1 129 ? -10.797 9.57 2.822 1 88.75 129 THR B C 1
ATOM 3228 O O . THR B 1 129 ? -10.922 9.992 3.973 1 88.75 129 THR B O 1
ATOM 3231 N N . GLY B 1 130 ? -10.227 10.242 1.904 1 92.12 130 GLY B N 1
ATOM 3232 C CA . GLY B 1 130 ? -9.875 11.641 2.066 1 92.12 130 GLY B CA 1
ATOM 3233 C C . GLY B 1 130 ? -8.531 11.852 2.727 1 92.12 130 GLY B C 1
ATOM 3234 O O . GLY B 1 130 ? -8.234 12.945 3.211 1 92.12 130 GLY B O 1
ATOM 3235 N N . VAL B 1 131 ? -7.801 10.773 2.914 1 97.38 131 VAL B N 1
ATOM 3236 C CA . VAL B 1 131 ? -6.457 10.875 3.471 1 97.38 131 VAL B CA 1
ATOM 3237 C C . VAL B 1 131 ? -5.449 11.117 2.352 1 97.38 131 VAL B C 1
ATOM 3239 O O . VAL B 1 131 ? -5.531 10.5 1.287 1 97.38 131 VAL B O 1
ATOM 3242 N N . ILE B 1 132 ? -4.535 11.977 2.555 1 98.5 132 ILE B N 1
ATOM 3243 C CA . ILE B 1 132 ? -3.486 12.305 1.598 1 98.5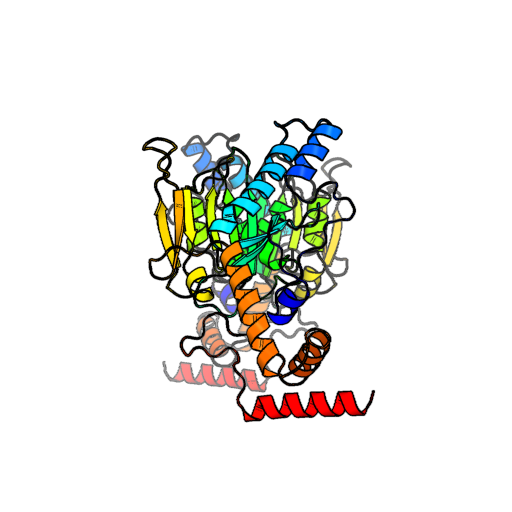 132 ILE B CA 1
ATOM 3244 C C . ILE B 1 132 ? -2.131 11.875 2.15 1 98.5 132 ILE B C 1
ATOM 3246 O O . ILE B 1 132 ? -1.826 12.117 3.32 1 98.5 132 ILE B O 1
ATOM 3250 N N . GLY B 1 133 ? -1.371 11.18 1.354 1 98.38 133 GLY B N 1
ATOM 3251 C CA . GLY B 1 133 ? -0.003 10.844 1.712 1 98.38 133 GLY B CA 1
ATOM 3252 C C . GLY B 1 133 ? 1.011 11.859 1.217 1 98.38 133 GLY B C 1
ATOM 3253 O O . GLY B 1 133 ? 0.93 12.32 0.076 1 98.38 133 GLY B O 1
ATOM 3254 N N . MET B 1 134 ? 1.982 12.195 2.076 1 98.56 134 MET B N 1
ATOM 3255 C CA . MET B 1 134 ? 3.035 13.141 1.707 1 98.56 134 MET B CA 1
ATOM 3256 C C . MET B 1 134 ? 4.414 12.531 1.94 1 98.56 134 MET B C 1
ATOM 3258 O O . MET B 1 134 ? 4.684 11.984 3.01 1 98.56 134 MET B O 1
ATOM 3262 N N . LEU B 1 135 ? 5.203 12.609 0.964 1 97.69 135 LEU B N 1
ATOM 3263 C CA . LEU B 1 135 ? 6.613 12.25 1.069 1 97.69 135 LEU B CA 1
ATOM 3264 C C . LEU B 1 135 ? 7.492 13.492 1.046 1 97.69 135 LEU B C 1
ATOM 3266 O O . LEU B 1 135 ? 7.406 14.305 0.121 1 97.69 135 LEU B O 1
ATOM 3270 N N . VAL B 1 136 ? 8.352 13.617 2.051 1 97.75 136 VAL B N 1
ATOM 3271 C CA . VAL B 1 136 ? 9.195 14.805 2.168 1 97.75 136 VAL B CA 1
ATOM 3272 C C . VAL B 1 136 ? 10.664 14.383 2.197 1 97.75 136 VAL B C 1
ATOM 3274 O O . VAL B 1 136 ? 11.047 13.484 2.945 1 97.75 136 VAL B O 1
ATOM 3277 N N . SER B 1 137 ? 11.445 15.016 1.42 1 97.25 137 SER B N 1
ATOM 3278 C CA . SER B 1 137 ? 12.867 14.688 1.328 1 97.25 137 SER B CA 1
ATOM 3279 C C . SER B 1 137 ? 13.688 15.906 0.916 1 97.25 137 SER B C 1
ATOM 3281 O O . SER B 1 137 ? 13.188 16.797 0.216 1 97.25 137 SER B O 1
ATOM 3283 N N . PRO B 1 138 ? 14.945 15.969 1.32 1 96.25 138 PRO B N 1
ATOM 3284 C CA . PRO B 1 138 ? 15.82 17.047 0.845 1 96.25 138 PRO B CA 1
ATOM 3285 C C . PRO B 1 138 ? 16.375 16.781 -0.553 1 96.25 138 PRO B C 1
ATOM 3287 O O . PRO B 1 138 ? 17.031 17.641 -1.13 1 96.25 138 PRO B O 1
ATOM 3290 N N . ARG B 1 139 ? 16.047 15.664 -1.095 1 94.62 139 ARG B N 1
ATOM 3291 C CA . ARG B 1 139 ? 16.547 15.32 -2.418 1 94.62 139 ARG B CA 1
ATOM 3292 C C . ARG B 1 139 ? 15.461 15.461 -3.477 1 94.62 139 ARG B C 1
ATOM 3294 O O . ARG B 1 139 ? 14.281 15.242 -3.193 1 94.62 139 ARG B O 1
ATOM 3301 N N . GLU B 1 140 ? 15.93 15.711 -4.633 1 93.88 140 GLU B N 1
ATOM 3302 C CA . GLU B 1 140 ? 14.992 15.867 -5.738 1 93.88 140 GLU B CA 1
ATOM 3303 C C . GLU B 1 140 ? 14.32 14.539 -6.09 1 93.88 140 GLU B C 1
ATOM 3305 O O . GLU B 1 140 ? 14.922 13.477 -5.934 1 93.88 140 GLU B O 1
ATOM 3310 N N . ALA B 1 141 ? 13.109 14.664 -6.594 1 93.62 141 ALA B N 1
ATOM 3311 C CA . ALA B 1 141 ? 12.414 13.477 -7.086 1 93.62 141 ALA B CA 1
ATOM 3312 C C . ALA B 1 141 ? 13.031 12.984 -8.391 1 93.62 141 ALA B C 1
ATOM 3314 O O . ALA B 1 141 ? 13.203 13.75 -9.336 1 93.62 141 ALA B O 1
ATOM 3315 N N . THR B 1 142 ? 13.359 11.75 -8.43 1 92.94 142 THR B N 1
ATOM 3316 C CA . THR B 1 142 ? 13.805 11.148 -9.68 1 92.94 142 THR B CA 1
ATOM 3317 C C . THR B 1 142 ? 12.648 11.016 -10.664 1 92.94 142 THR B C 1
ATOM 3319 O O . THR B 1 142 ? 11.492 11.211 -10.297 1 92.94 142 THR B O 1
ATOM 3322 N N . ARG B 1 143 ? 12.992 10.773 -11.922 1 93.12 143 ARG B N 1
ATOM 3323 C CA . ARG B 1 143 ? 11.953 10.5 -12.914 1 93.12 143 ARG B CA 1
ATOM 3324 C C . ARG B 1 143 ? 11.062 9.352 -12.461 1 93.12 143 ARG B C 1
ATOM 3326 O O . ARG B 1 143 ? 9.836 9.414 -12.609 1 93.12 143 ARG B O 1
ATOM 3333 N N . GLY B 1 144 ? 11.68 8.281 -11.922 1 91.06 144 GLY B N 1
ATOM 3334 C CA . GLY B 1 144 ? 10.93 7.137 -11.438 1 91.06 144 GLY B CA 1
ATOM 3335 C C . GLY B 1 144 ? 9.961 7.488 -10.328 1 91.06 144 GLY B C 1
ATOM 3336 O O . GLY B 1 144 ? 8.836 6.977 -10.289 1 91.06 144 GLY B O 1
ATOM 3337 N N . VAL B 1 145 ? 10.344 8.328 -9.5 1 93.94 145 VAL B N 1
ATOM 3338 C CA . VAL B 1 145 ? 9.492 8.758 -8.398 1 93.94 145 VAL B CA 1
ATOM 3339 C C . VAL B 1 145 ? 8.305 9.555 -8.938 1 93.94 145 VAL B C 1
ATOM 3341 O O . VAL B 1 145 ? 7.16 9.312 -8.555 1 93.94 145 VAL B O 1
ATOM 3344 N N . ARG B 1 146 ? 8.578 10.422 -9.844 1 95.94 146 ARG B N 1
ATOM 3345 C CA . ARG B 1 146 ? 7.527 11.234 -10.445 1 95.94 146 ARG B CA 1
ATOM 3346 C C . ARG B 1 146 ? 6.512 10.367 -11.172 1 95.94 146 ARG B C 1
ATOM 3348 O O . ARG B 1 146 ? 5.301 10.578 -11.062 1 95.94 146 ARG B O 1
ATOM 3355 N N . GLU B 1 147 ? 6.98 9.445 -11.875 1 93.88 147 GLU B N 1
ATOM 3356 C CA . GLU B 1 147 ? 6.102 8.531 -12.602 1 93.88 147 GLU B CA 1
ATOM 3357 C C . GLU B 1 147 ? 5.25 7.711 -11.641 1 93.88 147 GLU B C 1
ATOM 3359 O O . GLU B 1 147 ? 4.055 7.508 -11.875 1 93.88 147 GLU B O 1
ATOM 3364 N N . ALA B 1 148 ? 5.891 7.23 -10.586 1 93.5 148 ALA B N 1
ATOM 3365 C CA . ALA B 1 148 ? 5.16 6.461 -9.586 1 93.5 148 ALA B CA 1
ATOM 3366 C C . ALA B 1 148 ? 4.066 7.305 -8.938 1 93.5 148 ALA B C 1
ATOM 3368 O O . ALA B 1 148 ? 2.957 6.816 -8.703 1 93.5 148 ALA B O 1
ATOM 3369 N N . LEU B 1 149 ? 4.355 8.539 -8.672 1 96.12 149 LEU B N 1
ATOM 3370 C CA . LEU B 1 149 ? 3.361 9.453 -8.109 1 96.12 149 LEU B CA 1
ATOM 3371 C C . LEU B 1 149 ? 2.166 9.594 -9.047 1 96.12 149 LEU B C 1
ATOM 3373 O O . LEU B 1 149 ? 1.017 9.492 -8.609 1 96.12 149 LEU B O 1
ATOM 3377 N N . THR B 1 150 ? 2.469 9.781 -10.273 1 95.25 150 THR B N 1
ATOM 3378 C CA . THR B 1 150 ? 1.445 10.023 -11.281 1 95.25 150 THR B CA 1
ATOM 3379 C C . THR B 1 150 ? 0.544 8.797 -11.445 1 95.25 150 THR B C 1
ATOM 3381 O O . THR B 1 150 ? -0.674 8.93 -11.578 1 95.25 150 THR B O 1
ATOM 3384 N N . ARG B 1 151 ? 1.089 7.637 -11.312 1 91.31 151 ARG B N 1
ATOM 3385 C CA . ARG B 1 151 ? 0.36 6.402 -11.586 1 91.31 151 ARG B CA 1
ATOM 3386 C C . ARG B 1 151 ? -0.389 5.922 -10.352 1 91.31 151 ARG B C 1
ATOM 3388 O O . ARG B 1 151 ? -1.279 5.074 -10.445 1 91.31 151 ARG B O 1
ATOM 3395 N N . SER B 1 152 ? -0.003 6.426 -9.242 1 94.81 152 SER B N 1
ATOM 3396 C CA . SER B 1 152 ? -0.571 5.93 -7.992 1 94.81 152 SER B CA 1
ATOM 3397 C C . SER B 1 152 ? -2.076 6.176 -7.938 1 94.81 152 SER B C 1
ATOM 3399 O O . SER B 1 152 ? -2.557 7.219 -8.375 1 94.81 152 SER B O 1
ATOM 3401 N N . ARG B 1 153 ? -2.803 5.23 -7.34 1 92.81 153 ARG B N 1
ATOM 3402 C CA . ARG B 1 153 ? -4.238 5.367 -7.125 1 92.81 153 ARG B CA 1
ATOM 3403 C C . ARG B 1 153 ? -4.531 6.137 -5.84 1 92.81 153 ARG B C 1
ATOM 3405 O O . ARG B 1 153 ? -5.684 6.473 -5.559 1 92.81 153 ARG B O 1
ATOM 3412 N N . PHE B 1 154 ? -3.543 6.395 -5.043 1 96.38 154 PHE B N 1
ATOM 3413 C CA . PHE B 1 154 ? -3.676 7.148 -3.803 1 96.38 154 PHE B CA 1
ATOM 3414 C C . PHE B 1 154 ? -3.359 8.617 -4.027 1 96.38 154 PHE B C 1
ATOM 3416 O O . PHE B 1 154 ? -2.525 8.961 -4.867 1 96.38 154 PHE B O 1
ATOM 3423 N N . PRO B 1 155 ? -4.074 9.516 -3.312 1 98.38 155 PRO B N 1
ATOM 3424 C CA . PRO B 1 155 ? -3.652 10.922 -3.35 1 98.38 155 PRO B CA 1
ATOM 3425 C C . PRO B 1 155 ? -2.301 11.148 -2.676 1 98.38 155 PRO B C 1
ATOM 3427 O O . PRO B 1 155 ? -2.168 10.938 -1.467 1 98.38 155 PRO B O 1
ATOM 3430 N N . LEU B 1 156 ? -1.319 11.555 -3.434 1 98.69 156 LEU B N 1
ATOM 3431 C CA . LEU B 1 156 ? 0.04 11.656 -2.914 1 98.69 156 LEU B CA 1
ATOM 3432 C C . LEU B 1 156 ? 0.649 13.016 -3.246 1 98.69 156 LEU B C 1
ATOM 3434 O O . LEU B 1 156 ? 0.431 13.547 -4.336 1 98.69 156 LEU B O 1
ATOM 3438 N N . VAL B 1 157 ? 1.46 13.516 -2.332 1 98.62 157 VAL B N 1
ATOM 3439 C CA . VAL B 1 157 ? 2.199 14.766 -2.477 1 98.62 157 VAL B CA 1
ATOM 3440 C C . VAL B 1 157 ? 3.688 14.516 -2.242 1 98.62 157 VAL B C 1
ATOM 3442 O O . VAL B 1 157 ? 4.062 13.758 -1.344 1 98.62 157 VAL B O 1
ATOM 3445 N N . TRP B 1 158 ? 4.508 15.102 -3.057 1 98.12 158 TRP B N 1
ATOM 3446 C CA . TRP B 1 158 ? 5.953 15.141 -2.861 1 98.12 158 TRP B CA 1
ATOM 3447 C C . TRP B 1 158 ? 6.414 16.547 -2.486 1 98.12 158 TRP B C 1
ATOM 3449 O O . TRP 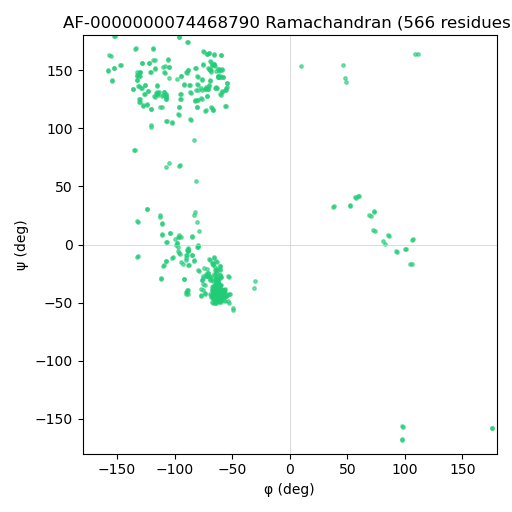B 1 158 ? 6.07 17.516 -3.162 1 98.12 158 TRP B O 1
ATOM 3459 N N . CYS B 1 159 ? 7.223 16.625 -1.428 1 97.81 159 CYS B N 1
ATOM 3460 C CA . CYS B 1 159 ? 7.797 17.906 -1.021 1 97.81 159 CYS B CA 1
ATOM 3461 C C . CYS B 1 159 ? 9.32 17.828 -0.965 1 97.81 159 CYS B C 1
ATOM 3463 O O . CYS B 1 159 ? 9.875 17.016 -0.223 1 97.81 159 CYS B O 1
ATOM 3465 N N . LEU B 1 160 ? 9.914 18.688 -1.771 1 96.75 160 LEU B N 1
ATOM 3466 C CA . LEU B 1 160 ? 11.352 18.891 -1.644 1 96.75 160 LEU B CA 1
ATOM 3467 C C . LEU B 1 160 ? 11.656 19.953 -0.588 1 96.75 160 LEU B C 1
ATOM 3469 O O . LEU B 1 160 ? 11.43 21.141 -0.818 1 96.75 160 LEU B O 1
ATOM 3473 N N . VAL B 1 161 ? 12.172 19.469 0.544 1 96.94 161 VAL B N 1
ATOM 3474 C CA . VAL B 1 161 ? 12.461 20.391 1.646 1 96.94 161 VAL B CA 1
ATOM 3475 C C . VAL B 1 161 ? 13.883 20.141 2.15 1 96.94 161 VAL B C 1
ATOM 3477 O O . VAL B 1 161 ? 14.234 19.031 2.543 1 96.94 161 VAL B O 1
ATOM 3480 N N . GLY B 1 162 ? 14.633 21.156 2.172 1 95.38 162 GLY B N 1
ATOM 3481 C CA . GLY B 1 162 ? 15.992 21.031 2.672 1 95.38 162 GLY B CA 1
ATOM 3482 C C . GLY B 1 162 ? 16.062 20.703 4.152 1 95.38 162 GLY B C 1
ATOM 3483 O O . GLY B 1 162 ? 15.062 20.844 4.867 1 95.38 162 GLY B O 1
ATOM 3484 N N . LEU B 1 163 ? 17.234 20.266 4.562 1 94.81 163 LEU B N 1
ATOM 3485 C CA . LEU B 1 163 ? 17.422 19.922 5.969 1 94.81 163 LEU B CA 1
ATOM 3486 C C . LEU B 1 163 ? 17.188 21.125 6.863 1 94.81 163 LEU B C 1
ATOM 3488 O O . LEU B 1 163 ? 16.812 20.984 8.031 1 94.81 163 LEU B O 1
ATOM 3492 N N . GLU B 1 164 ? 17.297 22.25 6.262 1 93.31 164 GLU B N 1
ATOM 3493 C CA . GLU B 1 164 ? 17.141 23.5 7.016 1 93.31 164 GLU B CA 1
ATOM 3494 C C . GLU B 1 164 ? 15.68 23.953 7.031 1 93.31 164 GLU B C 1
ATOM 3496 O O . GLU B 1 164 ? 15.336 24.922 7.703 1 93.31 164 GLU B O 1
ATOM 3501 N N . GLY B 1 165 ? 14.836 23.312 6.262 1 95.69 165 GLY B N 1
ATOM 3502 C CA . GLY B 1 165 ? 13.414 23.594 6.348 1 95.69 165 GLY B CA 1
ATOM 3503 C C . GLY B 1 165 ? 12.891 24.391 5.164 1 95.69 165 GLY B C 1
ATOM 3504 O O . GLY B 1 165 ? 11.695 24.688 5.09 1 95.69 165 GLY B O 1
ATOM 3505 N N . ARG B 1 166 ? 13.758 24.656 4.18 1 94.44 166 ARG B N 1
ATOM 3506 C CA . ARG B 1 166 ? 13.312 25.406 3.014 1 94.44 166 ARG B CA 1
ATOM 3507 C C . ARG B 1 166 ? 12.555 24.516 2.039 1 94.44 166 ARG B C 1
ATOM 3509 O O . ARG B 1 166 ? 13.086 23.5 1.571 1 94.44 166 ARG B O 1
ATOM 3516 N N . VAL B 1 167 ? 11.352 24.938 1.752 1 96.5 167 VAL B N 1
ATOM 3517 C CA . VAL B 1 167 ? 10.547 24.219 0.769 1 96.5 167 VAL B CA 1
ATOM 3518 C C . VAL B 1 167 ? 10.945 24.656 -0.641 1 96.5 167 VAL B C 1
ATOM 3520 O O . VAL B 1 167 ? 10.852 25.828 -0.985 1 96.5 167 VAL B O 1
ATOM 3523 N N . ARG B 1 168 ? 11.32 23.734 -1.457 1 96.06 168 ARG B N 1
ATOM 3524 C CA . ARG B 1 168 ? 11.828 24.078 -2.781 1 96.06 168 ARG B CA 1
ATOM 3525 C C . ARG B 1 168 ? 10.867 23.625 -3.871 1 96.06 168 ARG B C 1
ATOM 3527 O O . ARG B 1 168 ? 10.82 24.219 -4.949 1 96.06 168 ARG B O 1
ATOM 3534 N N . GLN B 1 169 ? 10.156 22.609 -3.607 1 96.25 169 GLN B N 1
ATOM 3535 C CA . GLN B 1 169 ? 9.234 22.078 -4.605 1 96.25 169 GLN B CA 1
ATOM 3536 C C . GLN B 1 169 ? 8.086 21.328 -3.945 1 96.25 169 GLN B C 1
ATOM 3538 O O . GLN B 1 169 ? 8.273 20.656 -2.934 1 96.25 169 GLN B O 1
ATOM 3543 N N . VAL B 1 170 ? 6.93 21.469 -4.473 1 97.31 170 VAL B N 1
ATOM 3544 C CA . VAL B 1 170 ? 5.766 20.672 -4.102 1 97.31 170 VAL B CA 1
ATOM 3545 C C . VAL B 1 170 ? 5.102 20.125 -5.355 1 97.31 170 VAL B C 1
ATOM 3547 O O . VAL B 1 170 ? 4.781 20.875 -6.285 1 97.31 170 VAL B O 1
ATOM 3550 N N . LEU B 1 171 ? 5 18.812 -5.402 1 97.31 171 LEU B N 1
ATOM 3551 C CA . LEU B 1 171 ? 4.305 18.109 -6.477 1 97.31 171 LEU B CA 1
ATOM 3552 C C . LEU B 1 171 ? 3.168 17.25 -5.922 1 97.31 171 LEU B C 1
ATOM 3554 O O . LEU B 1 171 ? 3.215 16.828 -4.766 1 97.31 171 LEU B O 1
ATOM 3558 N N . TRP B 1 172 ? 2.139 17.094 -6.699 1 98.06 172 TRP B N 1
ATOM 3559 C CA . TRP B 1 172 ? 1.071 16.188 -6.297 1 98.06 172 TRP B CA 1
ATOM 3560 C C . TRP B 1 172 ? 0.432 15.523 -7.512 1 98.06 172 TRP B C 1
ATOM 3562 O O . TRP B 1 172 ? 0.597 15.992 -8.641 1 98.06 172 TRP B O 1
ATOM 3572 N N . ASN B 1 173 ? -0.151 14.352 -7.32 1 97.81 173 ASN B N 1
ATOM 3573 C CA . ASN B 1 173 ? -0.817 13.664 -8.422 1 97.81 173 ASN B CA 1
ATOM 3574 C C . ASN B 1 173 ? -2.279 14.078 -8.539 1 97.81 173 ASN B C 1
ATOM 3576 O O . ASN B 1 173 ? -2.779 14.844 -7.715 1 97.81 173 ASN B O 1
ATOM 3580 N N . GLU B 1 174 ? -2.943 13.617 -9.555 1 97.31 174 GLU B N 1
ATOM 3581 C CA . GLU B 1 174 ? -4.309 14 -9.898 1 97.31 174 GLU B CA 1
ATOM 3582 C C . GLU B 1 174 ? -5.285 13.617 -8.789 1 97.31 174 GLU B C 1
ATOM 3584 O O . GLU B 1 174 ? -6.27 14.32 -8.547 1 97.31 174 GLU B O 1
ATOM 3589 N N . LYS B 1 175 ? -5.02 12.539 -8.086 1 97.62 175 LYS B N 1
ATOM 3590 C CA . LYS B 1 175 ? -5.914 12.047 -7.047 1 97.62 175 LYS B CA 1
ATOM 3591 C C . LYS B 1 175 ? -6.031 13.047 -5.902 1 97.62 175 LYS B C 1
ATOM 3593 O O . LYS B 1 175 ? -7.043 13.078 -5.199 1 97.62 175 LYS B O 1
ATOM 3598 N N . VAL B 1 176 ? -5 13.852 -5.688 1 98.12 176 VAL B N 1
ATOM 3599 C CA . VAL B 1 176 ? -5.051 14.891 -4.66 1 98.12 176 VAL B CA 1
ATOM 3600 C C . VAL B 1 176 ? -6.141 15.898 -5 1 98.12 176 VAL B C 1
ATOM 3602 O O . VAL B 1 176 ? -6.883 16.344 -4.121 1 98.12 176 VAL B O 1
ATOM 3605 N N . GLU B 1 177 ? -6.254 16.25 -6.238 1 95.75 177 GLU B N 1
ATOM 3606 C CA . GLU B 1 177 ? -7.273 17.188 -6.684 1 95.75 177 GLU B CA 1
ATOM 3607 C C . GLU B 1 177 ? -8.68 16.625 -6.465 1 95.75 177 GLU B C 1
ATOM 3609 O O . GLU B 1 177 ? -9.625 17.391 -6.238 1 95.75 177 GLU B O 1
ATOM 3614 N N . GLY B 1 178 ? -8.758 15.32 -6.523 1 94.94 178 GLY B N 1
ATOM 3615 C CA . GLY B 1 178 ? -10.023 14.68 -6.211 1 94.94 178 GLY B CA 1
ATOM 3616 C C . GLY B 1 178 ? -10.438 14.852 -4.762 1 94.94 178 GLY B C 1
ATOM 3617 O O . GLY B 1 178 ? -11.625 14.828 -4.441 1 94.94 178 GLY B O 1
ATOM 3618 N N . VAL B 1 179 ? -9.445 15.008 -3.938 1 96.06 179 VAL B N 1
ATOM 3619 C CA . VAL B 1 179 ? -9.703 15.133 -2.506 1 96.06 179 VAL B CA 1
ATOM 3620 C C . VAL B 1 179 ? -9.93 16.594 -2.145 1 96.06 179 VAL B C 1
ATOM 3622 O O . VAL B 1 179 ? -10.875 16.922 -1.417 1 96.06 179 VAL B O 1
ATOM 3625 N N . VAL B 1 180 ? -9.109 17.484 -2.711 1 96.06 180 VAL B N 1
ATOM 3626 C CA . VAL B 1 180 ? -9.125 18.844 -2.213 1 96.06 180 VAL B CA 1
ATOM 3627 C C . VAL B 1 180 ? -9.805 19.766 -3.227 1 96.06 180 VAL B C 1
ATOM 3629 O O . VAL B 1 180 ? -10.164 20.906 -2.906 1 96.06 180 VAL B O 1
ATOM 3632 N N . GLY B 1 181 ? -9.992 19.312 -4.453 1 93.44 181 GLY B N 1
ATOM 3633 C CA . GLY B 1 181 ? -10.547 20.156 -5.5 1 93.44 181 GLY B CA 1
ATOM 3634 C C . GLY B 1 181 ? -9.484 20.781 -6.387 1 93.44 181 GLY B C 1
ATOM 3635 O O . GLY B 1 181 ? -8.305 20.438 -6.285 1 93.44 181 GLY B O 1
ATOM 3636 N N . ASP B 1 182 ? -9.758 21.75 -7.219 1 92.44 182 ASP B N 1
ATOM 3637 C CA . ASP B 1 182 ? -8.898 22.219 -8.297 1 92.44 182 ASP B CA 1
ATOM 3638 C C . ASP B 1 182 ? -8.219 23.547 -7.914 1 92.44 182 ASP B C 1
ATOM 3640 O O . ASP B 1 182 ? -7.574 24.172 -8.75 1 92.44 182 ASP B O 1
ATOM 3644 N N . GLY B 1 183 ? -8.266 23.984 -6.82 1 95.06 183 GLY B N 1
ATOM 3645 C CA . GLY B 1 183 ? -7.73 25.281 -6.453 1 95.06 183 GLY B CA 1
ATOM 3646 C C . GLY B 1 183 ? -6.27 25.219 -6.047 1 95.06 183 GLY B C 1
ATOM 3647 O O . GLY B 1 183 ? -5.625 26.266 -5.895 1 95.06 183 GLY B O 1
ATOM 3648 N N . LEU B 1 184 ? -5.727 24.047 -5.965 1 95.62 184 LEU B N 1
ATOM 3649 C CA . LEU B 1 184 ? -4.371 23.859 -5.457 1 95.62 184 LEU B CA 1
ATOM 3650 C C . LEU B 1 184 ? -3.34 24.344 -6.473 1 95.62 184 LEU B C 1
ATOM 3652 O O . LEU B 1 184 ? -3.475 24.078 -7.672 1 95.62 184 LEU B O 1
ATOM 3656 N N . GLY B 1 185 ? -2.33 25.078 -6.02 1 96.12 185 GLY B N 1
ATOM 3657 C CA . GLY B 1 185 ? -1.224 25.562 -6.828 1 96.12 185 GLY B CA 1
ATOM 3658 C C . GLY B 1 185 ? 0.05 25.781 -6.031 1 96.12 185 GLY B C 1
ATOM 3659 O O . GLY B 1 185 ? 0.106 25.453 -4.844 1 96.12 185 GLY B O 1
ATOM 3660 N N . VAL B 1 186 ? 1.073 26.203 -6.73 1 95.56 186 VAL B N 1
ATOM 3661 C CA . VAL B 1 186 ? 2.346 26.5 -6.078 1 95.56 186 VAL B CA 1
ATOM 3662 C C . VAL B 1 186 ? 2.904 27.812 -6.621 1 95.56 186 VAL B C 1
ATOM 3664 O O . VAL B 1 186 ? 2.84 28.062 -7.828 1 95.56 186 VAL B O 1
ATOM 3667 N N . GLY B 1 187 ? 3.32 28.594 -5.734 1 92.75 187 GLY B N 1
ATOM 3668 C CA . GLY B 1 187 ? 4.016 29.828 -6.078 1 92.75 187 GLY B CA 1
ATOM 3669 C C . GLY B 1 187 ? 5.434 29.875 -5.535 1 92.75 187 GLY B C 1
ATOM 3670 O O . GLY B 1 187 ? 5.852 29 -4.793 1 92.75 187 GLY B O 1
ATOM 3671 N N . VAL B 1 188 ? 6.211 30.859 -6.02 1 90.06 188 VAL B N 1
ATOM 3672 C CA . VAL B 1 188 ? 7.582 31.062 -5.559 1 90.06 188 VAL B CA 1
ATOM 3673 C C . VAL B 1 188 ? 7.691 32.406 -4.828 1 90.06 188 VAL B C 1
ATOM 3675 O O . VAL B 1 188 ? 7.195 33.406 -5.316 1 90.06 188 VAL B O 1
ATOM 3678 N N . VAL B 1 189 ? 8.25 32.281 -3.668 1 83.94 189 VAL B N 1
ATOM 3679 C CA . VAL B 1 189 ? 8.484 33.5 -2.895 1 83.94 189 VAL B CA 1
ATOM 3680 C C . VAL B 1 189 ? 9.984 33.719 -2.717 1 83.94 189 VAL B C 1
ATOM 3682 O O . VAL B 1 189 ? 10.734 32.781 -2.488 1 83.94 189 VAL B O 1
ATOM 3685 N N . TYR B 1 190 ? 10.398 34.906 -3 1 77.56 190 TYR B N 1
ATOM 3686 C CA . TYR B 1 190 ? 11.812 35.25 -2.865 1 77.56 190 TYR B CA 1
ATOM 3687 C C . TYR B 1 190 ? 12.078 35.938 -1.529 1 77.56 190 TYR B C 1
ATOM 3689 O O . TYR B 1 190 ? 11.312 36.812 -1.107 1 77.56 190 TYR B O 1
ATOM 3697 N N . ARG B 1 191 ? 12.781 35.344 -0.62 1 65.06 191 ARG B N 1
ATOM 3698 C CA . ARG B 1 191 ? 13.125 35.938 0.667 1 65.06 191 ARG B CA 1
ATOM 3699 C C . ARG B 1 191 ? 14.195 37 0.505 1 65.06 191 ARG B C 1
ATOM 3701 O O . ARG B 1 191 ? 15.18 36.812 -0.205 1 65.06 191 ARG B O 1
ATOM 3708 N N . ALA B 1 192 ? 13.742 38.344 0.828 1 58.31 192 ALA B N 1
ATOM 3709 C CA . ALA B 1 192 ? 14.57 39.531 0.68 1 58.31 192 ALA B CA 1
ATOM 3710 C C . ALA B 1 192 ? 15.945 39.344 1.322 1 58.31 192 ALA B C 1
ATOM 3712 O O . ALA B 1 192 ? 16.953 39.812 0.805 1 58.31 192 ALA B O 1
ATOM 3713 N N . ASP B 1 193 ? 15.844 38.969 2.645 1 54.12 193 ASP B N 1
ATOM 3714 C CA . ASP B 1 193 ? 17.125 39.156 3.32 1 54.12 193 ASP B CA 1
ATOM 3715 C C . ASP B 1 193 ? 18.203 38.281 2.711 1 54.12 193 ASP B C 1
ATOM 3717 O O . ASP B 1 193 ? 19.375 38.344 3.088 1 54.12 193 ASP B O 1
ATOM 3721 N N . ALA B 1 194 ? 17.844 37.062 2.455 1 49.62 194 ALA B N 1
ATOM 3722 C CA . ALA B 1 194 ? 18.891 36.094 2.232 1 49.62 194 ALA B CA 1
ATOM 3723 C C . ALA B 1 194 ? 19.438 36.156 0.807 1 49.62 194 ALA B C 1
ATOM 3725 O O . ALA B 1 194 ? 18.734 35.781 -0.145 1 49.62 194 ALA B O 1
ATOM 3726 N N . GLY B 1 195 ? 19.844 37.188 0.354 1 46.69 195 GLY B N 1
ATOM 3727 C CA . GLY B 1 195 ? 20.391 37.312 -0.987 1 46.69 195 GLY B CA 1
ATOM 3728 C C . GLY B 1 195 ? 19.547 36.625 -2.045 1 46.69 195 GLY B C 1
ATOM 3729 O O . GLY B 1 195 ? 18.609 35.906 -1.722 1 46.69 195 GLY B O 1
ATOM 3730 N N . GLU B 1 196 ? 19.594 37.094 -3.465 1 51.41 196 GLU B N 1
ATOM 3731 C CA . GLU B 1 196 ? 18.828 36.781 -4.672 1 51.41 196 GLU B CA 1
ATOM 3732 C C . GLU B 1 196 ? 18.344 35.344 -4.648 1 51.41 196 GLU B C 1
ATOM 3734 O O . GLU B 1 196 ? 17.328 35 -5.262 1 51.41 196 GLU B O 1
ATOM 3739 N N . GLN B 1 197 ? 19.125 34.312 -4.129 1 54.91 197 GLN B N 1
ATOM 3740 C CA . GLN B 1 197 ? 19.156 32.938 -4.672 1 54.91 197 GLN B CA 1
ATOM 3741 C C . GLN B 1 197 ? 18.234 32.031 -3.893 1 54.91 197 GLN B C 1
ATOM 3743 O O . GLN B 1 197 ? 18.047 30.859 -4.266 1 54.91 197 GLN B O 1
ATOM 3748 N N . ASP B 1 198 ? 17.531 32.438 -2.709 1 70.56 198 ASP B N 1
ATOM 3749 C CA . ASP B 1 198 ? 16.953 31.297 -2.045 1 70.56 198 ASP B CA 1
ATOM 3750 C C . ASP B 1 198 ? 15.438 31.234 -2.258 1 70.56 198 ASP B C 1
ATOM 3752 O O . ASP B 1 198 ? 14.672 31.797 -1.479 1 70.56 198 ASP B O 1
ATOM 3756 N N . ALA B 1 199 ? 14.984 30.953 -3.391 1 84.81 199 ALA B N 1
ATOM 3757 C CA . ALA B 1 199 ? 13.586 30.766 -3.766 1 84.81 199 ALA B CA 1
ATOM 3758 C C . ALA B 1 199 ? 12.945 29.641 -2.971 1 84.81 199 ALA B C 1
ATOM 3760 O O . ALA B 1 199 ? 13.594 28.625 -2.695 1 84.81 199 ALA B O 1
ATOM 3761 N N . GLU B 1 200 ? 11.719 30.016 -2.355 1 92 200 GLU B N 1
ATOM 3762 C CA . GLU B 1 200 ? 10.945 29.016 -1.633 1 92 200 GLU B CA 1
ATOM 3763 C C . GLU B 1 200 ? 9.602 28.766 -2.312 1 92 200 GLU B C 1
ATOM 3765 O O . GLU B 1 200 ? 8.953 29.703 -2.793 1 92 200 GLU B O 1
ATOM 3770 N N . ALA B 1 201 ? 9.273 27.578 -2.387 1 94.56 201 ALA B N 1
ATOM 3771 C CA . ALA B 1 201 ? 7.961 27.219 -2.918 1 94.56 201 ALA B CA 1
ATOM 3772 C C . ALA B 1 201 ? 6.879 27.375 -1.855 1 94.56 201 ALA B C 1
ATOM 3774 O O . ALA B 1 201 ? 7.098 27.062 -0.685 1 94.56 201 ALA B O 1
ATOM 3775 N N . ARG B 1 202 ? 5.715 27.938 -2.299 1 93.25 202 ARG B N 1
ATOM 3776 C CA . ARG B 1 202 ? 4.574 28.094 -1.404 1 93.25 202 ARG B CA 1
ATOM 3777 C C . ARG B 1 202 ? 3.305 27.531 -2.033 1 93.25 202 ARG B C 1
ATOM 3779 O O . ARG B 1 202 ? 3.057 27.719 -3.225 1 93.25 202 ARG B O 1
ATOM 3786 N N . VAL B 1 203 ? 2.609 26.797 -1.195 1 96 203 VAL B N 1
ATOM 3787 C CA . VAL B 1 203 ? 1.33 26.281 -1.666 1 96 203 VAL B CA 1
ATOM 3788 C C . VAL B 1 203 ? 0.326 27.422 -1.8 1 96 203 VAL B C 1
ATOM 3790 O O . VAL B 1 203 ? 0.26 28.297 -0.94 1 96 203 VAL B O 1
ATOM 3793 N N . THR B 1 204 ? -0.425 27.406 -2.904 1 96.5 204 THR B N 1
ATOM 3794 C CA . THR B 1 204 ? -1.451 28.406 -3.141 1 96.5 204 THR B CA 1
ATOM 3795 C C . THR B 1 204 ? -2.818 27.766 -3.328 1 96.5 204 THR B C 1
ATOM 3797 O O . THR B 1 204 ? -2.908 26.562 -3.594 1 96.5 204 THR B O 1
ATOM 3800 N N . TRP B 1 205 ? -3.791 28.5 -3.076 1 96.25 205 TRP B N 1
ATOM 3801 C CA . TRP B 1 205 ? -5.18 28.141 -3.355 1 96.25 205 TRP B CA 1
ATOM 3802 C C . TRP B 1 205 ? -5.875 29.234 -4.152 1 96.25 205 TRP B C 1
ATOM 3804 O O . TRP B 1 205 ? -5.949 30.391 -3.701 1 96.25 205 TRP B O 1
ATOM 3814 N N . ASP B 1 206 ? -6.352 28.906 -5.344 1 94.94 206 ASP B N 1
ATOM 3815 C CA . ASP B 1 206 ? -6.965 29.859 -6.258 1 94.94 206 ASP B CA 1
ATOM 3816 C C . ASP B 1 206 ? -6.055 31.062 -6.492 1 94.94 206 ASP B C 1
ATOM 3818 O O . ASP B 1 206 ? -6.504 32.219 -6.453 1 94.94 206 ASP B O 1
ATOM 3822 N N . GLY B 1 207 ? -4.754 30.797 -6.469 1 93.38 207 GLY B N 1
ATOM 3823 C CA . GLY B 1 207 ? -3.773 31.797 -6.848 1 93.38 207 GLY B CA 1
ATOM 3824 C C . GLY B 1 207 ? -3.256 32.594 -5.672 1 93.38 207 GLY B C 1
ATOM 3825 O O . GLY B 1 207 ? -2.352 33.438 -5.824 1 93.38 207 GLY B O 1
ATOM 3826 N N . GLU B 1 208 ? -3.822 32.375 -4.551 1 94.31 208 GLU B N 1
ATOM 3827 C CA . GLU B 1 208 ? -3.383 33.094 -3.361 1 94.31 208 GLU B CA 1
ATOM 3828 C C . GLU B 1 208 ? -2.633 32.188 -2.4 1 94.31 208 GLU B C 1
ATOM 3830 O O . GLU B 1 208 ? -2.92 30.984 -2.328 1 94.31 208 GLU B O 1
ATOM 3835 N N . ASP B 1 209 ? -1.771 32.781 -1.633 1 92.5 209 ASP B N 1
ATOM 3836 C CA . ASP B 1 209 ? -1.019 31.984 -0.661 1 92.5 209 ASP B CA 1
ATOM 3837 C C . ASP B 1 209 ? -1.947 31.375 0.383 1 92.5 209 ASP B C 1
ATOM 3839 O O . ASP B 1 209 ? -2.859 32.031 0.88 1 92.5 209 ASP B O 1
ATOM 3843 N N . VAL B 1 210 ? -1.7 30.172 0.632 1 94.75 210 VAL B N 1
ATOM 3844 C CA . VAL B 1 210 ? -2.422 29.531 1.729 1 94.75 210 VAL B CA 1
ATOM 3845 C C . VAL B 1 210 ? -1.961 30.125 3.061 1 94.75 210 VAL B C 1
ATOM 3847 O O . VAL B 1 210 ? -0.775 30.406 3.242 1 94.75 210 VAL B O 1
ATOM 3850 N N . PRO B 1 211 ? -2.877 30.312 3.965 1 93.12 211 PRO B N 1
ATOM 3851 C CA . PRO B 1 211 ? -2.492 30.906 5.254 1 93.12 211 PRO B CA 1
ATOM 3852 C C . PRO B 1 211 ? -1.639 29.953 6.094 1 93.12 211 PRO B C 1
ATOM 3854 O O . PRO B 1 211 ? -1.687 28.734 5.902 1 93.12 211 PRO B O 1
ATOM 3857 N N . GLU B 1 212 ? -0.899 30.547 7.008 1 94.12 212 GLU B N 1
ATOM 3858 C CA . GLU B 1 212 ? -0.24 29.719 8.016 1 94.12 212 GLU B CA 1
ATOM 3859 C C . GLU B 1 212 ? -1.258 29.078 8.953 1 94.12 212 GLU B C 1
ATOM 3861 O O . GLU B 1 212 ? -2.348 29.609 9.156 1 94.12 212 GLU B O 1
ATOM 3866 N N . VAL B 1 213 ? -0.861 28.016 9.492 1 94 213 VAL B N 1
ATOM 3867 C CA . VAL B 1 213 ? -1.794 27.266 10.312 1 94 213 VAL B CA 1
ATOM 3868 C C . VAL B 1 213 ? -2.225 28.094 11.516 1 94 213 VAL B C 1
ATOM 3870 O O . VAL B 1 213 ? -3.365 28 11.977 1 94 213 VAL B O 1
ATOM 3873 N N . ASP B 1 214 ? -1.364 28.969 12.023 1 93.81 214 ASP B N 1
ATOM 3874 C CA . ASP B 1 214 ? -1.711 29.812 13.164 1 93.81 214 ASP B CA 1
ATOM 3875 C C . ASP B 1 214 ? -2.895 30.719 12.828 1 93.81 214 ASP B C 1
ATOM 3877 O O . ASP B 1 214 ? -3.752 30.969 13.68 1 93.81 214 ASP B O 1
ATOM 3881 N N . ALA B 1 215 ? -2.871 31.188 11.648 1 94.56 215 ALA B N 1
ATOM 3882 C CA . ALA B 1 215 ? -3.986 32.031 11.203 1 94.56 215 ALA B CA 1
ATOM 3883 C C . ALA B 1 215 ? -5.277 31.219 11.125 1 94.56 215 ALA B C 1
ATOM 3885 O O . ALA B 1 215 ? -6.355 31.719 11.445 1 94.56 215 ALA B O 1
ATOM 3886 N N . VAL B 1 216 ? -5.152 30.047 10.734 1 94.62 216 VAL B N 1
ATOM 3887 C CA . VAL B 1 216 ? -6.316 29.172 10.648 1 94.62 216 VAL B CA 1
ATOM 3888 C C . VAL B 1 216 ? -6.863 28.891 12.047 1 94.62 216 VAL B C 1
ATOM 3890 O O . VAL B 1 216 ? -8.078 28.953 12.266 1 94.62 216 VAL B O 1
ATOM 3893 N N . VAL B 1 217 ? -6.004 28.594 12.938 1 94.12 217 VAL B N 1
ATOM 3894 C CA . VAL B 1 217 ? -6.395 28.312 14.312 1 94.12 217 VAL B CA 1
ATOM 3895 C C . VAL B 1 217 ? -7.078 29.531 14.922 1 94.12 217 VAL B C 1
ATOM 3897 O O . VAL B 1 217 ? -8.094 29.391 15.609 1 94.12 217 VAL B O 1
ATOM 3900 N N . GLU B 1 218 ? -6.543 30.625 14.648 1 94.62 218 GLU B N 1
ATOM 3901 C CA . GLU B 1 218 ? -7.164 31.859 15.125 1 94.62 218 GLU B CA 1
ATOM 3902 C C . GLU B 1 218 ? -8.57 32.031 14.57 1 94.62 218 GLU B C 1
ATOM 3904 O O . GLU B 1 218 ? -9.5 32.375 15.297 1 94.62 218 GLU B O 1
ATOM 3909 N N . ARG B 1 219 ? -8.711 31.828 13.359 1 94.38 219 ARG B N 1
ATOM 3910 C CA . ARG B 1 219 ? -10.031 31.906 12.742 1 94.38 219 ARG B CA 1
ATOM 3911 C C . ARG B 1 219 ? -10.992 30.906 13.375 1 94.38 219 ARG B C 1
ATOM 3913 O O . ARG B 1 219 ? -12.156 31.234 13.625 1 94.38 219 ARG B O 1
ATOM 3920 N N . MET B 1 220 ? -10.508 29.734 13.617 1 95.44 220 MET B N 1
ATOM 3921 C CA . MET B 1 220 ? -11.336 28.703 14.258 1 95.44 220 MET B CA 1
ATOM 3922 C C . MET B 1 220 ? -11.836 29.188 15.617 1 95.44 220 MET B C 1
ATOM 3924 O O . MET B 1 220 ? -12.992 28.969 15.969 1 95.44 220 MET B O 1
ATOM 3928 N N . GLU B 1 221 ? -10.961 29.797 16.281 1 94.69 221 GLU B N 1
ATOM 3929 C CA . GLU B 1 221 ? -11.32 30.281 17.609 1 94.69 221 GLU B CA 1
ATOM 3930 C C . GLU B 1 221 ? -12.367 31.391 17.516 1 94.69 221 GLU B C 1
ATOM 3932 O O . GLU B 1 221 ? -13.305 31.438 18.312 1 94.69 221 GLU B O 1
ATOM 3937 N N . VAL B 1 222 ? -12.219 32.25 16.578 1 95.44 222 VAL B N 1
ATOM 3938 C CA . VAL B 1 222 ? -13.18 33.312 16.375 1 95.44 222 VAL B CA 1
ATOM 3939 C C . VAL B 1 222 ? -14.539 32.75 16.016 1 95.44 222 VAL B C 1
ATOM 3941 O O . VAL B 1 222 ? -15.555 33.094 16.609 1 95.44 222 VAL B O 1
ATOM 3944 N N . MET B 1 223 ? -14.57 31.859 15.102 1 96.44 223 MET B N 1
ATOM 3945 C CA . MET B 1 223 ? -15.82 31.281 14.641 1 96.44 223 MET B CA 1
ATOM 3946 C C . MET B 1 223 ? -16.469 30.438 15.734 1 96.44 223 MET B C 1
ATOM 3948 O O . MET B 1 223 ? -17.703 30.375 15.836 1 96.44 223 MET B O 1
ATOM 3952 N N . GLN B 1 224 ? -15.641 29.766 16.5 1 96.56 224 GLN B N 1
ATOM 3953 C CA . GLN B 1 224 ? -16.125 29.016 17.656 1 96.56 224 GLN B CA 1
ATOM 3954 C C . GLN B 1 224 ? -16.891 29.922 18.625 1 96.56 224 GLN B C 1
ATOM 3956 O O . GLN B 1 224 ? -17.984 29.578 19.062 1 96.56 224 GLN B O 1
ATOM 3961 N N . ARG B 1 225 ? -16.312 31.031 18.922 1 96.06 225 ARG B N 1
ATOM 3962 C CA . ARG B 1 225 ? -16.969 31.969 19.828 1 96.06 225 ARG B CA 1
ATOM 3963 C C . ARG B 1 225 ? -18.297 32.469 19.25 1 96.06 225 ARG B C 1
ATOM 3965 O O . ARG B 1 225 ? -19.312 32.5 19.953 1 96.06 225 ARG B O 1
ATOM 3972 N N . ARG B 1 226 ? -18.281 32.75 18.031 1 96.56 226 ARG B N 1
ATOM 3973 C CA . ARG B 1 226 ? -19.5 33.219 17.375 1 96.56 226 ARG B CA 1
ATOM 3974 C C . ARG B 1 226 ? -20.562 32.125 17.344 1 96.56 226 ARG B C 1
ATOM 3976 O O . ARG B 1 226 ? -21.75 32.406 17.531 1 96.56 226 ARG B O 1
ATOM 3983 N N . TRP B 1 227 ? -20.094 30.984 17.109 1 97.62 227 TRP B N 1
ATOM 3984 C CA . TRP B 1 227 ? -21 29.844 17.047 1 97.62 227 TRP B CA 1
ATOM 3985 C C . TRP B 1 227 ? -21.656 29.594 18.406 1 97.62 227 TRP B C 1
ATOM 3987 O O . TRP B 1 227 ? -22.875 29.391 18.484 1 97.62 227 TRP B O 1
ATOM 3997 N N . PHE B 1 228 ? -20.938 29.734 19.453 1 96.94 228 PHE B N 1
ATOM 3998 C CA . PHE B 1 228 ? -21.484 29.516 20.781 1 96.94 228 PHE B CA 1
ATOM 3999 C C . PHE B 1 228 ? -22.422 30.641 21.188 1 96.94 228 PHE B C 1
ATOM 4001 O O . PHE B 1 228 ? -23.359 30.422 21.953 1 96.94 228 PHE B O 1
ATOM 4008 N N . GLU B 1 229 ? -22.219 31.781 20.625 1 95.44 229 GLU B N 1
ATOM 4009 C CA . GLU B 1 229 ? -23.094 32.906 20.906 1 95.44 229 GLU B CA 1
ATOM 4010 C C . GLU B 1 229 ? -24.516 32.656 20.406 1 95.44 229 GLU B C 1
ATOM 4012 O O . GLU B 1 229 ? -25.484 33.219 20.922 1 95.44 229 GLU B O 1
ATOM 4017 N N . LEU B 1 230 ? -24.609 31.797 19.5 1 95.25 230 LEU B N 1
ATOM 4018 C CA . LEU B 1 230 ? -25.922 31.484 18.906 1 95.25 230 LEU B CA 1
ATOM 4019 C C . LEU B 1 230 ? -26.844 30.859 19.938 1 95.25 230 LEU B C 1
ATOM 4021 O O . LEU B 1 230 ? -28.062 30.859 19.766 1 95.25 230 LEU B O 1
ATOM 4025 N N . TRP B 1 231 ? -26.25 30.375 20.938 1 94.56 231 TRP B N 1
ATOM 4026 C CA . TRP B 1 231 ? -27.047 29.562 21.844 1 94.56 231 TRP B CA 1
ATOM 4027 C C . TRP B 1 231 ? -27.422 30.344 23.094 1 94.56 231 TRP B C 1
ATOM 4029 O O . TRP B 1 231 ? -28.188 29.875 23.938 1 94.56 231 TRP B O 1
ATOM 4039 N N . GLY B 1 232 ? -26.844 31.469 23.328 1 90.62 232 GLY B N 1
ATOM 4040 C CA . GLY B 1 232 ? -27.219 32.375 24.406 1 90.62 232 GLY B CA 1
ATOM 4041 C C . GLY B 1 232 ? -26.797 31.875 25.781 1 90.62 232 GLY B C 1
ATOM 4042 O O . GLY B 1 232 ? -27.516 32.031 26.766 1 90.62 232 GLY B O 1
ATOM 4043 N N . VAL B 1 233 ? -25.766 31.141 25.781 1 91.44 233 VAL B N 1
ATOM 4044 C CA . VAL B 1 233 ? -25.297 30.609 27.062 1 91.44 233 VAL B CA 1
ATOM 4045 C C . VAL B 1 233 ? -23.891 31.109 27.344 1 91.44 233 VAL B C 1
ATOM 4047 O O . VAL B 1 233 ? -23.188 31.562 26.438 1 91.44 233 VAL B O 1
ATOM 4050 N N . GLY B 1 234 ? -23.562 31.062 28.656 1 92.25 234 GLY B N 1
ATOM 4051 C CA . GLY B 1 234 ? -22.203 31.438 29.047 1 92.25 234 GLY B CA 1
ATOM 4052 C C . GLY B 1 234 ? -21.172 30.375 28.719 1 92.25 234 GLY B C 1
ATOM 4053 O O . GLY B 1 234 ? -21.531 29.234 28.391 1 92.25 234 GLY B O 1
ATOM 4054 N N . GLU B 1 235 ? -19.891 30.703 28.781 1 94 235 GLU B N 1
ATOM 4055 C CA . GLU B 1 235 ? -18.781 29.828 28.422 1 94 235 GLU B CA 1
ATOM 4056 C C . GLU B 1 235 ? -18.766 28.578 29.297 1 94 235 GLU B C 1
ATOM 4058 O O . GLU B 1 235 ? -18.312 27.516 28.859 1 94 235 GLU B O 1
ATOM 4063 N N . GLU B 1 236 ? -19.312 28.703 30.469 1 93.62 236 GLU B N 1
ATOM 4064 C CA . GLU B 1 236 ? -19.328 27.578 31.406 1 93.62 236 GLU B CA 1
ATOM 4065 C C . GLU B 1 236 ? -20.203 26.453 30.891 1 93.62 236 GLU B C 1
ATOM 4067 O O . GLU B 1 236 ? -20.078 25.312 31.344 1 93.62 236 GLU B O 1
ATOM 4072 N N . ARG B 1 237 ? -21.047 26.766 29.906 1 94.94 237 ARG B N 1
ATOM 4073 C CA . ARG B 1 237 ? -21.984 25.766 29.422 1 94.94 237 ARG B CA 1
ATOM 4074 C C . ARG B 1 237 ? -21.641 25.312 28.016 1 94.94 237 ARG B C 1
ATOM 4076 O O . ARG B 1 237 ? -22.406 24.578 27.391 1 94.94 237 ARG B O 1
ATOM 4083 N N . TRP B 1 238 ? -20.547 25.703 27.531 1 96.12 238 TRP B N 1
ATOM 4084 C CA . TRP B 1 238 ? -20.156 25.375 26.172 1 96.12 238 TRP B CA 1
ATOM 4085 C C . TRP B 1 238 ? -20.109 23.859 25.969 1 96.12 238 TRP B C 1
ATOM 4087 O O . TRP B 1 238 ? -20.578 23.344 24.938 1 96.12 238 TRP B O 1
ATOM 4097 N N . GLU B 1 239 ? -19.594 23.141 26.891 1 95.19 239 GLU B N 1
ATOM 4098 C CA . GLU B 1 239 ? -19.5 21.688 26.781 1 95.19 239 GLU B CA 1
ATOM 4099 C C . GLU B 1 239 ? -20.891 21.047 26.719 1 95.19 239 GLU B C 1
ATOM 4101 O O . GLU B 1 239 ? -21.094 20.062 26.016 1 95.19 239 GLU B O 1
ATOM 4106 N N . GLU B 1 240 ? -21.688 21.625 27.453 1 95.31 240 GLU B N 1
ATOM 4107 C CA . GLU B 1 240 ? -23.062 21.141 27.438 1 95.31 240 GLU B CA 1
ATOM 4108 C C . GLU B 1 240 ? -23.719 21.359 26.078 1 95.31 240 GLU B C 1
ATOM 4110 O O . GLU B 1 240 ? -24.391 20.469 25.562 1 95.31 240 GLU B O 1
ATOM 4115 N N . VAL B 1 241 ? -23.594 22.562 25.609 1 96.56 241 VAL B N 1
ATOM 4116 C CA . VAL B 1 241 ? -24.141 22.875 24.297 1 96.56 241 VAL B CA 1
ATOM 4117 C C . VAL B 1 241 ? -23.609 21.891 23.266 1 96.56 241 VAL B C 1
ATOM 4119 O O . VAL B 1 241 ? -24.375 21.328 22.469 1 96.56 241 VAL B O 1
ATOM 4122 N N . LEU B 1 242 ? -22.328 21.719 23.297 1 96.94 242 LEU B N 1
ATOM 4123 C CA . LEU B 1 242 ? -21.688 20.828 22.344 1 96.94 242 LEU B CA 1
ATOM 4124 C C . LEU B 1 242 ? -22.266 19.406 22.453 1 96.94 242 LEU B C 1
ATOM 4126 O O . LEU B 1 242 ? -22.531 18.75 21.453 1 96.94 242 LEU B O 1
ATOM 4130 N N . GLY B 1 243 ? -22.438 18.938 23.641 1 96.5 243 GLY B N 1
ATOM 4131 C CA . GLY B 1 243 ? -23.031 17.625 23.859 1 96.5 243 GLY B CA 1
ATOM 4132 C C . GLY B 1 243 ? -24.406 17.5 23.234 1 96.5 243 GLY B C 1
ATOM 4133 O O . GLY B 1 243 ? -24.703 16.5 22.562 1 96.5 243 GLY B O 1
ATOM 4134 N N . VAL B 1 244 ? -25.203 18.484 23.422 1 96.81 244 VAL B N 1
ATOM 4135 C CA . VAL B 1 244 ? -26.562 18.484 22.906 1 96.81 244 VAL B CA 1
ATOM 4136 C C . VAL B 1 244 ? -26.531 18.516 21.375 1 96.81 244 VAL B C 1
ATOM 4138 O O . VAL B 1 244 ? -27.234 17.75 20.719 1 96.81 244 VAL B O 1
ATOM 4141 N N . VAL B 1 245 ? -25.766 19.344 20.844 1 97.38 245 VAL B N 1
ATOM 4142 C CA . VAL B 1 245 ? -25.688 19.5 19.391 1 97.38 245 VAL B CA 1
ATOM 4143 C C . VAL B 1 245 ? -25.172 18.219 18.766 1 97.38 245 VAL B C 1
ATOM 4145 O O . VAL B 1 245 ? -25.672 17.766 17.734 1 97.38 245 VAL B O 1
ATOM 4148 N N . GLU B 1 246 ? -24.156 17.609 19.375 1 96.62 246 GLU B N 1
ATOM 4149 C CA . GLU B 1 246 ? -23.594 16.375 18.844 1 96.62 246 GLU B CA 1
ATOM 4150 C C . GLU B 1 246 ? -24.625 15.258 18.828 1 96.62 246 GLU B C 1
ATOM 4152 O O . GLU B 1 246 ? -24.609 14.414 17.922 1 96.62 246 GLU B O 1
ATOM 4157 N N . ARG B 1 247 ? -25.453 15.25 19.75 1 96.44 247 ARG B N 1
ATOM 4158 C CA . ARG B 1 247 ? -26.5 14.234 19.844 1 96.44 247 ARG B CA 1
ATOM 4159 C C . ARG B 1 247 ? -27.578 14.469 18.797 1 96.44 247 ARG B C 1
ATOM 4161 O O . ARG B 1 247 ? -28.031 13.523 18.141 1 96.44 247 ARG B O 1
ATOM 4168 N N . LEU B 1 248 ? -27.984 15.703 18.594 1 96.69 248 LEU B N 1
ATOM 4169 C CA . LEU B 1 248 ? -29.109 16.031 17.75 1 96.69 248 LEU B CA 1
ATOM 4170 C C . LEU B 1 248 ? -28.672 16.234 16.297 1 96.69 248 LEU B C 1
ATOM 4172 O O . LEU B 1 248 ? -29.391 15.867 15.367 1 96.69 248 LEU B O 1
ATOM 4176 N N . PHE B 1 249 ? -27.562 16.844 16.172 1 97.25 249 PHE B N 1
ATOM 4177 C CA . PHE B 1 249 ? -27.016 17.156 14.867 1 97.25 249 PHE B CA 1
ATOM 4178 C C . PHE B 1 249 ? -25.531 16.828 14.812 1 97.25 249 PHE B C 1
ATOM 4180 O O . PHE B 1 249 ? -24.688 17.719 14.789 1 97.25 249 PHE B O 1
ATOM 4187 N N . PRO B 1 250 ? -25.219 15.562 14.594 1 96.06 250 PRO B N 1
ATOM 4188 C CA . PRO B 1 250 ? -23.844 15.062 14.742 1 96.06 250 PRO B CA 1
ATOM 4189 C C . PRO B 1 250 ? -22.875 15.695 13.75 1 96.06 250 PRO B C 1
ATOM 4191 O O . PRO B 1 250 ? -21.672 15.711 13.984 1 96.06 250 PRO B O 1
ATOM 4194 N N . PHE B 1 251 ? -23.344 16.359 12.727 1 94.31 251 PHE B N 1
ATOM 4195 C CA . PHE B 1 251 ? -22.438 16.891 11.711 1 94.31 251 PHE B CA 1
ATOM 4196 C C . PHE B 1 251 ? -22.328 18.406 11.812 1 94.31 251 PHE B C 1
ATOM 4198 O O . PHE B 1 251 ? -21.578 19.031 11.07 1 94.31 251 PHE B O 1
ATOM 4205 N N . GLU B 1 252 ? -23 18.938 12.789 1 96.25 252 GLU B N 1
ATOM 4206 C CA . GLU B 1 252 ? -23 20.391 12.945 1 96.25 252 GLU B CA 1
ATOM 4207 C C . GLU B 1 252 ? -21.688 20.875 13.555 1 96.25 252 GLU B C 1
ATOM 4209 O O . GLU B 1 252 ? -21.172 20.266 14.5 1 96.25 252 GLU B O 1
ATOM 4214 N N . LYS B 1 253 ? -21.141 21.875 12.977 1 96.25 253 LYS B N 1
ATOM 4215 C CA . LYS B 1 253 ? -19.953 22.578 13.445 1 96.25 253 LYS B CA 1
ATOM 4216 C C . LYS B 1 253 ? -19.922 24.016 12.914 1 96.25 253 LYS B C 1
ATOM 4218 O O . LYS B 1 253 ? -20.641 24.344 11.969 1 96.25 253 LYS B O 1
ATOM 4223 N N . PRO B 1 254 ? -19.125 24.797 13.547 1 96.62 254 PRO B N 1
ATOM 4224 C CA . PRO B 1 254 ? -19.031 26.156 12.992 1 96.62 254 PRO B CA 1
ATOM 4225 C C . PRO B 1 254 ? -18.5 26.172 11.562 1 96.62 254 PRO B C 1
ATOM 4227 O O . PRO B 1 254 ? -17.609 25.391 11.227 1 96.62 254 PRO B O 1
ATOM 4230 N N . LEU B 1 255 ? -19.031 27.062 10.812 1 95.31 255 LEU B N 1
ATOM 4231 C CA . LEU B 1 255 ? -18.547 27.266 9.453 1 95.31 255 LEU B CA 1
ATOM 4232 C C . LEU B 1 255 ? -17.359 28.219 9.43 1 95.31 255 LEU B C 1
ATOM 4234 O O . LEU B 1 255 ? -17.438 29.312 10.008 1 95.31 255 LEU B O 1
ATOM 4238 N N . LEU B 1 256 ? -16.344 27.844 8.781 1 93.56 256 LEU B N 1
ATOM 4239 C CA . LEU B 1 256 ? -15.133 28.656 8.766 1 93.56 256 LEU B CA 1
ATOM 4240 C C . LEU B 1 256 ? -15.141 29.625 7.59 1 93.56 256 LEU B C 1
ATOM 4242 O O . LEU B 1 256 ? -14.625 30.75 7.695 1 93.56 256 LEU B O 1
ATOM 4246 N N . TYR B 1 257 ? -15.805 29.203 6.5 1 91.31 257 TYR B N 1
ATOM 4247 C CA . TYR B 1 257 ? -15.578 29.969 5.277 1 91.31 257 TYR B CA 1
ATOM 4248 C C . TYR B 1 257 ? -16.891 30.297 4.586 1 91.31 257 TYR B C 1
ATOM 4250 O O . TYR B 1 257 ? -16.938 30.516 3.375 1 91.31 257 TYR B O 1
ATOM 4258 N N . ALA B 1 258 ? -17.922 30.234 5.324 1 89.69 258 ALA B N 1
ATOM 4259 C CA . ALA B 1 258 ? -19.219 30.562 4.727 1 89.69 258 ALA B CA 1
ATOM 4260 C C . ALA B 1 258 ? -19.188 31.953 4.09 1 89.69 258 ALA B C 1
ATOM 4262 O O . ALA B 1 258 ? -18.734 32.906 4.711 1 89.69 258 ALA B O 1
ATOM 4263 N N . ARG B 1 259 ? -19.672 32.062 2.91 1 85.88 259 ARG B N 1
ATOM 4264 C CA . ARG B 1 259 ? -19.625 33.312 2.156 1 85.88 259 ARG B CA 1
ATOM 4265 C C . ARG B 1 259 ? -20.734 34.281 2.598 1 85.88 259 ARG B C 1
ATOM 4267 O O . ARG B 1 259 ? -20.594 35.5 2.482 1 85.88 259 ARG B O 1
ATOM 4274 N N . ASP B 1 260 ? -21.75 33.719 3.191 1 88 260 ASP B N 1
ATOM 4275 C CA . ASP B 1 260 ? -22.891 34.562 3.566 1 88 260 ASP B CA 1
ATOM 4276 C C . ASP B 1 260 ? -22.797 35 5.02 1 88 260 ASP B C 1
ATOM 4278 O O . ASP B 1 260 ? -23.734 35.562 5.57 1 88 260 ASP B O 1
ATOM 4282 N N . GLY B 1 261 ? -21.672 34.719 5.637 1 84.94 261 GLY B N 1
ATOM 4283 C CA . GLY B 1 261 ? -21.422 35.156 7 1 84.94 261 GLY B CA 1
ATOM 4284 C C . GLY B 1 261 ? -22.062 34.281 8.047 1 84.94 261 GLY B C 1
ATOM 4285 O O . GLY B 1 261 ? -21.938 34.531 9.25 1 84.94 261 GLY B O 1
ATOM 4286 N N . ARG B 1 262 ? -22.672 33.25 7.566 1 90.62 262 ARG B N 1
ATOM 4287 C CA . ARG B 1 262 ? -23.25 32.312 8.523 1 90.62 262 ARG B CA 1
ATOM 4288 C C . ARG B 1 262 ? -22.172 31.578 9.305 1 90.62 262 ARG B C 1
ATOM 4290 O O . ARG B 1 262 ? -21.094 31.297 8.773 1 90.62 262 ARG B O 1
ATOM 4297 N N . VAL B 1 263 ? -22.578 31.266 10.547 1 95.44 263 VAL B N 1
ATOM 4298 C CA . VAL B 1 263 ? -21.625 30.562 11.398 1 95.44 263 VAL B CA 1
ATOM 4299 C C . VAL B 1 263 ? -22.078 29.125 11.602 1 95.44 263 VAL B C 1
ATOM 4301 O O . VAL B 1 263 ? -21.297 28.266 12.031 1 95.44 263 VAL B O 1
ATOM 4304 N N . SER B 1 264 ? -23.375 28.922 11.297 1 96.19 264 SER B N 1
ATOM 4305 C CA . SER B 1 264 ? -23.969 27.594 11.469 1 96.19 264 SER B CA 1
ATOM 4306 C C . SER B 1 264 ? -24.734 27.172 10.227 1 96.19 264 SER B C 1
ATOM 4308 O O . SER B 1 264 ? -25.312 28.016 9.523 1 96.19 264 SER B O 1
ATOM 4310 N N . GLY B 1 265 ? -24.672 25.859 10.062 1 94.44 265 GLY B N 1
ATOM 4311 C CA . GLY B 1 265 ? -25.469 25.312 8.977 1 94.44 265 GLY B CA 1
ATOM 4312 C C . GLY B 1 265 ? -26.891 24.969 9.383 1 94.44 265 GLY B C 1
ATOM 4313 O O . GLY B 1 265 ? -27.734 24.641 8.539 1 94.44 265 GLY B O 1
ATOM 4314 N N . LEU B 1 266 ? -27.188 25.125 10.539 1 96.31 266 LEU B N 1
ATOM 4315 C CA . LEU B 1 266 ? -28.516 24.766 11.055 1 96.31 266 LEU B CA 1
ATOM 4316 C C . LEU B 1 266 ? -29.531 25.859 10.734 1 96.31 266 LEU B C 1
ATOM 4318 O O . LEU B 1 266 ? -29.219 27.047 10.812 1 96.31 266 LEU B O 1
ATOM 4322 N N . SER B 1 267 ? -30.75 25.359 10.469 1 95.62 267 SER B N 1
ATOM 4323 C CA . SER B 1 267 ? -31.859 26.281 10.328 1 95.62 267 SER B CA 1
ATOM 4324 C C . SER B 1 267 ? -32.25 26.875 11.672 1 95.62 267 SER B C 1
ATOM 4326 O O . SER B 1 267 ? -31.844 26.391 12.719 1 95.62 267 SER B O 1
ATOM 4328 N N . GLU B 1 268 ? -33.031 27.984 11.555 1 94.31 268 GLU B N 1
ATOM 4329 C CA . GLU B 1 268 ? -33.531 28.578 12.789 1 94.31 268 GLU B CA 1
ATOM 4330 C C . GLU B 1 268 ? -34.406 27.594 13.562 1 94.31 268 GLU B C 1
ATOM 4332 O O . GLU B 1 268 ? -34.406 27.578 14.797 1 94.31 268 GLU B O 1
ATOM 4337 N N . GLU B 1 269 ? -35.094 26.828 12.836 1 96.69 269 GLU B N 1
ATOM 4338 C CA . GLU B 1 269 ? -35.906 25.812 13.469 1 96.69 269 GLU B CA 1
ATOM 4339 C C . GLU B 1 269 ? -35.062 24.797 14.219 1 96.69 269 GLU B C 1
ATOM 4341 O O . GLU B 1 269 ? -35.375 24.422 15.344 1 96.69 269 GLU B O 1
ATOM 4346 N N . ASP B 1 270 ? -34.031 24.422 13.617 1 96.94 270 ASP B N 1
ATOM 4347 C CA . ASP B 1 270 ? -33.125 23.453 14.234 1 96.94 270 ASP B CA 1
ATOM 4348 C C . ASP B 1 270 ? -32.438 24.031 15.461 1 96.94 270 ASP B C 1
ATOM 4350 O O . ASP B 1 270 ? -32.219 23.344 16.453 1 96.94 270 ASP B O 1
ATOM 4354 N N . ARG B 1 271 ? -32.125 25.266 15.359 1 96.31 271 ARG B N 1
ATOM 4355 C CA . ARG B 1 271 ? -31.484 25.938 16.484 1 96.31 271 ARG B CA 1
ATOM 4356 C C . ARG B 1 271 ? -32.438 26.031 17.672 1 96.31 271 ARG B C 1
ATOM 4358 O O . ARG B 1 271 ? -32 25.906 18.828 1 96.31 271 ARG B O 1
ATOM 4365 N N . GLU B 1 272 ? -33.625 26.219 17.328 1 95.44 272 GLU B N 1
ATOM 4366 C CA . GLU B 1 272 ? -34.594 26.281 18.406 1 95.44 272 GLU B CA 1
ATOM 4367 C C . GLU B 1 272 ? -34.75 24.938 19.109 1 95.44 272 GLU B C 1
ATOM 4369 O O . GLU B 1 272 ? -34.969 24.891 20.312 1 95.44 272 GLU B O 1
ATOM 4374 N N . VAL B 1 273 ? -34.656 23.984 18.344 1 96.56 273 VAL B N 1
ATOM 4375 C CA . VAL B 1 273 ? -34.688 22.656 18.938 1 96.56 273 VAL B CA 1
ATOM 4376 C C . VAL B 1 273 ? -33.562 22.484 19.938 1 96.56 273 VAL B C 1
ATOM 4378 O O . VAL B 1 273 ? -33.75 21.984 21.047 1 96.56 273 VAL B O 1
ATOM 4381 N N . VAL B 1 274 ? -32.438 22.938 19.594 1 96.44 274 VAL B N 1
ATOM 4382 C CA . VAL B 1 274 ? -31.25 22.844 20.469 1 96.44 274 VAL B CA 1
ATOM 4383 C C . VAL B 1 274 ? -31.469 23.703 21.719 1 96.44 274 VAL B C 1
ATOM 4385 O O . VAL B 1 274 ? -31.203 23.25 22.828 1 96.44 274 VAL B O 1
ATOM 4388 N N . ARG B 1 275 ? -31.984 24.875 21.531 1 95.12 275 ARG B N 1
ATOM 4389 C CA . ARG B 1 275 ? -32.219 25.781 22.656 1 95.12 275 ARG B CA 1
ATOM 4390 C C . ARG B 1 275 ? -33.25 25.172 23.609 1 95.12 275 ARG B C 1
ATOM 4392 O O . ARG B 1 275 ? -33.125 25.328 24.828 1 95.12 275 ARG B O 1
ATOM 4399 N N . GLY B 1 276 ? -34.219 24.578 23.016 1 94.75 276 GLY B N 1
ATOM 4400 C CA . GLY B 1 276 ? -35.188 23.891 23.844 1 94.75 276 GLY B CA 1
ATOM 4401 C C . GLY B 1 276 ? -34.594 22.797 24.719 1 94.75 276 GLY B C 1
ATOM 4402 O O . GLY B 1 276 ? -34.938 22.688 25.891 1 94.75 276 GLY B O 1
ATOM 4403 N N . GLU B 1 277 ? -33.75 22.047 24.094 1 94.94 277 GLU B N 1
ATOM 4404 C CA . GLU B 1 277 ? -33.094 20.969 24.844 1 94.94 277 GLU B CA 1
ATOM 4405 C C . GLU B 1 277 ? -32.219 21.547 25.938 1 94.94 277 GLU B C 1
ATOM 4407 O O . GLU B 1 277 ? -32.094 20.953 27.016 1 94.94 277 GLU B O 1
ATOM 4412 N N . LEU B 1 278 ? -31.578 22.672 25.703 1 94.25 278 LEU B N 1
ATOM 4413 C CA . LEU B 1 278 ? -30.688 23.297 26.688 1 94.25 278 LEU B CA 1
ATOM 4414 C C . LEU B 1 278 ? -31.484 23.844 27.859 1 94.25 278 LEU B C 1
ATOM 4416 O O . LEU B 1 278 ? -31.016 23.812 29 1 94.25 278 LEU B O 1
ATOM 4420 N N . ARG B 1 279 ? -32.719 24.188 27.594 1 91.56 279 ARG B N 1
ATOM 4421 C CA . ARG B 1 279 ? -33.594 24.672 28.656 1 91.56 279 ARG B CA 1
ATOM 4422 C C . ARG B 1 279 ? -34.094 23.516 29.516 1 91.56 279 ARG B C 1
ATOM 4424 O O . ARG B 1 279 ? -34.219 23.672 30.734 1 91.56 279 ARG B O 1
ATOM 4431 N N . ARG B 1 280 ? -34.344 22.5 28.875 1 86.19 280 ARG B N 1
ATOM 4432 C CA . ARG B 1 280 ? -34.812 21.328 29.594 1 86.19 280 ARG B CA 1
ATOM 4433 C C . ARG B 1 280 ? -33.75 20.797 30.547 1 86.19 280 ARG B C 1
ATOM 4435 O O . ARG B 1 280 ? -34.062 20.359 31.656 1 86.19 280 ARG B O 1
ATOM 4442 N N . CYS B 1 281 ? -32.562 20.922 30.156 1 81 281 CYS B N 1
ATOM 4443 C CA . CYS B 1 281 ? -31.453 20.422 30.969 1 81 281 CYS B CA 1
ATOM 4444 C C . CYS B 1 281 ? -31.203 21.344 32.156 1 81 281 CYS B C 1
ATOM 4446 O O . CYS B 1 281 ? -30.734 20.875 33.219 1 81 281 CYS B O 1
ATOM 4448 N N . GLN B 1 282 ? -31.484 22.531 32.125 1 76.19 282 GLN B N 1
ATOM 4449 C CA . GLN B 1 282 ? -31.328 23.484 33.219 1 76.19 282 GLN B CA 1
ATOM 4450 C C . GLN B 1 282 ? -32.406 23.297 34.281 1 76.19 282 GLN B C 1
ATOM 4452 O O . GLN B 1 282 ? -32.156 23.453 35.469 1 76.19 282 GLN B O 1
ATOM 4457 N N . SER B 1 283 ? -33.5 22.938 33.719 1 71 283 SER B N 1
ATOM 4458 C CA . SER B 1 283 ? -34.625 22.781 34.688 1 71 283 SER B CA 1
ATOM 4459 C C . SER B 1 283 ? -34.438 21.5 35.5 1 71 283 SER B C 1
ATOM 4461 O O . SER B 1 283 ? -34.969 21.406 36.625 1 71 283 SER B O 1
ATOM 4463 N N . THR B 1 284 ? -33.656 20.625 34.969 1 61.56 284 THR B N 1
ATOM 4464 C CA . THR B 1 284 ? -33.469 19.391 35.688 1 61.56 284 THR B CA 1
ATOM 4465 C C . THR B 1 284 ? -32.281 19.484 36.656 1 61.56 284 THR B C 1
ATOM 4467 O O . THR B 1 284 ? -32.062 18.594 37.469 1 61.56 284 THR B O 1
ATOM 4470 N N . THR B 1 285 ? -31.484 20.438 36.594 1 49.59 285 THR B N 1
ATOM 4471 C CA . THR B 1 285 ? -30.438 20.594 37.594 1 49.59 285 THR B CA 1
ATOM 4472 C C . THR B 1 285 ? -30.859 21.641 38.625 1 49.59 285 THR B C 1
ATOM 4474 O O . THR B 1 285 ? -31.391 22.703 38.281 1 49.59 285 THR B O 1
#

Sequence (570 aa):
MTTLSPLTRRLYKLPHPPIPPSSSSHTTLPSFLAHASRTSLPPTSTTYIGTHYEYTIQSTLRSSALLLHRTGGRSDAGTDLVGTWHLPAHEHPPRVLVQCKALKTKLGPNIVRELEGTFASAPVGWRGTGVIGMLVSPREATRGVREALTRSRFPLVWCLVGLEGRVRQVLWNEKVEGVVGDGLGVGVVYRADAGEQDAEARVTWDGEDVPEVDAVVERMEVMQRRWFELWGVGEERWEEVLGVVERLFPFEKPLLYARDGRVSGLSEEDREVVRGELRRCQSTTMTTLSPLTRRLYKLPHPPIPPSSSSHTTLPSFLAHASRTSLPPTSTTYIGTHYEYTIQSTLRSSALLLHRTGGRSDAGTDLVGTWHLPAHEHPPRVLVQCKALKTKLGPNIVRELEGTFASAPVGWRGTGVIGMLVSPREATRGVREALTRSRFPLVWCLVGLEGRVRQVLWNEKVEGVVGDGLGVGVVYRADAGEQDAEARVTWDGEDVPEVDAVVERMEVMQRRWFELWGVGEERWEEVLGVVERLFPFEKPLLYARDGRVSGLSEEDREVVRGELRRCQSTT

InterPro domains:
  IPR018828 Required for respiratory growth protein 7, mitochondrial [PF10356] (45-90)
  IPR018828 Required for respiratory growth protein 7, mitochondrial [PF10356] (91-175)
  IPR018828 Required for respiratory growth protein 7, mitochondrial [PTHR28133] (21-195)

Organism: Aspergillus tubingensis (strain CBS 134.48) (NCBI:txid767770)

Radius of gyration: 29.92 Å; Cα contacts (8 Å, |Δi|>4): 977; chains: 2; bounding box: 65×77×78 Å

Solvent-accessible surface area (backbone atoms only — not comparable to full-atom values): 31659 Å² total; per-residue (Å²): 127,91,71,79,50,71,65,57,31,58,51,67,68,50,67,73,73,62,70,60,45,86,80,53,74,47,90,45,61,69,43,33,54,50,42,33,58,74,68,63,54,54,75,85,35,69,68,45,43,42,54,52,38,50,44,35,48,46,59,43,41,20,56,54,10,29,50,58,38,63,35,54,71,95,76,38,59,74,40,46,30,37,38,35,41,57,51,84,88,46,84,69,53,40,32,36,42,29,29,72,46,70,65,90,63,88,61,54,38,59,58,53,25,27,53,52,21,25,57,77,55,38,56,87,74,54,55,74,83,55,48,33,39,33,43,35,23,57,56,78,78,35,72,55,29,52,51,43,45,59,68,44,85,56,24,38,34,41,34,29,29,39,83,86,40,50,36,60,41,77,47,67,23,72,47,36,36,73,65,75,40,85,40,70,47,73,43,78,44,74,50,80,85,53,58,99,81,55,63,27,42,39,50,20,46,75,87,34,74,40,56,35,32,65,58,52,51,50,49,49,53,51,34,47,53,56,39,48,55,75,64,75,59,58,81,91,43,46,67,56,52,51,53,52,40,46,72,75,39,68,83,65,42,59,39,80,62,50,88,85,69,47,37,58,86,66,49,74,70,55,48,47,53,52,49,51,54,56,51,55,54,54,71,72,99,129,92,70,78,49,71,65,56,31,58,51,67,69,52,68,70,74,64,70,62,45,85,81,53,76,45,90,48,62,69,42,35,54,51,42,33,60,74,69,63,55,54,74,82,36,69,66,44,43,42,52,52,37,51,45,33,48,46,59,43,42,20,56,54,10,28,51,58,38,63,36,53,70,93,76,37,59,75,40,47,31,36,37,34,41,57,51,85,89,47,84,68,53,40,33,35,40,28,29,73,47,69,66,92,61,89,62,54,38,60,58,55,24,28,55,51,21,25,59,79,56,38,56,88,76,53,55,75,82,55,46,33,39,32,42,37,21,57,54,76,78,36,71,54,30,52,52,43,46,59,68,44,86,55,22,36,33,42,34,28,29,38,84,87,40,52,35,60,39,78,49,68,24,70,48,34,36,73,65,76,39,84,41,70,48,73,45,77,44,72,50,78,85,61,50,96,80,55,62,28,43,38,49,18,45,76,84,35,75,41,54,36,33,66,58,50,53,50,49,50,52,53,34,47,53,56,39,48,55,74,66,75,58,59,79,90,44,45,67,55,53,50,53,52,41,47,72,77,39,67,83,64,40,59,39,80,64,49,87,84,69,46,35,58,86,66,49,74,68,55,48,45,52,52,48,51,54,56,50,54,55,52,71,72,99

Nearest PDB structures (foldseek):
  1wtd-assembly1_A  TM=5.245E-01  e=3.479E-01  Escherichia coli
  8squ-assembly1_B  TM=3.323E-01  e=1.038E-01  Maribacter polysiphoniae
  1wtd-assembly1_B  TM=4.918E-01  e=5.000E-01  Escherichia coli
  3lnv-assembly1_A  TM=3.646E-01  e=5.283E+00  Legionella pneumophila subsp. pneumophila str. Philadelphia 1
  3kxw-assembly1_A  TM=3.763E-01  e=8.569E+00  Legionella pneumophila subsp. pneumophila str. Philadelphia 1

Foldseek 3Di:
DDDFDPLLCVQLVADDAADADPPDQDFALVSVVVVCVVVVPDCPDPVNLQVLQLRLQCVLCLQQQWHWGANYDPPQQQFGIKTFGDFPPDSHTAIETEGEDEDPDDDALVVVVSQVVSQVVHDDRQHDPRYEYEYEYLDDHDPRNVVSQQPDPGWYKYWNAHSNSATDDIDTYPVNCVRVNDQWDKDWDQDVPPPRPRIGIAIGGNPHGTHRNVVVSVLSVVLLVVVQVLLVDDPVCSVVLSVLCCVQPVNWHFGRHDPVPGGTPDDPVVSVVSNVVVVVVVVVD/DDDFDPLLCVQLVADDAADADPPDQDFALVSVVVVCVVVVPDCPDPVNLQVLLLRLQCVLCLQQQWHWGANYDPQQQQFGIKTFGDFPPDSHTAIETEGEDEDPDADALVVVVSQVVSQVVHDDRQHDPRYEYEYEYLDDHDPRNVVSQQPDPGWYKYWNAHSNSATADIDTYPVNCVRVNDQWDKDWDQDPPPPRPRIGIAIGGNPHGTHRNVVVSVLSVVLLVVVQVLLVDDPVCSVVLSVLCCVQPVNWHFGRHDPVPGGTPDDPVVSVVSNVVVVVVVVVD

Secondary structure (DSSP, 8-state):
-----HHHHHHTTPPPPPPPPTT-S-SSHHHHHHHHHHTT--TTSHHHHHHHHHHHHHHHGGGGTEEEEE--STTSTT--EEEEE--TT-SSPPEEEEEE---SSPP-THHHHHHHHHHHTPPTTS-STTEEEEEEESSPPPHHHHHHHHH-SS-EEEEEE-TT--EEEEEE-HHHHHHH-S-EEEEEEE-SSSTTT-EEEEEEETTEEPPPHHHHHHHHHHHHHHHHHTTT--GGGHHHHHHHHHHH-TT----SS-TT--S--S-HHHHHHHHHHHHHHHHT-/-----HHHHHHTTPPPPPPPPTT-S-SSHHHHHHHHHHTT--TTSHHHHHHHHHHHHHHHGGGGTEEEEE--STTSTT--EEEEE--TT-SSPPEEEEEE--SSS---THHHHHHHHHHHTPPTTS-STTEEEEEEESSPPPHHHHHHHHH-SS-EEEEEE-TTS-EEEEEE-HHHHHHH-TTEEEEEEE-SSSTTT-EEEEEEETTEEPPPHHHHHHHHHHHHHHHHHTTT--GGGHHHHHHHHHHH-TT----SS-TT--S--S-HHHHHHHHHHHHHHHHT-

pLDDT: mean 90.75, std 10.27, range [46.69, 98.69]